Protein AF-0000000083249489 (afdb_homodimer)

Secondary structure (DSSP, 8-state):
--GGGGB--GGGHHHHHHHHHH-SEEEEEEE-TTS-EEEEEEE-EEETTEEEEEE-SSSHHHHHHHH--EEEEEEEEEEEEE-GGGT-SS-STT-EEEEEEEEEEEEEEE---HHHHHHHHHHHHHHH-TT--SPPP-TT-TTTHHHHHHSEEEEEEEEEEEEEEESSTT--HHHHHHHHHHHHHH--TTHHHHHHHHHHH-GGGG----/--SGGGB--GGGHHHHHHHHHH-SEEEEEEE-TTS-EEEEEEE-EEETTEEEEEE-SSSHHHHHHHH--EEEEEEEEEEEEE-GGGT-SS-STT-EEEEEEEEEEEEEEE---HHHHHHHHHHHHHHH-TT--SPPP-TT-TTTHHHHHHSEEEEEEEEEEEEEEESSTT--HHHHHHHHHHHHHH--TTHHHHHHHHHHH-GGGG----

pLDDT: mean 90.34, std 13.52, range [25.52, 98.69]

Foldseek 3Di:
DPVCLQKDDPVCVVVLVVVQLVDQKWWKWFAAPVRDIDIDIAGWFQDPQKIKDWDACDDRVNRRCVVFFKMKIKDKDWQDWQAPCLQPVPDRVVTDTFMKMKMFIFTKDKDDDLQVLLVGVQRSCCRPPVVDDDDRRGCPDPVCVVVSNRMIMMMTNGDDMIMGGDLCLVPDDRSNVSRLVVLVVVVDGNSVVSNVSNQVSNPVPPPPPD/DPVCLQKDDPVCVVVLVVVQLVDQKWWKWFAAPVRDIDIDIAGWFQDPQKIKDWDACDDRVNRRCVVFFKMKIKDKDWQDWQAPCLQPVPDRVVTDTFMKMKMFIFTKDKDDDLQVLLVGVQRSCCRPPVVDDDDRRGCPDPVCVVVSNRMIMMMTNGDDMIMGGDLCLVDDDRSNVSRLVVLVVVVDGNSVVSNVVNQVSNPVPPPPPD

Organism: NCBI:txid582686

Solvent-accessible surface area (backbone atoms only — not comparable to full-atom values): 22451 Å² total; per-residue (Å²): 132,75,75,54,84,29,45,53,47,80,89,38,45,65,59,48,51,52,50,58,67,68,46,67,51,33,34,41,17,32,39,39,95,86,66,42,29,38,61,46,75,47,59,49,27,77,54,96,82,27,40,31,36,70,46,64,71,80,39,73,66,43,55,22,46,73,74,40,38,54,31,19,38,32,37,73,48,79,46,40,75,40,55,18,45,43,70,29,68,47,49,55,78,70,39,48,68,28,32,43,34,41,33,34,33,27,37,52,41,81,59,76,54,53,59,57,45,21,50,47,53,37,47,34,40,50,68,75,37,65,88,58,55,44,55,80,59,36,49,84,37,80,84,40,36,66,54,58,71,68,46,33,34,38,37,33,48,64,75,44,78,48,30,37,52,42,50,62,61,84,51,53,69,68,53,41,49,27,44,52,50,41,33,62,71,66,59,48,81,47,25,68,59,44,52,53,48,26,56,70,66,24,63,87,72,60,59,70,85,119,131,75,76,55,82,29,45,53,48,79,90,39,45,65,59,48,52,51,49,60,66,68,46,65,52,33,35,39,17,33,39,38,93,87,67,40,30,39,59,43,76,44,58,51,28,79,55,95,81,27,38,31,37,69,47,64,71,80,39,74,67,43,55,22,47,73,74,40,39,54,30,18,38,30,39,73,48,78,45,40,74,42,56,17,45,44,69,30,69,47,48,55,78,70,40,48,67,28,32,42,34,41,34,36,33,26,38,53,42,79,60,77,53,53,58,58,46,21,51,46,53,37,46,32,40,51,68,74,37,66,87,59,54,44,55,80,60,37,49,85,38,79,83,41,34,65,56,58,72,68,45,32,34,38,34,32,49,66,75,43,78,48,30,37,54,43,49,60,61,84,50,52,70,67,53,41,49,27,44,52,50,42,34,61,70,65,58,48,82,45,25,66,58,44,52,54,47,25,55,68,65,24,60,88,71,60,61,72,84,119

Radius of gyration: 22.49 Å; Cα contacts (8 Å, |Δi|>4): 799; chains: 2; bounding box: 63×65×50 Å

Structure (mmCIF, N/CA/C/O backbone):
data_AF-0000000083249489-model_v1
#
loop_
_entity.id
_entity.type
_entity.pdbx_description
1 polymer "Nitroimidazol reductase NimA-like FMN-containing flavoprotein (Pyridoxamine 5'-phosphate oxidase superfamily)"
#
loop_
_atom_site.group_PDB
_atom_site.id
_atom_site.type_symbol
_atom_site.label_atom_id
_atom_site.label_alt_id
_atom_site.label_comp_id
_atom_site.label_asym_id
_atom_site.label_entity_id
_atom_site.label_seq_id
_atom_site.pdbx_PDB_ins_code
_atom_site.Cartn_x
_atom_site.Cartn_y
_atom_site.Cartn_z
_atom_site.occupancy
_atom_site.B_iso_or_equiv
_atom_site.auth_seq_id
_atom_site.auth_comp_id
_atom_site.auth_asym_id
_atom_site.auth_atom_id
_atom_site.pdbx_PDB_model_num
ATOM 1 N N . MET A 1 1 ? 13.078 23.312 -2.523 1 29.75 1 MET A N 1
ATOM 2 C CA . MET A 1 1 ? 13.852 22.219 -1.967 1 29.75 1 MET A CA 1
ATOM 3 C C . MET A 1 1 ? 13.273 20.875 -2.381 1 29.75 1 MET A C 1
ATOM 5 O O . MET A 1 1 ? 12.164 20.516 -1.97 1 29.75 1 MET A O 1
ATOM 9 N N . ARG A 1 2 ? 13.57 20.375 -3.51 1 40.81 2 ARG A N 1
ATOM 10 C CA . ARG A 1 2 ? 13.305 19.094 -4.164 1 40.81 2 ARG A CA 1
ATOM 11 C C . ARG A 1 2 ? 13.656 17.922 -3.25 1 40.81 2 ARG A C 1
ATOM 13 O O . ARG A 1 2 ? 14.789 17.812 -2.783 1 40.81 2 ARG A O 1
ATOM 20 N N . ARG A 1 3 ? 12.734 17.406 -2.361 1 53.47 3 ARG A N 1
ATOM 21 C CA . ARG A 1 3 ? 12.992 16.438 -1.305 1 53.47 3 ARG A CA 1
ATOM 22 C C . ARG A 1 3 ? 13.844 15.281 -1.819 1 53.47 3 ARG A C 1
ATOM 24 O O . ARG A 1 3 ? 13.461 14.117 -1.697 1 53.47 3 ARG A O 1
ATOM 31 N N . GLN A 1 4 ? 14.828 15.719 -2.559 1 62.69 4 GLN A N 1
ATOM 32 C CA . GLN A 1 4 ? 15.867 14.844 -3.107 1 62.69 4 GLN A CA 1
ATOM 33 C C . GLN A 1 4 ? 16.609 14.117 -1.995 1 62.69 4 GLN A C 1
ATOM 35 O O . GLN A 1 4 ? 17.188 13.047 -2.221 1 62.69 4 GLN A O 1
ATOM 40 N N . GLU A 1 5 ? 16.438 14.688 -0.736 1 64.06 5 GLU A N 1
ATOM 41 C CA . GLU A 1 5 ? 17.234 14.117 0.348 1 64.06 5 GLU A CA 1
ATOM 42 C C . GLU A 1 5 ? 16.719 12.734 0.741 1 64.06 5 GLU A C 1
ATOM 44 O O . GLU A 1 5 ? 17.469 11.938 1.321 1 64.06 5 GLU A O 1
ATOM 49 N N . PHE A 1 6 ? 15.578 12.5 0.392 1 75.25 6 PHE A N 1
ATOM 50 C CA . PHE A 1 6 ? 15.031 11.203 0.771 1 75.25 6 PHE A CA 1
ATOM 51 C C . PHE A 1 6 ? 15.133 10.219 -0.383 1 75.25 6 PHE A C 1
ATOM 53 O O . PHE A 1 6 ? 14.828 9.031 -0.223 1 75.25 6 PHE A O 1
ATOM 60 N N . GLN A 1 7 ? 15.68 10.766 -1.501 1 74.88 7 GLN A N 1
ATOM 61 C CA . GLN A 1 7 ? 15.742 9.922 -2.689 1 74.88 7 GLN A CA 1
ATOM 62 C C . GLN A 1 7 ? 16.969 9.016 -2.656 1 74.88 7 GLN A C 1
ATOM 64 O O . GLN A 1 7 ? 18.062 9.453 -2.281 1 74.88 7 GLN A O 1
ATOM 69 N N . MET A 1 8 ? 16.688 7.758 -2.908 1 78.56 8 MET A N 1
ATOM 70 C CA . MET A 1 8 ? 17.781 6.797 -2.996 1 78.56 8 MET A CA 1
ATOM 71 C C . MET A 1 8 ? 18.531 6.953 -4.312 1 78.56 8 MET A C 1
ATOM 73 O O . MET A 1 8 ? 17.938 7.234 -5.348 1 78.56 8 MET A O 1
ATOM 77 N N . HIS A 1 9 ? 19.734 6.859 -4.109 1 73.94 9 HIS A N 1
ATOM 78 C CA . HIS A 1 9 ? 20.609 7.008 -5.27 1 73.94 9 HIS A CA 1
ATOM 79 C C . HIS A 1 9 ? 21.203 5.664 -5.688 1 73.94 9 HIS A C 1
ATOM 81 O O . HIS A 1 9 ? 20.953 4.645 -5.039 1 73.94 9 HIS A O 1
ATOM 87 N N . ASP A 1 10 ? 21.844 5.656 -6.77 1 69 10 ASP A N 1
ATOM 88 C CA . ASP A 1 10 ? 22.391 4.449 -7.379 1 69 10 ASP A CA 1
ATOM 89 C C . ASP A 1 10 ? 23.188 3.635 -6.367 1 69 10 ASP A C 1
ATOM 91 O O . ASP A 1 10 ? 23.156 2.402 -6.387 1 69 10 ASP A O 1
ATOM 95 N N . GLU A 1 11 ? 23.781 4.375 -5.504 1 67.31 11 GLU A N 1
ATOM 96 C CA . GLU A 1 11 ? 24.625 3.697 -4.52 1 67.31 11 GLU A CA 1
ATOM 97 C C . GLU A 1 11 ? 23.781 2.9 -3.527 1 67.31 11 GLU A C 1
ATOM 99 O O . GLU A 1 11 ? 24.297 2.016 -2.84 1 67.31 11 GLU A O 1
ATOM 104 N N . GLN A 1 12 ? 22.609 3.227 -3.623 1 78.5 12 GLN A N 1
ATOM 105 C CA . GLN A 1 12 ? 21.734 2.559 -2.658 1 78.5 12 GLN A CA 1
ATOM 106 C C . GLN A 1 12 ? 20.734 1.659 -3.359 1 78.5 12 GLN A C 1
ATOM 108 O O . GLN A 1 12 ? 19.625 1.432 -2.846 1 78.5 12 GLN A O 1
ATOM 113 N N . GLU A 1 13 ? 21.234 1.221 -4.516 1 84 13 GLU A N 1
ATOM 114 C CA . GLU A 1 13 ? 20.422 0.322 -5.32 1 84 13 GLU A CA 1
ATOM 115 C C . GLU A 1 13 ? 20.141 -0.98 -4.578 1 84 13 GLU A C 1
ATOM 117 O O . GLU A 1 13 ? 19.047 -1.54 -4.691 1 84 13 GLU A O 1
ATOM 122 N N . GLU A 1 14 ? 21.094 -1.368 -3.775 1 88.69 14 GLU A N 1
ATOM 123 C CA . GLU A 1 14 ? 20.938 -2.615 -3.031 1 88.69 14 GLU A CA 1
ATOM 124 C C . GLU A 1 14 ? 19.844 -2.498 -1.975 1 88.69 14 GLU A C 1
ATOM 126 O O . GLU A 1 14 ? 19.109 -3.453 -1.728 1 88.69 14 GLU A O 1
ATOM 131 N N . ASP A 1 15 ? 19.719 -1.341 -1.372 1 91.44 15 ASP A N 1
ATOM 132 C CA . ASP A 1 15 ? 18.656 -1.11 -0.382 1 91.44 15 ASP A CA 1
ATOM 133 C C . ASP A 1 15 ? 17.281 -1.153 -1.026 1 91.44 15 ASP A C 1
ATOM 135 O O . ASP A 1 15 ? 16.344 -1.711 -0.455 1 91.44 15 ASP A O 1
ATOM 139 N N . THR A 1 16 ? 17.297 -0.634 -2.213 1 92.69 16 THR A N 1
ATOM 140 C CA . THR A 1 16 ? 16.031 -0.618 -2.953 1 92.69 16 THR A CA 1
ATOM 141 C C . THR A 1 16 ? 15.617 -2.033 -3.344 1 92.69 16 THR A C 1
ATOM 143 O O . THR A 1 16 ? 14.461 -2.416 -3.172 1 92.69 16 THR A O 1
ATOM 146 N N . LYS A 1 17 ? 16.547 -2.793 -3.768 1 92.19 17 LYS A N 1
ATOM 147 C CA . LYS A 1 17 ? 16.266 -4.176 -4.145 1 92.19 17 LYS A CA 1
ATOM 148 C C . LYS A 1 17 ? 15.852 -5.004 -2.936 1 92.19 17 LYS A C 1
ATOM 150 O O . LYS A 1 17 ? 14.898 -5.785 -3.01 1 92.19 17 LYS A O 1
ATOM 155 N N . ALA A 1 18 ? 16.562 -4.785 -1.861 1 94.06 18 ALA A N 1
ATOM 156 C CA . ALA A 1 18 ? 16.25 -5.508 -0.633 1 94.06 18 ALA A CA 1
ATOM 157 C C . ALA A 1 18 ? 14.836 -5.184 -0.155 1 94.06 18 ALA A C 1
ATOM 159 O O . ALA A 1 18 ? 14.117 -6.066 0.32 1 94.06 18 ALA A O 1
ATOM 160 N N . PHE A 1 19 ? 14.508 -3.951 -0.3 1 95.75 19 PHE A N 1
ATOM 161 C CA . PHE A 1 19 ? 13.18 -3.535 0.131 1 95.75 19 PHE A CA 1
ATOM 162 C C . PHE A 1 19 ? 12.102 -4.145 -0.761 1 95.75 19 PHE A C 1
ATOM 164 O O . PHE A 1 19 ? 11.07 -4.598 -0.271 1 95.75 19 PHE A O 1
ATOM 171 N N . LEU A 1 20 ? 12.336 -4.199 -2.066 1 95.69 20 LEU A N 1
ATOM 172 C CA . LEU A 1 20 ? 11.422 -4.844 -2.998 1 95.69 20 LEU A CA 1
ATOM 173 C C . LEU A 1 20 ? 11.234 -6.316 -2.652 1 95.69 20 LEU A C 1
ATOM 175 O O . LEU A 1 20 ? 10.133 -6.859 -2.787 1 95.69 20 LEU A O 1
ATOM 179 N N . GLU A 1 21 ? 12.242 -6.918 -2.211 1 94.56 21 GLU A N 1
ATOM 180 C CA . GLU A 1 21 ? 12.18 -8.328 -1.844 1 94.56 21 GLU A CA 1
ATOM 181 C C . GLU A 1 21 ? 11.422 -8.531 -0.536 1 94.56 21 GLU A C 1
ATOM 183 O O . GLU A 1 21 ? 10.734 -9.539 -0.357 1 94.56 21 GLU A O 1
ATOM 188 N N . GLU A 1 22 ? 11.484 -7.609 0.303 1 95.38 22 GLU A N 1
ATOM 189 C CA . GLU A 1 22 ? 10.844 -7.676 1.616 1 95.38 22 GLU A CA 1
ATOM 190 C C . GLU A 1 22 ? 9.328 -7.586 1.5 1 95.38 22 GLU A C 1
ATOM 192 O O . GLU A 1 22 ? 8.602 -8.289 2.207 1 95.38 22 GLU A O 1
ATOM 197 N N . MET A 1 23 ? 8.852 -6.773 0.645 1 97.38 23 MET A N 1
ATOM 198 C CA . MET A 1 23 ? 7.422 -6.504 0.544 1 97.38 23 MET A CA 1
ATOM 199 C C . MET A 1 23 ? 6.715 -7.605 -0.244 1 97.38 23 MET A C 1
ATOM 201 O O . MET A 1 23 ? 7.219 -8.062 -1.271 1 97.38 23 MET A O 1
ATOM 205 N N . SER A 1 24 ? 5.52 -8.016 0.199 1 97.56 24 SER A N 1
ATOM 206 C CA . SER A 1 24 ? 4.805 -9.133 -0.417 1 97.56 24 SER A CA 1
ATOM 207 C C . SER A 1 24 ? 3.898 -8.648 -1.544 1 97.56 24 SER A C 1
ATOM 209 O O . SER A 1 24 ? 3.586 -9.414 -2.463 1 97.56 24 SER A O 1
ATOM 211 N N . PHE A 1 25 ? 3.428 -7.441 -1.419 1 98.44 25 PHE A N 1
ATOM 212 C CA . PHE A 1 25 ? 2.533 -6.891 -2.432 1 98.44 25 PHE A CA 1
ATOM 213 C C . PHE A 1 25 ? 2.807 -5.41 -2.648 1 98.44 25 PHE A C 1
ATOM 215 O O . PHE A 1 25 ? 3.547 -4.789 -1.882 1 98.44 25 PHE A O 1
ATOM 222 N N . GLY A 1 26 ? 2.352 -4.879 -3.715 1 98.62 26 GLY A N 1
ATOM 223 C CA . GLY A 1 26 ? 2.424 -3.473 -4.074 1 98.62 26 GLY A CA 1
ATOM 224 C C . GLY A 1 26 ? 1.205 -2.986 -4.836 1 98.62 26 GLY A C 1
ATOM 225 O O . GLY A 1 26 ? 0.136 -3.598 -4.762 1 98.62 26 GLY A O 1
ATOM 226 N N . PHE A 1 27 ? 1.382 -1.822 -5.391 1 98.69 27 PHE A N 1
ATOM 227 C CA . PHE A 1 27 ? 0.265 -1.189 -6.082 1 98.69 27 PHE A CA 1
ATOM 228 C C . PHE A 1 27 ? 0.628 -0.884 -7.531 1 98.69 27 PHE A C 1
ATOM 230 O O . PHE A 1 27 ? 1.562 -0.125 -7.793 1 98.69 27 PHE A O 1
ATOM 237 N N . LEU A 1 28 ? -0.169 -1.454 -8.391 1 97.94 28 LEU A N 1
ATOM 238 C CA . LEU A 1 28 ? -0.006 -1.23 -9.82 1 97.94 28 LEU A CA 1
ATOM 239 C C . LEU A 1 28 ? -0.837 -0.038 -10.281 1 97.94 28 LEU A C 1
ATOM 241 O O . LEU A 1 28 ? -2.041 0.025 -10.023 1 97.94 28 LEU A O 1
ATOM 245 N N . GLY A 1 29 ? -0.143 0.89 -10.867 1 97.25 29 GLY A N 1
ATOM 246 C CA . GLY A 1 29 ? -0.818 2.025 -11.477 1 97.25 29 GLY A CA 1
ATOM 247 C C . GLY A 1 29 ? -0.912 1.923 -12.984 1 97.25 29 GLY A C 1
ATOM 248 O O . GLY A 1 29 ? 0.091 1.68 -13.664 1 97.25 29 GLY A O 1
ATOM 249 N N . LEU A 1 30 ? -2.131 2.094 -13.484 1 95.62 30 LEU A N 1
ATOM 250 C CA . LEU A 1 30 ? -2.438 2.037 -14.914 1 95.62 30 LEU A CA 1
ATOM 251 C C . LEU A 1 30 ? -3.283 3.234 -15.336 1 95.62 30 LEU A C 1
ATOM 253 O O . LEU A 1 30 ? -3.734 4.012 -14.484 1 95.62 30 LEU A O 1
ATOM 257 N N . VAL A 1 31 ? -3.402 3.393 -16.641 1 93.88 31 VAL A N 1
ATOM 258 C CA . VAL A 1 31 ? -4.355 4.332 -17.219 1 93.88 31 VAL A CA 1
ATOM 259 C C . VAL A 1 31 ? -5.375 3.576 -18.062 1 93.88 31 VAL A C 1
ATOM 261 O O . VAL A 1 31 ? -5.008 2.801 -18.953 1 93.88 31 VAL A O 1
ATOM 264 N N . ASP A 1 32 ? -6.602 3.785 -17.703 1 89.88 32 ASP A N 1
ATOM 265 C CA . ASP A 1 32 ? -7.613 3.045 -18.453 1 89.88 32 ASP A CA 1
ATOM 266 C C . ASP A 1 32 ? -7.875 3.688 -19.812 1 89.88 32 ASP A C 1
ATOM 268 O O . ASP A 1 32 ? -7.207 4.656 -20.188 1 89.88 32 ASP A O 1
ATOM 272 N N . GLU A 1 33 ? -8.844 3.123 -20.547 1 88.06 33 GLU A N 1
ATOM 273 C CA . GLU A 1 33 ? -9.117 3.551 -21.906 1 88.06 33 GLU A CA 1
ATOM 274 C C . GLU A 1 33 ? -9.648 4.98 -21.938 1 88.06 33 GLU A C 1
ATOM 276 O O . GLU A 1 33 ? -9.492 5.684 -22.953 1 88.06 33 GLU A O 1
ATOM 281 N N . ASP A 1 34 ? -10.188 5.453 -20.859 1 87.88 34 ASP A N 1
ATOM 282 C CA . ASP A 1 34 ? -10.766 6.789 -20.781 1 87.88 34 ASP A CA 1
ATOM 283 C C . ASP A 1 34 ? -9.75 7.801 -20.25 1 87.88 34 ASP A C 1
ATOM 285 O O . ASP A 1 34 ? -10.086 8.969 -20.047 1 87.88 34 ASP A O 1
ATOM 289 N N . GLY A 1 35 ? -8.602 7.312 -19.984 1 89.56 35 GLY A N 1
ATOM 290 C CA . GLY A 1 35 ? -7.543 8.195 -19.531 1 89.56 35 GLY A CA 1
ATOM 291 C C . GLY A 1 35 ? -7.539 8.383 -18.016 1 89.56 35 GLY A C 1
ATOM 292 O O . GLY A 1 35 ? -6.84 9.25 -17.5 1 89.56 35 GLY A O 1
ATOM 293 N N . ALA A 1 36 ? -8.328 7.602 -17.344 1 91.75 36 ALA A N 1
ATOM 294 C CA . ALA A 1 36 ? -8.406 7.699 -15.883 1 91.75 36 ALA A CA 1
ATOM 295 C C . ALA A 1 36 ? -7.398 6.762 -15.219 1 91.75 36 ALA A C 1
ATOM 297 O O . ALA A 1 36 ? -7.172 5.645 -15.688 1 91.75 36 ALA A O 1
ATOM 298 N N . PRO A 1 37 ? -6.828 7.223 -14.141 1 95 37 PRO A N 1
ATOM 299 C CA . PRO A 1 37 ? -5.898 6.34 -13.43 1 95 37 PRO A CA 1
ATOM 300 C C . PRO A 1 37 ? -6.605 5.199 -12.703 1 95 37 PRO A C 1
ATOM 302 O O . PRO A 1 37 ? -7.727 5.375 -12.219 1 95 37 PRO A O 1
ATOM 305 N N . ILE A 1 38 ? -5.93 4.086 -12.68 1 94.06 38 ILE A N 1
ATOM 306 C CA . ILE A 1 38 ? -6.344 2.92 -11.906 1 94.06 38 ILE A CA 1
ATOM 307 C C . ILE A 1 38 ? -5.188 2.439 -11.031 1 94.06 38 ILE A C 1
ATOM 309 O O . ILE A 1 38 ? -4.039 2.408 -11.477 1 94.06 38 ILE A O 1
ATOM 313 N N . VAL A 1 39 ? -5.531 2.123 -9.836 1 97.06 39 VAL A N 1
ATOM 314 C CA . VAL A 1 39 ? -4.535 1.549 -8.938 1 97.06 39 VAL A CA 1
ATOM 315 C C . VAL A 1 39 ? -5.055 0.233 -8.359 1 97.06 39 VAL A C 1
ATOM 317 O O . VAL A 1 39 ? -6.18 0.169 -7.855 1 97.06 39 VAL A O 1
ATOM 320 N N . THR A 1 40 ? -4.273 -0.773 -8.445 1 95.69 40 THR A N 1
ATOM 321 C CA . THR A 1 40 ? -4.684 -2.09 -7.973 1 95.69 40 THR A CA 1
ATOM 322 C C . THR A 1 40 ? -3.576 -2.738 -7.148 1 95.69 40 THR A C 1
ATOM 324 O O . THR A 1 40 ? -2.426 -2.803 -7.59 1 95.69 40 THR A O 1
ATOM 327 N N . PRO A 1 41 ? -3.947 -3.15 -5.949 1 97.75 41 PRO A N 1
ATOM 328 C CA . PRO A 1 41 ? -2.953 -3.91 -5.188 1 97.75 41 PRO A CA 1
ATOM 329 C C . PRO A 1 41 ? -2.805 -5.348 -5.676 1 97.75 41 PRO A C 1
ATOM 331 O O . PRO A 1 41 ? -3.795 -5.977 -6.059 1 97.75 41 PRO A O 1
ATOM 334 N N . LEU A 1 42 ? -1.595 -5.859 -5.707 1 97.69 42 LEU A N 1
ATOM 335 C CA . LEU A 1 42 ? -1.375 -7.246 -6.105 1 97.69 42 LEU A CA 1
ATOM 336 C C . LEU A 1 42 ? -0.004 -7.734 -5.645 1 97.69 42 LEU A C 1
ATOM 338 O O . LEU A 1 42 ? 0.88 -6.926 -5.355 1 97.69 42 LEU A O 1
ATOM 342 N N . ASN A 1 43 ? 0.122 -9.023 -5.52 1 98.44 43 ASN A N 1
ATOM 343 C CA . ASN A 1 43 ? 1.421 -9.625 -5.242 1 98.44 43 ASN A CA 1
ATOM 344 C C . ASN A 1 43 ? 2.352 -9.539 -6.449 1 98.44 43 ASN A C 1
ATOM 346 O O . ASN A 1 43 ? 1.891 -9.469 -7.59 1 98.44 43 ASN A O 1
ATOM 350 N N . TYR A 1 44 ? 3.645 -9.539 -6.168 1 98.5 44 TYR A N 1
ATOM 351 C CA . TYR A 1 44 ? 4.645 -9.406 -7.223 1 98.5 44 TYR A CA 1
ATOM 352 C C . TYR A 1 44 ? 5.938 -10.109 -6.84 1 98.5 44 TYR A C 1
ATOM 354 O O . TYR A 1 44 ? 6.141 -10.461 -5.672 1 98.5 44 TYR A O 1
ATOM 362 N N . ALA A 1 45 ? 6.746 -10.352 -7.824 1 97.88 45 ALA A N 1
ATOM 363 C CA . ALA A 1 45 ? 8.133 -10.766 -7.621 1 97.88 45 ALA A CA 1
ATOM 364 C C . ALA A 1 45 ? 9.086 -9.938 -8.469 1 97.88 45 ALA A C 1
ATOM 366 O O . ALA A 1 45 ? 8.742 -9.523 -9.578 1 97.88 45 ALA A O 1
ATOM 367 N N . TYR A 1 46 ? 10.156 -9.586 -7.887 1 95.44 46 TYR A N 1
ATOM 368 C CA . TYR A 1 46 ? 11.25 -8.922 -8.594 1 95.44 46 TYR A CA 1
ATOM 369 C C . TYR A 1 46 ? 12.375 -9.898 -8.898 1 95.44 46 TYR A C 1
ATOM 371 O O . TYR A 1 46 ? 13.016 -10.422 -7.984 1 95.44 46 TYR A O 1
ATOM 379 N N . ALA A 1 47 ? 12.586 -10.219 -10.148 1 91.31 47 ALA A N 1
ATOM 380 C CA . ALA A 1 47 ? 13.578 -11.195 -10.57 1 91.31 47 ALA A CA 1
ATOM 381 C C . ALA A 1 47 ? 14.281 -10.75 -11.852 1 91.31 47 ALA A C 1
ATOM 383 O O . ALA A 1 47 ? 13.633 -10.336 -12.812 1 91.31 47 ALA A O 1
ATOM 384 N N . ASP A 1 48 ? 15.633 -10.805 -11.812 1 88.69 48 ASP A N 1
ATOM 385 C CA . ASP A 1 48 ? 16.469 -10.477 -12.969 1 88.69 48 ASP A CA 1
ATOM 386 C C . ASP A 1 48 ? 16.188 -9.055 -13.461 1 88.69 48 ASP A C 1
ATOM 388 O O . ASP A 1 48 ? 16.031 -8.828 -14.656 1 88.69 48 ASP A O 1
ATOM 392 N N . GLY A 1 49 ? 15.969 -8.18 -12.57 1 91.25 49 GLY A N 1
ATOM 393 C CA . GLY A 1 49 ? 15.797 -6.773 -12.898 1 91.25 49 GLY A CA 1
ATOM 394 C C . GLY A 1 49 ? 14.414 -6.453 -13.445 1 91.25 49 GLY A C 1
ATOM 395 O O . GLY A 1 49 ? 14.195 -5.363 -13.977 1 91.25 49 GLY A O 1
ATOM 396 N N . LYS A 1 50 ? 13.555 -7.441 -13.352 1 96 50 LYS A N 1
ATOM 397 C CA . LYS A 1 50 ? 12.188 -7.27 -13.828 1 96 50 LYS A CA 1
ATOM 398 C C . LYS A 1 50 ? 11.18 -7.523 -12.719 1 96 50 LYS A C 1
ATOM 400 O O . LYS A 1 50 ? 11.477 -8.227 -11.75 1 96 50 LYS A O 1
ATOM 405 N N . LEU A 1 51 ? 10.07 -6.859 -12.883 1 97.94 51 LEU A N 1
ATOM 406 C CA . LEU A 1 51 ? 8.961 -7.098 -11.961 1 97.94 51 LEU A CA 1
ATOM 407 C C . LEU A 1 51 ? 7.887 -7.961 -12.609 1 97.94 51 LEU A C 1
ATOM 409 O O . LEU A 1 51 ? 7.484 -7.703 -13.75 1 97.94 51 LEU A O 1
ATOM 413 N N . TYR A 1 52 ? 7.426 -9.016 -11.906 1 98.19 52 TYR A N 1
ATOM 414 C CA . TYR A 1 52 ? 6.418 -9.93 -12.438 1 98.19 52 TYR A CA 1
ATOM 415 C C . TYR A 1 52 ? 5.184 -9.961 -11.547 1 98.19 52 TYR A C 1
ATOM 417 O O . TYR A 1 52 ? 5.297 -9.898 -10.32 1 98.19 52 TYR A O 1
ATOM 425 N N . PHE A 1 53 ? 4.09 -10.062 -12.195 1 97.88 53 PHE A N 1
ATOM 426 C CA . PHE A 1 53 ? 2.852 -10.398 -11.5 1 97.88 53 PHE A CA 1
ATOM 427 C C . PHE A 1 53 ? 1.944 -11.242 -12.383 1 97.88 53 PHE A C 1
ATOM 429 O O . PHE A 1 53 ? 2.203 -11.406 -13.578 1 97.88 53 PHE A O 1
ATOM 436 N N . HIS A 1 54 ? 0.89 -11.82 -11.727 1 96.31 54 HIS A N 1
ATOM 437 C CA . HIS A 1 54 ? -0.041 -12.648 -12.484 1 96.31 54 HIS A CA 1
ATOM 438 C C . HIS A 1 54 ? -1.48 -12.188 -12.281 1 96.31 54 HIS A C 1
ATOM 440 O O . HIS A 1 54 ? -1.758 -11.383 -11.391 1 96.31 54 HIS A O 1
ATOM 446 N N . GLY A 1 55 ? -2.305 -12.633 -13.148 1 90.62 55 GLY A N 1
ATOM 447 C CA . GLY A 1 55 ? -3.729 -12.344 -13.07 1 90.62 55 GLY A CA 1
ATOM 448 C C . GLY A 1 55 ? -4.547 -13.078 -14.117 1 90.62 55 GLY A C 1
ATOM 449 O O . GLY A 1 55 ? -4.047 -14 -14.766 1 90.62 55 GLY A O 1
ATOM 450 N N . SER A 1 56 ? -5.816 -12.672 -14.062 1 86.19 56 SER A N 1
ATOM 451 C CA . SER A 1 56 ? -6.703 -13.234 -15.07 1 86.19 56 SER A CA 1
ATOM 452 C C . SER A 1 56 ? -6.426 -12.641 -16.453 1 86.19 56 SER A C 1
ATOM 454 O O . SER A 1 56 ? -5.988 -11.492 -16.547 1 86.19 56 SER A O 1
ATOM 456 N N . ARG A 1 57 ? -6.773 -13.32 -17.438 1 83.75 57 ARG A N 1
ATOM 457 C CA . ARG A 1 57 ? -6.551 -12.891 -18.812 1 83.75 57 ARG A CA 1
ATOM 458 C C . ARG A 1 57 ? -7.586 -11.852 -19.234 1 83.75 57 ARG A C 1
ATOM 460 O O . ARG A 1 57 ? -7.395 -11.141 -20.234 1 83.75 57 ARG A O 1
ATOM 467 N N . ILE A 1 58 ? -8.703 -11.68 -18.625 1 75.19 58 ILE A N 1
ATOM 468 C CA . ILE A 1 58 ? -9.812 -10.867 -19.109 1 75.19 58 ILE A CA 1
ATOM 469 C C . ILE A 1 58 ? -10.117 -9.758 -18.109 1 75.19 58 ILE A C 1
ATOM 471 O O . ILE A 1 58 ? -11 -8.93 -18.328 1 75.19 58 ILE A O 1
ATOM 475 N N . GLY A 1 59 ? -9.43 -9.414 -17.203 1 77.31 59 GLY A N 1
ATOM 476 C CA . GLY A 1 59 ? -9.75 -8.438 -16.172 1 77.31 59 GLY A CA 1
ATOM 477 C C . GLY A 1 59 ? -9.391 -7.016 -16.547 1 77.31 59 GLY A C 1
ATOM 478 O O . GLY A 1 59 ? -8.852 -6.777 -17.641 1 77.31 59 GLY A O 1
ATOM 479 N N . GLU A 1 60 ? -9.875 -6.059 -15.75 1 75.69 60 GLU A N 1
ATOM 480 C CA . GLU A 1 60 ? -9.672 -4.629 -15.953 1 75.69 60 GLU A CA 1
ATOM 481 C C . GLU A 1 60 ? -8.203 -4.309 -16.219 1 75.69 60 GLU A C 1
ATOM 483 O O . GLU A 1 60 ? -7.883 -3.514 -17.094 1 75.69 60 GLU A O 1
ATOM 488 N N . LYS A 1 61 ? -7.359 -4.902 -15.5 1 79.56 61 LYS A N 1
ATOM 489 C CA . LYS A 1 61 ? -5.934 -4.621 -15.648 1 79.56 61 LYS A CA 1
ATOM 490 C C . LYS A 1 61 ? -5.438 -5.035 -17.031 1 79.56 61 LYS A C 1
ATOM 492 O O . LYS A 1 61 ? -4.672 -4.301 -17.672 1 79.56 61 LYS A O 1
ATOM 497 N N . MET A 1 62 ? -5.879 -6.16 -17.484 1 81.81 62 MET A N 1
ATOM 498 C CA . MET A 1 62 ? -5.434 -6.668 -18.766 1 81.81 62 MET A CA 1
ATOM 499 C C . MET A 1 62 ? -5.957 -5.801 -19.906 1 81.81 62 MET A C 1
ATOM 501 O O . MET A 1 62 ? -5.242 -5.547 -20.875 1 81.81 62 MET A O 1
ATOM 505 N N . THR A 1 63 ? -7.113 -5.367 -19.75 1 80.94 63 THR A N 1
ATOM 506 C CA . THR A 1 63 ? -7.688 -4.469 -20.75 1 80.94 63 THR A CA 1
ATOM 507 C C . THR A 1 63 ? -6.891 -3.172 -20.828 1 80.94 63 THR A C 1
ATOM 509 O O . THR A 1 63 ? -6.562 -2.707 -21.922 1 80.94 63 THR A O 1
ATOM 512 N N . ALA A 1 64 ? -6.566 -2.654 -19.703 1 81.88 64 ALA A N 1
ATOM 513 C CA . ALA A 1 64 ? -5.789 -1.421 -19.656 1 81.88 64 ALA A CA 1
ATOM 514 C C . ALA A 1 64 ? -4.395 -1.63 -20.25 1 81.88 64 ALA A C 1
ATOM 516 O O . ALA A 1 64 ? -3.877 -0.76 -20.953 1 81.88 64 ALA A O 1
ATOM 517 N N . LEU A 1 65 ? -3.838 -2.771 -19.938 1 83.94 65 LEU A N 1
ATOM 518 C CA . LEU A 1 65 ? -2.486 -3.074 -20.391 1 83.94 65 LEU A CA 1
ATOM 519 C C . LEU A 1 65 ? -2.443 -3.213 -21.906 1 83.94 65 LEU A C 1
ATOM 521 O O . LEU A 1 65 ? -1.434 -2.885 -22.547 1 83.94 65 LEU A O 1
ATOM 525 N N . ARG A 1 66 ? -3.482 -3.668 -22.438 1 79.5 66 ARG A N 1
ATOM 526 C CA . ARG A 1 66 ? -3.564 -3.803 -23.891 1 79.5 66 ARG A CA 1
ATOM 527 C C . ARG A 1 66 ? -3.656 -2.436 -24.562 1 79.5 66 ARG A C 1
ATOM 529 O O . ARG A 1 66 ? -3.207 -2.264 -25.688 1 79.5 66 ARG A O 1
ATOM 536 N N . ALA A 1 67 ? -4.191 -1.495 -23.797 1 74.44 67 ALA A N 1
ATOM 537 C CA . ALA A 1 67 ? -4.371 -0.151 -24.344 1 74.44 67 ALA A CA 1
ATOM 538 C C . ALA A 1 67 ? -3.082 0.66 -24.234 1 74.44 67 ALA A C 1
ATOM 540 O O . ALA A 1 67 ? -2.855 1.579 -25.031 1 74.44 67 ALA A O 1
ATOM 541 N N . GLY A 1 68 ? -2.301 0.425 -23.219 1 75.25 68 GLY A N 1
ATOM 542 C CA . GLY A 1 68 ? -1.052 1.133 -23 1 75.25 68 GLY A CA 1
ATOM 543 C C . GLY A 1 68 ? -0.066 0.35 -22.141 1 75.25 68 GLY A C 1
ATOM 544 O O . GLY A 1 68 ? -0.453 -0.286 -21.172 1 75.25 68 GLY A O 1
ATOM 545 N N . SER A 1 69 ? 1.152 0.572 -22.531 1 84.5 69 SER A N 1
ATOM 546 C CA . SER A 1 69 ? 2.162 -0.277 -21.906 1 84.5 69 SER A CA 1
ATOM 547 C C . SER A 1 69 ? 2.834 0.432 -20.734 1 84.5 69 SER A C 1
ATOM 549 O O . SER A 1 69 ? 3.523 -0.2 -19.922 1 84.5 69 SER A O 1
ATOM 551 N N . LYS A 1 70 ? 2.584 1.766 -20.656 1 93.94 70 LYS A N 1
ATOM 552 C CA . LYS A 1 70 ? 3.23 2.484 -19.562 1 93.94 70 LYS A CA 1
ATOM 553 C C . LYS A 1 70 ? 2.533 2.205 -18.234 1 93.94 70 LYS A C 1
ATOM 555 O O . LYS A 1 70 ? 1.316 2.365 -18.125 1 93.94 70 LYS A O 1
ATOM 560 N N . VAL A 1 71 ? 3.328 1.775 -17.297 1 97 71 VAL A N 1
ATOM 561 C CA . VAL A 1 71 ? 2.773 1.444 -15.992 1 97 71 VAL A CA 1
ATOM 562 C C . VAL A 1 71 ? 3.697 1.964 -14.891 1 97 71 VAL A C 1
ATOM 564 O O . VAL A 1 71 ? 4.832 2.359 -15.164 1 97 71 VAL A O 1
ATOM 567 N N . THR A 1 72 ? 3.178 2.102 -13.766 1 97.56 72 THR A N 1
ATOM 568 C CA . THR A 1 72 ? 3.945 2.377 -12.555 1 97.56 72 THR A CA 1
ATOM 569 C C . THR A 1 72 ? 3.586 1.386 -11.453 1 97.56 72 THR A C 1
ATOM 571 O O . THR A 1 72 ? 2.475 0.854 -11.422 1 97.56 72 THR A O 1
ATOM 574 N N . PHE A 1 73 ? 4.547 1.007 -10.695 1 98.12 73 PHE A N 1
ATOM 575 C CA . PHE A 1 73 ? 4.367 0.093 -9.578 1 98.12 73 PHE A CA 1
ATOM 576 C C . PHE A 1 73 ? 5.039 0.64 -8.32 1 98.12 73 PHE A C 1
ATOM 578 O O . PHE A 1 73 ? 6.199 1.056 -8.359 1 98.12 73 PHE A O 1
ATOM 585 N N . ALA A 1 74 ? 4.262 0.644 -7.191 1 98.5 74 ALA A N 1
ATOM 586 C CA . ALA A 1 74 ? 4.816 1.225 -5.973 1 98.5 74 ALA A CA 1
ATOM 587 C C . ALA A 1 74 ? 4.633 0.283 -4.785 1 98.5 74 ALA A C 1
ATOM 589 O O . ALA A 1 74 ? 3.604 -0.388 -4.672 1 98.5 74 ALA A O 1
ATOM 590 N N . VAL A 1 75 ? 5.613 0.2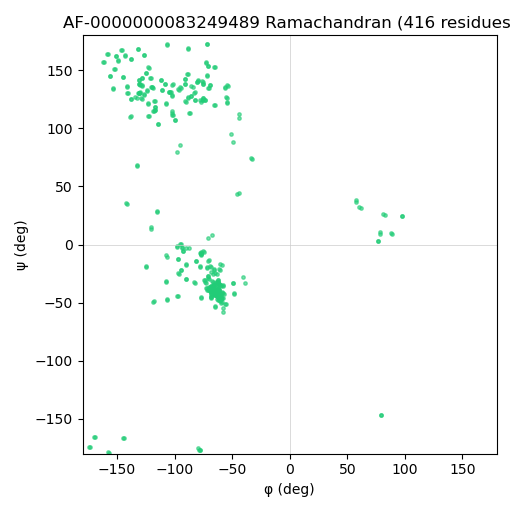23 -3.93 1 98.44 75 VAL A N 1
ATOM 591 C CA . VAL A 1 75 ? 5.551 -0.421 -2.623 1 98.44 75 VAL A CA 1
ATOM 592 C C . VAL A 1 75 ? 5.945 0.577 -1.535 1 98.44 75 VAL A C 1
ATOM 594 O O . VAL A 1 75 ? 6.727 1.498 -1.782 1 98.44 75 VAL A O 1
ATOM 597 N N . ALA A 1 76 ? 5.348 0.409 -0.406 1 98.44 76 ALA A N 1
ATOM 598 C CA . ALA A 1 76 ? 5.688 1.277 0.718 1 98.44 76 ALA A CA 1
ATOM 599 C C . ALA A 1 76 ? 5.453 0.569 2.049 1 98.44 76 ALA A C 1
ATOM 601 O O . ALA A 1 76 ? 4.621 -0.336 2.141 1 98.44 76 ALA A O 1
ATOM 602 N N . LYS A 1 77 ? 6.18 0.927 2.998 1 98.06 77 LYS A N 1
ATOM 603 C CA . LYS A 1 77 ? 6.039 0.481 4.379 1 98.06 77 LYS A CA 1
ATOM 604 C C . LYS A 1 77 ? 6.23 1.642 5.355 1 98.06 77 LYS A C 1
ATOM 606 O O . LYS A 1 77 ? 7.195 2.4 5.242 1 98.06 77 LYS A O 1
ATOM 611 N N . GLU A 1 78 ? 5.266 1.805 6.16 1 97.88 78 GLU A N 1
ATOM 612 C CA . GLU A 1 78 ? 5.363 2.771 7.25 1 97.88 78 GLU A CA 1
ATOM 613 C C . GLU A 1 78 ? 5.977 2.141 8.492 1 97.88 78 GLU A C 1
ATOM 615 O O . GLU A 1 78 ? 5.504 1.105 8.969 1 97.88 78 GLU A O 1
ATOM 620 N N . TYR A 1 79 ? 7.02 2.727 9.039 1 97.44 79 TYR A N 1
ATOM 621 C CA . TYR A 1 79 ? 7.73 2.164 10.18 1 97.44 79 TYR A CA 1
ATOM 622 C C . TYR A 1 79 ? 7.254 2.799 11.484 1 97.44 79 TYR A C 1
ATOM 624 O O . TYR A 1 79 ? 7.035 2.104 12.477 1 97.44 79 TYR A O 1
ATOM 632 N N . ALA A 1 80 ? 7.121 4.148 11.422 1 97.5 80 ALA A N 1
ATOM 633 C CA . ALA A 1 80 ? 6.73 4.82 12.656 1 97.5 80 ALA A CA 1
ATOM 634 C C . ALA A 1 80 ? 6 6.129 12.359 1 97.5 80 ALA A C 1
ATOM 636 O O . ALA A 1 80 ? 6.43 6.902 11.5 1 97.5 80 ALA A O 1
ATOM 637 N N . ILE A 1 81 ? 4.922 6.281 13.07 1 97.5 81 ILE A N 1
ATOM 638 C CA . ILE A 1 81 ? 4.328 7.609 13.172 1 97.5 81 ILE A CA 1
ATOM 639 C C . ILE A 1 81 ? 5.055 8.422 14.234 1 97.5 81 ILE A C 1
ATOM 641 O O . ILE A 1 81 ? 5.219 7.961 15.367 1 97.5 81 ILE A O 1
ATOM 645 N N . ILE A 1 82 ? 5.531 9.562 13.844 1 97.75 82 ILE A N 1
ATOM 646 C CA . ILE A 1 82 ? 6.23 10.453 14.758 1 97.75 82 ILE A CA 1
ATOM 647 C C . ILE A 1 82 ? 5.281 11.555 15.234 1 97.75 82 ILE A C 1
ATOM 649 O O . ILE A 1 82 ? 4.953 12.469 14.477 1 97.75 82 ILE A O 1
ATOM 653 N N . PRO A 1 83 ? 4.871 11.461 16.438 1 97.88 83 PRO A N 1
ATOM 654 C CA . PRO A 1 83 ? 3.959 12.492 16.938 1 97.88 83 PRO A CA 1
ATOM 655 C C . PRO A 1 83 ? 4.609 13.875 17 1 97.88 83 PRO A C 1
ATOM 657 O O . PRO A 1 83 ? 5.824 13.977 17.188 1 97.88 83 PRO A O 1
ATOM 660 N N . SER A 1 84 ? 3.768 14.859 16.891 1 97.75 84 SER A N 1
ATOM 661 C CA . SER A 1 84 ? 4.277 16.234 16.891 1 97.75 84 SER A CA 1
ATOM 662 C C . SER A 1 84 ? 4.98 16.562 18.203 1 97.75 84 SER A C 1
ATOM 664 O O . SER A 1 84 ? 5.992 17.266 18.219 1 97.75 84 SER A O 1
ATOM 666 N N . TYR A 1 85 ? 4.512 15.992 19.328 1 97.19 85 TYR A N 1
ATOM 667 C CA . TYR A 1 85 ? 4.953 16.422 20.656 1 97.19 85 TYR A CA 1
ATOM 668 C C . TYR A 1 85 ? 6.332 15.852 20.969 1 97.19 85 TYR A C 1
ATOM 670 O O . TYR A 1 85 ? 6.93 16.188 22 1 97.19 85 TYR A O 1
ATOM 678 N N . PHE A 1 86 ? 6.871 14.922 20.078 1 96.88 86 PHE A N 1
ATOM 679 C CA . PHE A 1 86 ? 8.258 14.523 20.266 1 96.88 86 PHE A CA 1
ATOM 680 C C . PHE A 1 86 ? 9.188 15.734 20.203 1 96.88 86 PHE A C 1
ATOM 682 O O . PHE A 1 86 ? 10.18 15.805 20.922 1 96.88 86 PHE A O 1
ATOM 689 N N . SER A 1 87 ? 8.812 16.703 19.328 1 95.06 87 SER A N 1
ATOM 690 C CA . SER A 1 87 ? 9.734 17.828 19.125 1 95.06 87 SER A CA 1
ATOM 691 C C . SER A 1 87 ? 9.039 19.156 19.375 1 95.06 87 SER A C 1
ATOM 693 O O . SER A 1 87 ? 9.695 20.188 19.531 1 95.06 87 SER A O 1
ATOM 695 N N . ASP A 1 88 ? 7.754 19.203 19.344 1 95.56 88 ASP A N 1
ATOM 696 C CA . ASP A 1 88 ? 6.98 20.406 19.594 1 95.56 88 ASP A CA 1
ATOM 697 C C . ASP A 1 88 ? 5.762 20.109 20.469 1 95.56 88 ASP A C 1
ATOM 699 O O . ASP A 1 88 ? 4.809 19.469 20 1 95.56 88 ASP A O 1
ATOM 703 N N . PRO A 1 89 ? 5.723 20.547 21.672 1 93.81 89 PRO A N 1
ATOM 704 C CA . PRO A 1 89 ? 4.629 20.203 22.578 1 93.81 89 PRO A CA 1
ATOM 705 C C . PRO A 1 89 ? 3.338 20.953 22.266 1 93.81 89 PRO A C 1
ATOM 707 O O . PRO A 1 89 ? 2.295 20.656 22.859 1 93.81 89 PRO A O 1
ATOM 710 N N . LEU A 1 90 ? 3.365 21.844 21.375 1 95 90 LEU A N 1
ATOM 711 C CA . LEU A 1 90 ? 2.193 22.688 21.141 1 95 90 LEU A CA 1
ATOM 712 C C . LEU A 1 90 ? 1.666 22.5 19.719 1 95 90 LEU A C 1
ATOM 714 O O . LEU A 1 90 ? 0.473 22.266 19.516 1 95 90 LEU A O 1
ATOM 718 N N . MET A 1 91 ? 2.559 22.578 18.781 1 95.88 91 MET A N 1
ATOM 719 C CA . MET A 1 91 ? 2.152 22.625 17.375 1 95.88 91 MET A CA 1
ATOM 720 C C . MET A 1 91 ? 2.027 21.219 16.797 1 95.88 91 MET A C 1
ATOM 722 O O . MET A 1 91 ? 2.826 20.344 17.109 1 95.88 91 MET A O 1
ATOM 726 N N . ALA A 1 92 ? 1.06 21.031 15.836 1 97 92 ALA A N 1
ATOM 727 C CA . ALA A 1 92 ? 0.821 19.766 15.156 1 97 92 ALA A CA 1
ATOM 728 C C . ALA A 1 92 ? 1.803 19.562 14.008 1 97 92 ALA A C 1
ATOM 730 O O . ALA A 1 92 ? 2.018 18.438 13.547 1 97 92 ALA A O 1
ATOM 731 N N . CYS A 1 93 ? 2.5 20.516 13.57 1 94.62 93 CYS A N 1
ATOM 732 C CA . CYS A 1 93 ? 3.17 20.609 12.281 1 94.62 93 CYS A CA 1
ATOM 733 C C . CYS A 1 93 ? 4.285 19.578 12.164 1 94.62 93 CYS A C 1
ATOM 735 O O . CYS A 1 93 ? 4.488 19 11.094 1 94.62 93 CYS A O 1
ATOM 737 N N . PRO A 1 94 ? 4.973 19.281 13.297 1 94.81 94 PRO A N 1
ATOM 738 C CA . PRO A 1 94 ? 6.113 18.375 13.141 1 94.81 94 PRO A CA 1
ATOM 739 C C . PRO A 1 94 ? 5.691 16.922 12.992 1 94.81 94 PRO A C 1
ATOM 741 O O . PRO A 1 94 ? 6.531 16.047 12.742 1 94.81 94 PRO A O 1
ATOM 744 N N . ALA A 1 95 ? 4.395 16.641 13.203 1 97.12 95 ALA A N 1
ATOM 745 C CA . ALA A 1 95 ? 3.938 15.266 13.047 1 97.12 95 ALA A CA 1
ATOM 746 C C . ALA A 1 95 ? 4.277 14.727 11.656 1 97.12 95 ALA A C 1
ATOM 748 O O . ALA A 1 95 ? 4.137 15.438 10.656 1 97.12 95 ALA A O 1
ATOM 749 N N . THR A 1 96 ? 4.777 13.562 11.609 1 96.56 96 THR A N 1
ATOM 750 C CA . THR A 1 96 ? 5.156 12.953 10.344 1 96.56 96 THR A CA 1
ATOM 751 C C . THR A 1 96 ? 5.191 11.43 10.453 1 96.56 96 THR A C 1
ATOM 753 O O . THR A 1 96 ? 4.73 10.867 11.453 1 96.56 96 THR A O 1
ATOM 756 N N . SER A 1 97 ? 5.531 10.789 9.406 1 97.31 97 SER A N 1
ATOM 757 C CA . SER A 1 97 ? 5.73 9.344 9.375 1 97.31 97 SER A CA 1
ATOM 758 C C . SER A 1 97 ? 7.062 8.984 8.734 1 97.31 97 SER A C 1
ATOM 760 O O . SER A 1 97 ? 7.523 9.672 7.812 1 97.31 97 SER A O 1
ATOM 762 N N . TYR A 1 98 ? 7.715 8.078 9.312 1 97.38 98 TYR A N 1
ATOM 763 C CA . TYR A 1 98 ? 8.914 7.508 8.711 1 97.38 98 TYR A CA 1
ATOM 764 C C . TYR A 1 98 ? 8.586 6.242 7.934 1 97.38 98 TYR A C 1
ATOM 766 O O . TYR A 1 98 ? 7.867 5.371 8.422 1 97.38 98 TYR A O 1
ATOM 774 N N . PHE A 1 99 ? 9.148 6.195 6.77 1 97.81 99 PHE A N 1
ATOM 775 C CA . PHE A 1 99 ? 8.727 5.137 5.863 1 97.81 99 PHE A CA 1
ATOM 776 C C . PHE A 1 99 ? 9.789 4.859 4.809 1 97.81 99 PHE A C 1
ATOM 778 O O . PHE A 1 99 ? 10.727 5.645 4.645 1 97.81 99 PHE A O 1
ATOM 785 N N . LYS A 1 100 ? 9.664 3.723 4.152 1 97 100 LYS A N 1
ATOM 786 C CA . LYS A 1 100 ? 10.305 3.41 2.881 1 97 100 LYS A CA 1
ATOM 787 C C . LYS A 1 100 ? 9.281 3.311 1.757 1 97 100 LYS A C 1
ATOM 789 O O . LYS A 1 100 ? 8.18 2.779 1.953 1 97 100 LYS A O 1
ATOM 794 N N . SER A 1 101 ? 9.68 3.793 0.636 1 97.31 101 SER A N 1
ATOM 795 C CA . SER A 1 101 ? 8.891 3.57 -0.57 1 97.31 101 SER A CA 1
ATOM 796 C C . SER A 1 101 ? 9.781 3.398 -1.793 1 97.31 101 SER A C 1
ATOM 798 O O . SER A 1 101 ? 10.859 3.994 -1.87 1 97.31 101 SER A O 1
ATOM 800 N N . VAL A 1 102 ? 9.383 2.559 -2.68 1 96.88 102 VAL A N 1
ATOM 801 C CA . VAL A 1 102 ? 10.016 2.379 -3.98 1 96.88 102 VAL A CA 1
ATOM 802 C C . VAL A 1 102 ? 8.961 2.41 -5.082 1 96.88 102 VAL A C 1
ATOM 804 O O . VAL A 1 102 ? 7.918 1.768 -4.969 1 96.88 102 VAL A O 1
ATOM 807 N N . ARG A 1 103 ? 9.211 3.164 -6.031 1 96.31 103 ARG A N 1
ATOM 808 C CA . ARG A 1 103 ? 8.359 3.238 -7.215 1 96.31 103 ARG A CA 1
ATOM 809 C C . ARG A 1 103 ? 9.141 2.859 -8.469 1 96.31 103 ARG A C 1
ATOM 811 O O . ARG A 1 103 ? 10.273 3.297 -8.664 1 96.31 103 ARG A O 1
ATOM 818 N N . ILE A 1 104 ? 8.523 2.057 -9.281 1 96.12 104 ILE A N 1
ATOM 819 C CA . ILE A 1 104 ? 9.086 1.627 -10.555 1 96.12 104 ILE A CA 1
ATOM 820 C C . ILE A 1 104 ? 8.18 2.082 -11.695 1 96.12 104 ILE A C 1
ATOM 822 O O . ILE A 1 104 ? 7.016 1.683 -11.773 1 96.12 104 ILE A O 1
ATOM 826 N N . ASP A 1 105 ? 8.75 2.945 -12.477 1 96.06 105 ASP A N 1
ATOM 827 C CA . ASP A 1 105 ? 8.094 3.287 -13.734 1 96.06 105 ASP A CA 1
ATOM 828 C C . ASP A 1 105 ? 8.672 2.469 -14.891 1 96.06 105 ASP A C 1
ATOM 830 O O . ASP A 1 105 ? 9.891 2.32 -15.008 1 96.06 105 ASP A O 1
ATOM 834 N N . GLY A 1 106 ? 7.676 1.934 -15.688 1 96.44 106 GLY A N 1
ATOM 835 C CA . GLY A 1 106 ? 8.195 1.106 -16.766 1 96.44 106 GLY A CA 1
ATOM 836 C C . GLY A 1 106 ? 7.141 0.725 -17.781 1 96.44 106 GLY A C 1
ATOM 837 O O . GLY A 1 106 ? 6.105 1.388 -17.891 1 96.44 106 GLY A O 1
ATOM 838 N N . GLU A 1 107 ? 7.555 -0.267 -18.578 1 96.5 107 GLU A N 1
ATOM 839 C CA . GLU A 1 107 ? 6.676 -0.793 -19.609 1 96.5 107 GLU A CA 1
ATOM 840 C C . GLU A 1 107 ? 6.223 -2.213 -19.281 1 96.5 107 GLU A C 1
ATOM 842 O O . GLU A 1 107 ? 7.039 -3.062 -18.922 1 96.5 107 GLU A O 1
ATOM 847 N N . ALA A 1 108 ? 4.906 -2.42 -19.438 1 96.12 108 ALA A N 1
ATOM 848 C CA . ALA A 1 108 ? 4.34 -3.742 -19.188 1 96.12 108 ALA A CA 1
ATOM 849 C C . ALA A 1 108 ? 4.312 -4.582 -20.453 1 96.12 108 ALA A C 1
ATOM 851 O O . ALA A 1 108 ? 4.008 -4.07 -21.547 1 96.12 108 ALA A O 1
ATOM 852 N N . VAL A 1 109 ? 4.664 -5.82 -20.312 1 95.12 109 VAL A N 1
ATOM 853 C CA . VAL A 1 109 ? 4.645 -6.789 -21.391 1 95.12 109 VAL A CA 1
ATOM 854 C C . VAL A 1 109 ? 3.891 -8.039 -20.969 1 95.12 109 VAL A C 1
ATOM 856 O O . VAL A 1 109 ? 4.184 -8.617 -19.906 1 95.12 109 VAL A O 1
ATOM 859 N N . ILE A 1 110 ? 2.887 -8.43 -21.75 1 94.81 110 ILE A N 1
ATOM 860 C CA . ILE A 1 110 ? 2.225 -9.703 -21.5 1 94.81 110 ILE A CA 1
ATOM 861 C C . ILE A 1 110 ? 3.133 -10.852 -21.938 1 94.81 110 ILE A C 1
ATOM 863 O O . ILE A 1 110 ? 3.537 -10.922 -23.094 1 94.81 110 ILE A O 1
ATOM 867 N N . VAL A 1 111 ? 3.395 -11.758 -21 1 95.88 111 VAL A N 1
ATOM 868 C CA . VAL A 1 111 ? 4.355 -12.828 -21.25 1 95.88 111 VAL A CA 1
ATOM 869 C C . VAL A 1 111 ? 3.652 -14 -21.938 1 95.88 111 VAL A C 1
ATOM 871 O O . VAL A 1 111 ? 2.684 -14.547 -21.406 1 95.88 111 VAL A O 1
ATOM 874 N N . ASP A 1 112 ? 4.215 -14.438 -23.062 1 94.38 112 ASP A N 1
ATOM 875 C CA . ASP A 1 112 ? 3.633 -15.555 -23.812 1 94.38 112 ASP A CA 1
ATOM 876 C C . ASP A 1 112 ? 4.48 -16.812 -23.656 1 94.38 112 ASP A C 1
ATOM 878 O O . ASP A 1 112 ? 3.951 -17.922 -23.625 1 94.38 112 ASP A O 1
ATOM 882 N N . ASP A 1 113 ? 5.758 -16.656 -23.516 1 96.69 113 ASP A N 1
ATOM 883 C CA . ASP A 1 113 ? 6.672 -17.781 -23.406 1 96.69 113 ASP A CA 1
ATOM 884 C C . ASP A 1 113 ? 6.418 -18.594 -22.141 1 96.69 113 ASP A C 1
ATOM 886 O O . ASP A 1 113 ? 6.586 -18.078 -21.031 1 96.69 113 ASP A O 1
ATOM 890 N N . PRO A 1 114 ? 6.094 -19.859 -22.297 1 97.38 114 PRO A N 1
ATOM 891 C CA . PRO A 1 114 ? 5.781 -20.672 -21.109 1 97.38 114 PRO A CA 1
ATOM 892 C C . PRO A 1 114 ? 6.965 -20.797 -20.156 1 97.38 114 PRO A C 1
ATOM 894 O O . PRO A 1 114 ? 6.77 -20.906 -18.938 1 97.38 114 PRO A O 1
ATOM 897 N N . ARG A 1 115 ? 8.094 -20.766 -20.641 1 97.56 115 ARG A N 1
ATOM 898 C CA . ARG A 1 115 ? 9.266 -20.875 -19.781 1 97.56 115 ARG A CA 1
ATOM 899 C C . ARG A 1 115 ? 9.43 -19.625 -18.938 1 97.56 115 ARG A C 1
ATOM 901 O O . ARG A 1 115 ? 9.781 -19.703 -17.75 1 97.56 115 ARG A O 1
ATOM 908 N N . GLU A 1 116 ? 9.188 -18.516 -19.484 1 97.25 116 GLU A N 1
ATOM 909 C CA .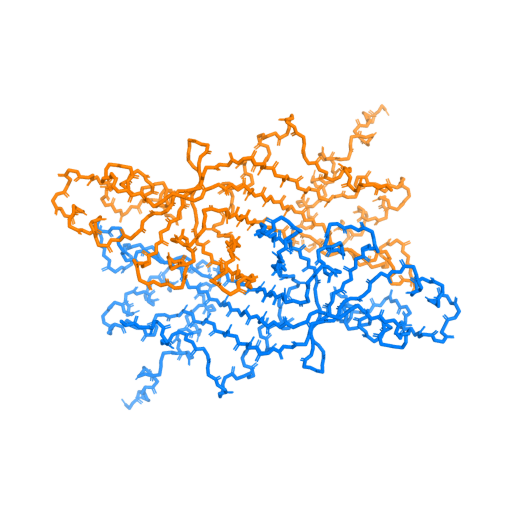 GLU A 1 116 ? 9.242 -17.281 -18.719 1 97.25 116 GLU A CA 1
ATOM 910 C C . GLU A 1 116 ? 8.094 -17.203 -17.703 1 97.25 116 GLU A C 1
ATOM 912 O O . GLU A 1 116 ? 8.281 -16.719 -16.578 1 97.25 116 GLU A O 1
ATOM 917 N N . LYS A 1 117 ? 6.949 -17.672 -18.156 1 97.69 117 LYS A N 1
ATOM 918 C CA . LYS A 1 117 ? 5.836 -17.719 -17.203 1 97.69 117 LYS A CA 1
ATOM 919 C C . LYS A 1 117 ? 6.188 -18.578 -15.992 1 97.69 117 LYS A C 1
ATOM 921 O O . LYS A 1 117 ? 5.926 -18.203 -14.852 1 97.69 117 LYS A O 1
ATOM 926 N N . ALA A 1 118 ? 6.75 -19.719 -16.297 1 97.94 118 ALA A N 1
ATOM 927 C CA . ALA A 1 118 ? 7.133 -20.625 -15.219 1 97.94 118 ALA A CA 1
ATOM 928 C C . ALA A 1 118 ? 8.148 -19.969 -14.281 1 97.94 118 ALA A C 1
ATOM 930 O O . ALA A 1 118 ? 8.031 -20.078 -13.062 1 97.94 118 ALA A O 1
ATOM 931 N N . LEU A 1 119 ? 9.094 -19.328 -14.836 1 97.31 119 LEU A N 1
ATOM 932 C CA . LEU A 1 119 ? 10.109 -18.641 -14.055 1 97.31 119 LEU A CA 1
ATOM 933 C C . LEU A 1 119 ? 9.477 -17.578 -13.164 1 97.31 119 LEU A C 1
ATOM 935 O O . LEU A 1 119 ? 9.805 -17.469 -11.984 1 97.31 119 LEU A O 1
ATOM 939 N N . ALA A 1 120 ? 8.625 -16.812 -13.695 1 97.69 120 ALA A N 1
ATOM 940 C CA . ALA A 1 120 ? 7.945 -15.734 -12.969 1 97.69 120 ALA A CA 1
ATOM 941 C C . ALA A 1 120 ? 7.117 -16.281 -11.82 1 97.69 120 ALA A C 1
ATOM 943 O O . ALA A 1 120 ? 7.199 -15.789 -10.695 1 97.69 120 ALA A O 1
ATOM 944 N N . LEU A 1 121 ? 6.348 -17.297 -12.133 1 98.06 121 LEU A N 1
ATOM 945 C CA . LEU A 1 121 ? 5.48 -17.875 -11.109 1 98.06 121 LEU A CA 1
ATOM 946 C C . LEU A 1 121 ? 6.301 -18.578 -10.039 1 98.06 121 LEU A C 1
ATOM 948 O O . LEU A 1 121 ? 5.934 -18.562 -8.859 1 98.06 121 LEU A O 1
ATOM 952 N N . GLU A 1 122 ? 7.352 -19.188 -10.43 1 98.06 122 GLU A N 1
ATOM 953 C CA . GLU A 1 122 ? 8.266 -19.766 -9.453 1 98.06 122 GLU A CA 1
ATOM 954 C C . GLU A 1 122 ? 8.859 -18.703 -8.547 1 98.06 122 GLU A C 1
ATOM 956 O O . GLU A 1 122 ? 9 -18.906 -7.336 1 98.06 122 GLU A O 1
ATOM 961 N N . ALA A 1 123 ? 9.258 -17.625 -9.102 1 97.81 123 ALA A N 1
ATOM 962 C CA . ALA A 1 123 ? 9.781 -16.516 -8.305 1 97.81 123 ALA A CA 1
ATOM 963 C C . ALA A 1 123 ? 8.75 -16.031 -7.297 1 97.81 123 ALA A C 1
ATOM 965 O O . ALA A 1 123 ? 9.086 -15.719 -6.148 1 97.81 123 ALA A O 1
ATOM 966 N N . LEU A 1 124 ? 7.516 -15.945 -7.715 1 97.94 124 LEU A N 1
ATOM 967 C CA . LEU A 1 124 ? 6.43 -15.578 -6.812 1 97.94 124 LEU A CA 1
ATOM 968 C C . LEU A 1 124 ? 6.316 -16.578 -5.668 1 97.94 124 LEU A C 1
ATOM 970 O O . LEU A 1 124 ? 6.211 -16.188 -4.504 1 97.94 124 LEU A O 1
ATOM 974 N N . MET A 1 125 ? 6.371 -17.828 -6.047 1 97.94 125 MET A N 1
ATOM 975 C CA . MET A 1 125 ? 6.246 -18.875 -5.031 1 97.94 125 MET A CA 1
ATOM 976 C C . MET A 1 125 ? 7.422 -18.828 -4.062 1 97.94 125 MET A C 1
ATOM 978 O O . MET A 1 125 ? 7.238 -18.953 -2.85 1 97.94 125 MET A O 1
ATOM 982 N N . ARG A 1 126 ? 8.57 -18.672 -4.527 1 97.12 126 ARG A N 1
ATOM 983 C CA . ARG A 1 126 ? 9.75 -18.625 -3.678 1 97.12 126 ARG A CA 1
ATOM 984 C C . ARG A 1 126 ? 9.672 -17.453 -2.697 1 97.12 126 ARG A C 1
ATOM 986 O O . ARG A 1 126 ? 10.148 -17.547 -1.564 1 97.12 126 ARG A O 1
ATOM 993 N N . LYS A 1 127 ? 9.117 -16.453 -3.135 1 96.81 127 LYS A N 1
ATOM 994 C CA . LYS A 1 127 ? 9.008 -15.266 -2.295 1 96.81 127 LYS A CA 1
ATOM 995 C C . LYS A 1 127 ? 7.898 -15.43 -1.26 1 96.81 127 LYS A C 1
ATOM 997 O O . LYS A 1 127 ? 8.094 -15.117 -0.081 1 96.81 127 LYS A O 1
ATOM 1002 N N . LEU A 1 128 ? 6.719 -15.93 -1.688 1 97 128 LEU A N 1
ATOM 1003 C CA . LEU A 1 128 ? 5.52 -15.891 -0.86 1 97 128 LEU A CA 1
ATOM 1004 C C . LEU A 1 128 ? 5.352 -17.188 -0.085 1 97 128 LEU A C 1
ATOM 1006 O O . LEU A 1 128 ? 4.621 -17.234 0.907 1 97 128 LEU A O 1
ATOM 1010 N N . GLN A 1 129 ? 5.926 -18.203 -0.53 1 97.62 129 GLN A N 1
ATOM 1011 C CA . GLN A 1 129 ? 5.977 -19.5 0.131 1 97.62 129 GLN A CA 1
ATOM 1012 C C . GLN A 1 129 ? 7.395 -20.062 0.136 1 97.62 129 GLN A C 1
ATOM 1014 O O . GLN A 1 129 ? 7.656 -21.109 -0.465 1 97.62 129 GLN A O 1
ATOM 1019 N N . PRO A 1 130 ? 8.203 -19.391 0.886 1 96.5 130 PRO A N 1
ATOM 1020 C CA . PRO A 1 130 ? 9.633 -19.719 0.82 1 96.5 130 PRO A CA 1
ATOM 1021 C C . PRO A 1 130 ? 9.953 -21.078 1.412 1 96.5 130 PRO A C 1
ATOM 1023 O O . PRO A 1 130 ? 11.016 -21.641 1.134 1 96.5 130 PRO A O 1
ATOM 1026 N N . GLU A 1 131 ? 9.102 -21.656 2.225 1 96.12 131 GLU A N 1
ATOM 1027 C CA . GLU A 1 131 ? 9.336 -22.953 2.844 1 96.12 131 GLU A CA 1
ATOM 1028 C C . GLU A 1 131 ? 9.109 -24.094 1.849 1 96.12 131 GLU A C 1
ATOM 1030 O O . GLU A 1 131 ? 9.422 -25.25 2.135 1 96.12 131 GLU A O 1
ATOM 1035 N N . GLY A 1 132 ? 8.625 -23.75 0.721 1 96.75 132 GLY A N 1
ATOM 1036 C CA . GLY A 1 132 ? 8.336 -24.766 -0.278 1 96.75 132 GLY A CA 1
ATOM 1037 C C . GLY A 1 132 ? 7.031 -25.5 -0.022 1 96.75 132 GLY A C 1
ATOM 1038 O O . GLY A 1 132 ? 6.031 -24.875 0.354 1 96.75 132 GLY A O 1
ATOM 1039 N N . GLY A 1 133 ? 6.965 -26.703 -0.349 1 96.25 133 GLY A N 1
ATOM 1040 C CA . GLY A 1 133 ? 5.758 -27.5 -0.158 1 96.25 133 GLY A CA 1
ATOM 1041 C C . GLY A 1 133 ? 4.91 -27.609 -1.412 1 96.25 133 GLY A C 1
ATOM 1042 O O . GLY A 1 133 ? 3.689 -27.75 -1.333 1 96.25 133 GLY A O 1
ATOM 1043 N N . TYR A 1 134 ? 5.551 -27.453 -2.492 1 97.62 134 TYR A N 1
ATOM 1044 C CA . TYR A 1 134 ? 4.938 -27.609 -3.807 1 97.62 134 TYR A CA 1
ATOM 1045 C C . TYR A 1 134 ? 5.949 -28.109 -4.828 1 97.62 134 TYR A C 1
ATOM 1047 O O . TYR A 1 134 ? 7.16 -28.031 -4.602 1 97.62 134 TYR A O 1
ATOM 1055 N N . LYS A 1 135 ? 5.414 -28.672 -5.844 1 97.12 135 LYS A N 1
ATOM 1056 C CA . LYS A 1 135 ? 6.273 -29.047 -6.961 1 97.12 135 LYS A CA 1
ATOM 1057 C C . LYS A 1 135 ? 6.773 -27.812 -7.711 1 97.12 135 LYS A C 1
ATOM 1059 O O . LYS A 1 135 ? 5.996 -26.906 -8.008 1 97.12 135 LYS A O 1
ATOM 1064 N N . THR A 1 136 ? 8.055 -27.859 -7.988 1 96.94 136 THR A N 1
ATOM 1065 C CA . THR A 1 136 ? 8.633 -26.734 -8.711 1 96.94 136 THR A CA 1
ATOM 1066 C C . THR A 1 136 ? 7.871 -26.484 -10.008 1 96.94 136 THR A C 1
ATOM 1068 O O . THR A 1 136 ? 7.523 -27.422 -10.727 1 96.94 136 THR A O 1
ATOM 1071 N N . ILE A 1 137 ? 7.656 -25.234 -10.234 1 97.69 137 ILE A N 1
ATOM 1072 C CA . ILE A 1 137 ? 6.934 -24.875 -11.453 1 97.69 137 ILE A CA 1
ATOM 1073 C C . ILE A 1 137 ? 7.871 -24.953 -12.656 1 97.69 137 ILE A C 1
ATOM 1075 O O . ILE A 1 137 ? 8.906 -24.281 -12.688 1 97.69 137 ILE A O 1
ATOM 1079 N N . ASP A 1 138 ? 7.418 -25.75 -13.586 1 96.94 138 ASP A N 1
ATOM 1080 C CA . ASP A 1 138 ? 8.219 -26.016 -14.781 1 96.94 138 ASP A CA 1
ATOM 1081 C C . ASP A 1 138 ? 7.336 -26.094 -16.016 1 96.94 138 ASP A C 1
ATOM 1083 O O . ASP A 1 138 ? 6.289 -26.734 -16.016 1 96.94 138 ASP A O 1
ATOM 1087 N N . ALA A 1 139 ? 7.852 -25.422 -17.094 1 96.94 139 ALA A N 1
ATOM 1088 C CA . ALA A 1 139 ? 7.051 -25.344 -18.312 1 96.94 139 ALA A CA 1
ATOM 1089 C C . ALA A 1 139 ? 6.914 -26.719 -18.969 1 96.94 139 ALA A C 1
ATOM 1091 O O . ALA A 1 139 ? 5.953 -26.969 -19.703 1 96.94 139 ALA A O 1
ATOM 1092 N N . ASP A 1 140 ? 7.836 -27.594 -18.703 1 96.5 140 ASP A N 1
ATOM 1093 C CA . ASP A 1 140 ? 7.836 -28.906 -19.344 1 96.5 140 ASP A CA 1
ATOM 1094 C C . ASP A 1 140 ? 7.098 -29.938 -18.484 1 96.5 140 ASP A C 1
ATOM 1096 O O . ASP A 1 140 ? 6.934 -31.094 -18.891 1 96.5 140 ASP A O 1
ATOM 1100 N N . ASP A 1 141 ? 6.68 -29.562 -17.297 1 96.56 141 ASP A N 1
ATOM 1101 C CA . ASP A 1 141 ? 5.898 -30.438 -16.438 1 96.56 141 ASP A CA 1
ATOM 1102 C C . ASP A 1 141 ? 4.449 -30.531 -16.906 1 96.56 141 ASP A C 1
ATOM 1104 O O . ASP A 1 141 ? 3.75 -29.516 -17 1 96.56 141 ASP A O 1
ATOM 1108 N N . PRO A 1 142 ? 3.941 -31.75 -17.172 1 96.19 142 PRO A N 1
ATOM 1109 C CA . PRO A 1 142 ? 2.592 -31.906 -17.719 1 96.19 142 PRO A CA 1
ATOM 1110 C C . PRO A 1 142 ? 1.507 -31.406 -16.766 1 96.19 142 PRO A C 1
ATOM 1112 O O . PRO A 1 142 ? 0.406 -31.062 -17.203 1 96.19 142 PRO A O 1
ATOM 1115 N N . ASP A 1 143 ? 1.816 -31.406 -15.508 1 95.38 143 ASP A N 1
ATOM 1116 C CA . ASP A 1 143 ? 0.837 -30.938 -14.539 1 95.38 143 ASP A CA 1
ATOM 1117 C C . ASP A 1 143 ? 0.695 -29.406 -14.609 1 95.38 143 ASP A C 1
ATOM 1119 O O . ASP A 1 143 ? -0.39 -28.875 -14.383 1 95.38 143 ASP A O 1
ATOM 1123 N N . TYR A 1 144 ? 1.777 -28.672 -14.922 1 96.5 144 TYR A N 1
ATOM 1124 C CA . TYR A 1 144 ? 1.79 -27.219 -14.898 1 96.5 144 TYR A CA 1
ATOM 1125 C C . TYR A 1 144 ? 1.537 -26.656 -16.297 1 96.5 144 TYR A C 1
ATOM 1127 O O . TYR A 1 144 ? 1.001 -25.547 -16.438 1 96.5 144 TYR A O 1
ATOM 1135 N N . ALA A 1 145 ? 1.836 -27.375 -17.312 1 95.81 145 ALA A N 1
ATOM 1136 C CA . ALA A 1 145 ? 1.809 -26.875 -18.688 1 95.81 145 ALA A CA 1
ATOM 1137 C C . ALA A 1 145 ? 0.439 -26.297 -19.031 1 95.81 145 ALA A C 1
ATOM 1139 O O . ALA A 1 145 ? 0.336 -25.156 -19.469 1 95.81 145 ALA A O 1
ATOM 1140 N N . PRO A 1 146 ? -0.642 -27.078 -18.781 1 94.75 146 PRO A N 1
ATOM 1141 C CA . PRO A 1 146 ? -1.945 -26.5 -19.109 1 94.75 146 PRO A CA 1
ATOM 1142 C C . PRO A 1 146 ? -2.301 -25.297 -18.25 1 94.75 146 PRO A C 1
ATOM 1144 O O . PRO A 1 146 ? -2.98 -24.375 -18.703 1 94.75 146 PRO A O 1
ATOM 1147 N N . ARG A 1 147 ? -1.913 -25.266 -16.984 1 94 147 ARG A N 1
ATOM 1148 C CA . ARG A 1 147 ? -2.201 -24.188 -16.062 1 94 147 ARG A CA 1
ATOM 1149 C C . ARG A 1 147 ? -1.454 -22.906 -16.469 1 94 147 ARG A C 1
ATOM 1151 O O . ARG A 1 147 ? -1.991 -21.812 -16.359 1 94 147 ARG A O 1
ATOM 1158 N N . LEU A 1 148 ? -0.26 -23.109 -16.953 1 95.44 148 LEU A N 1
ATOM 1159 C CA . LEU A 1 148 ? 0.537 -21.984 -17.422 1 95.44 148 LEU A CA 1
ATOM 1160 C C . LEU A 1 148 ? -0.131 -21.312 -18.609 1 95.44 148 LEU A C 1
ATOM 1162 O O . LEU A 1 148 ? -0.056 -20.078 -18.766 1 95.44 148 LEU A O 1
ATOM 1166 N N . LYS A 1 149 ? -0.836 -22.094 -19.406 1 92.62 149 LYS A N 1
ATOM 1167 C CA . LYS A 1 149 ? -1.547 -21.547 -20.562 1 92.62 149 LYS A CA 1
ATOM 1168 C C . LYS A 1 149 ? -2.746 -20.719 -20.125 1 92.62 149 LYS A C 1
ATOM 1170 O O . LYS A 1 149 ? -3.102 -19.734 -20.781 1 92.62 149 LYS A O 1
ATOM 1175 N N . GLY A 1 150 ? -3.324 -21.016 -19.031 1 92.06 150 GLY A N 1
ATOM 1176 C CA . GLY A 1 150 ? -4.566 -20.406 -18.594 1 92.06 150 GLY A CA 1
ATOM 1177 C C . GLY A 1 150 ? -4.348 -19.156 -17.766 1 92.06 150 GLY A C 1
ATOM 1178 O O . GLY A 1 150 ? -5.273 -18.359 -17.578 1 92.06 150 GLY A O 1
ATOM 1179 N N . VAL A 1 151 ? -3.164 -18.984 -17.266 1 94.25 151 VAL A N 1
ATOM 1180 C CA . VAL A 1 151 ? -2.896 -17.859 -16.375 1 94.25 151 VAL A CA 1
ATOM 1181 C C . VAL A 1 151 ? -2.17 -16.75 -17.141 1 94.25 151 VAL A C 1
ATOM 1183 O O . VAL A 1 151 ? -1.325 -17.031 -17.984 1 94.25 151 VAL A O 1
ATOM 1186 N N . ALA A 1 152 ? -2.557 -15.523 -16.906 1 94.88 152 ALA A N 1
ATOM 1187 C CA . ALA A 1 152 ? -1.817 -14.398 -17.469 1 94.88 152 ALA A CA 1
ATOM 1188 C C . ALA A 1 152 ? -0.641 -14.016 -16.562 1 94.88 152 ALA A C 1
ATOM 1190 O O . ALA A 1 152 ? -0.758 -14.031 -15.336 1 94.88 152 ALA A O 1
ATOM 1191 N N . VAL A 1 153 ? 0.474 -13.781 -17.172 1 96.75 153 VAL A N 1
ATOM 1192 C CA . VAL A 1 153 ? 1.656 -13.25 -16.5 1 96.75 153 VAL A CA 1
ATOM 1193 C C . VAL A 1 153 ? 2.111 -11.969 -17.203 1 96.75 153 VAL A C 1
ATOM 1195 O O . VAL A 1 153 ? 2.162 -11.906 -18.422 1 96.75 153 VAL A O 1
ATOM 1198 N N . VAL A 1 154 ? 2.367 -10.969 -16.391 1 97.12 154 VAL A N 1
ATOM 1199 C CA . VAL A 1 154 ? 2.826 -9.688 -16.922 1 97.12 154 VAL A CA 1
ATOM 1200 C C . VAL A 1 154 ? 4.199 -9.352 -16.344 1 97.12 154 VAL A C 1
ATOM 1202 O O . VAL A 1 154 ? 4.438 -9.547 -15.156 1 97.12 154 VAL A O 1
ATOM 1205 N N . ARG A 1 155 ? 5.02 -8.93 -17.188 1 97.25 155 ARG A N 1
ATOM 1206 C CA . ARG A 1 155 ? 6.336 -8.422 -16.797 1 97.25 155 ARG A CA 1
ATOM 1207 C C . ARG A 1 155 ? 6.414 -6.91 -16.969 1 97.25 155 ARG A C 1
ATOM 1209 O O . ARG A 1 155 ? 5.902 -6.359 -17.953 1 97.25 155 ARG A O 1
ATOM 1216 N N . ILE A 1 156 ? 7.012 -6.242 -16.031 1 97.44 156 ILE A N 1
ATOM 1217 C CA . ILE A 1 156 ? 7.324 -4.82 -16.172 1 97.44 156 ILE A CA 1
ATOM 1218 C C . ILE A 1 156 ? 8.828 -4.641 -16.375 1 97.44 156 ILE A C 1
ATOM 1220 O O . ILE A 1 156 ? 9.633 -5.078 -15.539 1 97.44 156 ILE A O 1
ATOM 1224 N N . ASP A 1 157 ? 9.156 -4.043 -17.469 1 97.06 157 ASP A N 1
ATOM 1225 C CA . ASP A 1 157 ? 10.523 -3.605 -17.703 1 97.06 157 ASP A CA 1
ATOM 1226 C C . ASP A 1 157 ? 10.766 -2.211 -17.141 1 97.06 157 ASP A C 1
ATOM 1228 O O . ASP A 1 157 ? 10.266 -1.22 -17.672 1 97.06 157 ASP A O 1
ATOM 1232 N N . PRO A 1 158 ? 11.625 -2.141 -16.094 1 95.69 158 PRO A N 1
ATOM 1233 C CA . PRO A 1 158 ? 11.789 -0.848 -15.422 1 95.69 158 PRO A CA 1
ATOM 1234 C C . PRO A 1 158 ? 12.5 0.181 -16.297 1 95.69 158 PRO A C 1
ATOM 1236 O O . PRO A 1 158 ? 13.477 -0.151 -16.984 1 95.69 158 PRO A O 1
ATOM 1239 N N . ILE A 1 159 ? 12.031 1.359 -16.297 1 94.25 159 ILE A N 1
ATOM 1240 C CA . ILE A 1 159 ? 12.68 2.506 -16.922 1 94.25 159 ILE A CA 1
ATOM 1241 C C . ILE A 1 159 ? 13.266 3.416 -15.844 1 94.25 159 ILE A C 1
ATOM 1243 O O . ILE A 1 159 ? 14.414 3.861 -15.953 1 94.25 159 ILE A O 1
ATOM 1247 N N . ASN A 1 160 ? 12.484 3.717 -14.82 1 92.19 160 ASN A N 1
ATOM 1248 C CA . ASN A 1 160 ? 12.914 4.504 -13.672 1 92.19 160 ASN A CA 1
ATOM 1249 C C . ASN A 1 160 ? 12.555 3.816 -12.352 1 92.19 160 ASN A C 1
ATOM 1251 O O . ASN A 1 160 ? 11.445 3.303 -12.195 1 92.19 160 ASN A O 1
ATOM 1255 N N . VAL A 1 161 ? 13.547 3.732 -11.484 1 92.19 161 VAL A N 1
ATOM 1256 C CA . VAL A 1 161 ? 13.32 3.223 -10.133 1 92.19 161 VAL A CA 1
ATOM 1257 C C . VAL A 1 161 ? 13.617 4.32 -9.117 1 92.19 161 VAL A C 1
ATOM 1259 O O . VAL A 1 161 ? 14.742 4.82 -9.039 1 92.19 161 VAL A O 1
ATOM 1262 N N . ILE A 1 162 ? 12.578 4.668 -8.383 1 91.19 162 ILE A N 1
ATOM 1263 C CA . ILE A 1 162 ? 12.695 5.758 -7.422 1 91.19 162 ILE A CA 1
ATOM 1264 C C . ILE A 1 162 ? 12.469 5.223 -6.008 1 91.19 162 ILE A C 1
ATOM 1266 O O . ILE A 1 162 ? 11.383 4.738 -5.688 1 91.19 162 ILE A O 1
ATOM 1270 N N . GLY A 1 163 ? 13.5 5.305 -5.23 1 93.88 163 GLY A N 1
ATOM 1271 C CA . GLY A 1 163 ? 13.391 4.973 -3.82 1 93.88 163 GLY A CA 1
ATOM 1272 C C . GLY A 1 163 ? 13.367 6.195 -2.918 1 93.88 163 GLY A C 1
ATOM 1273 O O . GLY A 1 163 ? 14.141 7.137 -3.123 1 93.88 163 GLY A O 1
ATOM 1274 N N . LYS A 1 164 ? 12.43 6.262 -1.998 1 94.12 164 LYS A N 1
ATOM 1275 C CA . LYS A 1 164 ? 12.359 7.297 -0.972 1 94.12 164 LYS A CA 1
ATOM 1276 C C . LYS A 1 164 ? 12.359 6.688 0.427 1 94.12 164 LYS A C 1
ATOM 1278 O O . LYS A 1 164 ? 11.414 5.992 0.807 1 94.12 164 LYS A O 1
ATOM 1283 N N . PHE A 1 165 ? 13.406 6.879 1.119 1 95.12 165 PHE A N 1
ATOM 1284 C CA . PHE A 1 165 ? 13.57 6.418 2.492 1 95.12 165 PHE A CA 1
ATOM 1285 C C . PHE A 1 165 ? 13.68 7.598 3.451 1 95.12 165 PHE A C 1
ATOM 1287 O O . PHE A 1 165 ? 14.742 8.211 3.562 1 95.12 165 PHE A O 1
ATOM 1294 N N . LYS A 1 166 ? 12.57 7.871 4.191 1 94.75 166 LYS A N 1
ATOM 1295 C CA . LYS A 1 166 ? 12.5 9.023 5.086 1 94.75 166 LYS A CA 1
ATOM 1296 C C . LYS A 1 166 ? 12.688 8.609 6.539 1 94.75 166 LYS A C 1
ATOM 1298 O O . LYS A 1 166 ? 11.836 7.934 7.113 1 94.75 166 LYS A O 1
ATOM 1303 N N . PHE A 1 167 ? 13.82 9.07 7.082 1 95.19 167 PHE A N 1
ATOM 1304 C CA . PHE A 1 167 ? 14.102 8.742 8.469 1 95.19 167 PHE A CA 1
ATOM 1305 C C . PHE A 1 167 ? 14.734 9.922 9.195 1 95.19 167 PHE A C 1
ATOM 1307 O O . PHE A 1 167 ? 15.656 9.742 9.992 1 95.19 167 PHE A O 1
ATOM 1314 N N . GLY A 1 168 ? 14.305 11.109 8.828 1 91.25 168 GLY A N 1
ATOM 1315 C CA . GLY A 1 168 ? 14.695 12.32 9.547 1 91.25 168 GLY A CA 1
ATOM 1316 C C . GLY A 1 168 ? 16.047 12.844 9.125 1 91.25 168 GLY A C 1
ATOM 1317 O O . GLY A 1 168 ? 16.719 13.539 9.898 1 91.25 168 GLY A O 1
ATOM 1318 N N . GLN A 1 169 ? 16.453 12.539 7.93 1 85.31 169 GLN A N 1
ATOM 1319 C CA . GLN A 1 169 ? 17.75 12.961 7.398 1 85.31 169 GLN A CA 1
ATOM 1320 C C . GLN A 1 169 ? 17.859 14.484 7.355 1 85.31 169 GLN A C 1
ATOM 1322 O O . GLN A 1 169 ? 18.953 15.039 7.371 1 85.31 169 GLN A O 1
ATOM 1327 N N . ASN A 1 170 ? 16.688 15.109 7.352 1 83.19 170 ASN A N 1
ATOM 1328 C CA . ASN A 1 170 ? 16.672 16.562 7.207 1 83.19 170 ASN A CA 1
ATOM 1329 C C . ASN A 1 170 ? 16.641 17.25 8.57 1 83.19 170 ASN A C 1
ATOM 1331 O O . ASN A 1 170 ? 16.688 18.484 8.641 1 83.19 170 ASN A O 1
ATOM 1335 N N . LEU A 1 171 ? 16.594 16.547 9.578 1 88.5 171 LEU A N 1
ATOM 1336 C CA . LEU A 1 171 ? 16.438 17.125 10.898 1 88.5 171 LEU A CA 1
ATOM 1337 C C . LEU A 1 171 ? 17.781 17.656 11.414 1 88.5 171 LEU A C 1
ATOM 1339 O O . LEU A 1 171 ? 18.812 17.031 11.211 1 88.5 171 LEU A O 1
ATOM 1343 N N . LYS A 1 172 ? 17.641 18.828 12.086 1 87.69 172 LYS A N 1
ATOM 1344 C CA . LYS A 1 172 ? 18.781 19.328 12.852 1 87.69 172 LYS A CA 1
ATOM 1345 C C . LYS A 1 172 ? 19 18.484 14.109 1 87.69 172 LYS A C 1
ATOM 1347 O O . LYS A 1 172 ? 18.188 17.625 14.438 1 87.69 172 LYS A O 1
ATOM 1352 N N . GLU A 1 173 ? 20.016 18.75 14.727 1 87.94 173 GLU A N 1
ATOM 1353 C CA . GLU A 1 173 ? 20.469 17.906 15.844 1 87.94 173 GLU A CA 1
ATOM 1354 C C . GLU A 1 173 ? 19.406 17.844 16.938 1 87.94 173 GLU A C 1
ATOM 1356 O O . GLU A 1 173 ? 19.031 16.766 17.391 1 87.94 173 GLU A O 1
ATOM 1361 N N . LYS A 1 174 ? 18.922 18.953 17.344 1 90 174 LYS A N 1
ATOM 1362 C CA . LYS A 1 174 ? 18.016 18.984 18.484 1 90 174 LYS A CA 1
ATOM 1363 C C . LYS A 1 174 ? 16.719 18.25 18.172 1 90 174 LYS A C 1
ATOM 1365 O O . LYS A 1 174 ? 16.328 17.328 18.906 1 90 174 LYS A O 1
ATOM 1370 N N . PRO A 1 175 ? 16.047 18.562 17.109 1 91.56 175 PRO A N 1
ATOM 1371 C CA . PRO A 1 175 ? 14.836 17.781 16.797 1 91.56 175 PRO A CA 1
ATOM 1372 C C . PRO A 1 175 ? 15.125 16.312 16.547 1 91.56 175 PRO A C 1
ATOM 1374 O O . PRO A 1 175 ? 14.297 15.453 16.875 1 91.56 175 PRO A O 1
ATOM 1377 N N . ARG A 1 176 ? 16.203 16.016 15.984 1 93.12 176 ARG A N 1
ATOM 1378 C CA . ARG A 1 176 ? 16.562 14.617 15.758 1 93.12 176 ARG A CA 1
ATOM 1379 C C . ARG A 1 176 ? 16.688 13.859 17.078 1 93.12 176 ARG A C 1
ATOM 1381 O O . ARG A 1 176 ? 16.156 12.75 17.219 1 93.12 176 ARG A O 1
ATOM 1388 N N . HIS A 1 177 ? 17.344 14.5 17.984 1 93.75 177 HIS A N 1
ATOM 1389 C CA . HIS A 1 177 ? 17.5 13.883 19.297 1 93.75 177 HIS A CA 1
ATOM 1390 C C . HIS A 1 177 ? 16.156 13.711 19.984 1 93.75 177 HIS A C 1
ATOM 1392 O O . HIS A 1 177 ? 15.93 12.719 20.672 1 93.75 177 HIS A O 1
ATOM 1398 N N . ALA A 1 178 ? 15.344 14.633 19.812 1 96.06 178 ALA A N 1
ATOM 1399 C CA . ALA A 1 178 ? 14.008 14.555 20.391 1 96.06 178 ALA A CA 1
ATOM 1400 C C . ALA A 1 178 ? 13.227 13.375 19.828 1 96.06 178 ALA A C 1
ATOM 1402 O O . ALA A 1 178 ? 12.57 12.641 20.562 1 96.06 178 ALA A O 1
ATOM 1403 N N . VAL A 1 179 ? 13.352 13.195 18.547 1 96.25 179 VAL A N 1
ATOM 1404 C CA . VAL A 1 179 ? 12.656 12.102 17.891 1 96.25 179 VAL A CA 1
ATOM 1405 C C . VAL A 1 179 ? 13.25 10.766 18.328 1 96.25 179 VAL A C 1
ATOM 1407 O O . VAL A 1 179 ? 12.516 9.836 18.672 1 96.25 179 VAL A O 1
ATOM 1410 N N . GLU A 1 180 ? 14.555 10.734 18.359 1 96.06 180 GLU A N 1
ATOM 1411 C CA . GLU A 1 180 ? 15.211 9.516 18.797 1 96.06 180 GLU A CA 1
ATOM 1412 C C . GLU A 1 180 ? 14.828 9.164 20.234 1 96.06 180 GLU A C 1
ATOM 1414 O O . GLU A 1 180 ? 14.516 8.016 20.547 1 96.06 180 GLU A O 1
ATOM 1419 N N . GLY A 1 181 ? 14.867 10.172 21.047 1 97 181 GLY A N 1
ATOM 1420 C CA . GLY A 1 181 ? 14.469 9.969 22.438 1 97 181 GLY A CA 1
ATOM 1421 C C . GLY A 1 181 ? 13.023 9.539 22.578 1 97 181 GLY A C 1
ATOM 1422 O O . GLY A 1 181 ? 12.711 8.664 23.391 1 97 181 GLY A O 1
ATOM 1423 N N . GLY A 1 182 ? 12.148 10.125 21.844 1 97.31 182 GLY A N 1
ATOM 1424 C CA . GLY A 1 182 ? 10.742 9.758 21.859 1 97.31 182 GLY A CA 1
ATOM 1425 C C . GLY A 1 182 ? 10.5 8.32 21.422 1 97.31 182 GLY A C 1
ATOM 1426 O O . GLY A 1 182 ? 9.695 7.609 22.047 1 97.31 182 GLY A O 1
ATOM 1427 N N . LEU A 1 183 ? 11.172 7.891 20.422 1 97.38 183 LEU A N 1
ATOM 1428 C CA . LEU A 1 183 ? 11.047 6.52 19.938 1 97.38 183 LEU A CA 1
ATOM 1429 C C . LEU A 1 183 ? 11.555 5.531 20.984 1 97.38 183 LEU A C 1
ATOM 1431 O O . LEU A 1 183 ? 10.93 4.488 21.203 1 97.38 183 LEU A O 1
ATOM 1435 N N . LEU A 1 184 ? 12.633 5.922 21.531 1 96.88 184 LEU A N 1
ATOM 1436 C CA . LEU A 1 184 ? 13.211 5.059 22.562 1 96.88 184 LEU A CA 1
ATOM 1437 C C . LEU A 1 184 ? 12.258 4.922 23.75 1 96.88 184 LEU A C 1
ATOM 1439 O O . LEU A 1 184 ? 12.047 3.816 24.25 1 96.88 184 LEU A O 1
ATOM 1443 N N . GLU A 1 185 ? 11.703 5.93 24.188 1 97.38 185 GLU A N 1
ATOM 1444 C CA . GLU A 1 185 ? 10.805 5.945 25.328 1 97.38 185 GLU A CA 1
ATOM 1445 C C . GLU A 1 185 ? 9.5 5.219 25.031 1 97.38 185 GLU A C 1
ATOM 1447 O O . GLU A 1 185 ? 8.992 4.461 25.859 1 97.38 185 GLU A O 1
ATOM 1452 N N . ARG A 1 186 ? 8.891 5.496 23.859 1 95.88 186 ARG A N 1
ATOM 1453 C CA . ARG A 1 186 ? 7.641 4.855 23.484 1 95.88 186 ARG A CA 1
ATOM 1454 C C . ARG A 1 186 ? 7.812 3.346 23.359 1 95.88 186 ARG A C 1
ATOM 1456 O O . ARG A 1 186 ? 6.984 2.576 23.844 1 95.88 186 ARG A O 1
ATOM 1463 N N . GLY A 1 187 ? 8.891 2.887 22.625 1 95.44 187 GLY A N 1
ATOM 1464 C CA . GLY A 1 187 ? 9.203 1.473 22.484 1 95.44 187 GLY A CA 1
ATOM 1465 C C . GLY A 1 187 ? 8.094 0.688 21.797 1 95.44 187 GLY A C 1
ATOM 1466 O O . GLY A 1 187 ? 7.809 -0.447 22.188 1 95.44 187 GLY A O 1
ATOM 1467 N N . GLY A 1 188 ? 7.461 1.339 20.969 1 92.81 188 GLY A N 1
ATOM 1468 C CA . GLY A 1 188 ? 6.371 0.686 20.25 1 92.81 188 GLY A CA 1
ATOM 1469 C C . GLY A 1 188 ? 6.84 -0.195 19.109 1 92.81 188 GLY A C 1
ATOM 1470 O O . GLY A 1 188 ? 8.039 -0.445 18.969 1 92.81 188 GLY A O 1
ATOM 1471 N N . GLU A 1 189 ? 5.812 -0.719 18.422 1 90.12 189 GLU A N 1
ATOM 1472 C CA . GLU A 1 189 ? 6.094 -1.581 17.281 1 90.12 189 GLU A CA 1
ATOM 1473 C C . GLU A 1 189 ? 7.016 -0.886 16.281 1 90.12 189 GLU A C 1
ATOM 1475 O O . GLU A 1 189 ? 6.738 0.238 15.852 1 90.12 189 GLU A O 1
ATOM 1480 N N . TYR A 1 190 ? 8.117 -1.357 15.93 1 94.69 190 TYR A N 1
ATOM 1481 C CA . TYR A 1 190 ? 9.102 -0.961 14.922 1 94.69 190 TYR A CA 1
ATOM 1482 C C . TYR A 1 190 ? 9.922 0.23 15.406 1 94.69 190 TYR A C 1
ATOM 1484 O O . TYR A 1 190 ? 10.695 0.805 14.633 1 94.69 190 TYR A O 1
ATOM 1492 N N . ASP A 1 191 ? 9.742 0.744 16.625 1 97.12 191 ASP A N 1
ATOM 1493 C CA . ASP A 1 191 ? 10.5 1.901 17.094 1 97.12 191 ASP A CA 1
ATOM 1494 C C . ASP A 1 191 ? 12 1.604 17.109 1 97.12 191 ASP A C 1
ATOM 1496 O O . ASP A 1 191 ? 12.805 2.439 16.703 1 97.12 191 ASP A O 1
ATOM 1500 N N . ALA A 1 192 ? 12.297 0.424 17.609 1 96.81 192 ALA A N 1
ATOM 1501 C CA . ALA A 1 192 ? 13.711 0.036 17.641 1 96.81 192 ALA A CA 1
ATOM 1502 C C . ALA A 1 192 ? 14.281 -0.02 16.219 1 96.81 192 ALA A C 1
ATOM 1504 O O . ALA A 1 192 ? 15.383 0.475 15.969 1 96.81 192 ALA A O 1
ATOM 1505 N N . GLU A 1 193 ? 13.547 -0.625 15.359 1 96.88 193 GLU A N 1
ATOM 1506 C CA . GLU A 1 193 ? 13.977 -0.707 13.961 1 96.88 193 GLU A CA 1
ATOM 1507 C C . GLU A 1 193 ? 14.078 0.681 13.336 1 96.88 193 GLU A C 1
ATOM 1509 O O . GLU A 1 193 ? 14.992 0.95 12.555 1 96.88 193 GLU A O 1
ATOM 1514 N N . THR A 1 194 ? 13.172 1.546 13.672 1 97.06 194 THR A N 1
ATOM 1515 C CA . THR A 1 194 ? 13.188 2.914 13.164 1 97.06 194 THR A CA 1
ATOM 1516 C C . THR A 1 194 ? 14.453 3.643 13.609 1 97.06 194 THR A C 1
ATOM 1518 O O . THR A 1 194 ? 15.094 4.332 12.8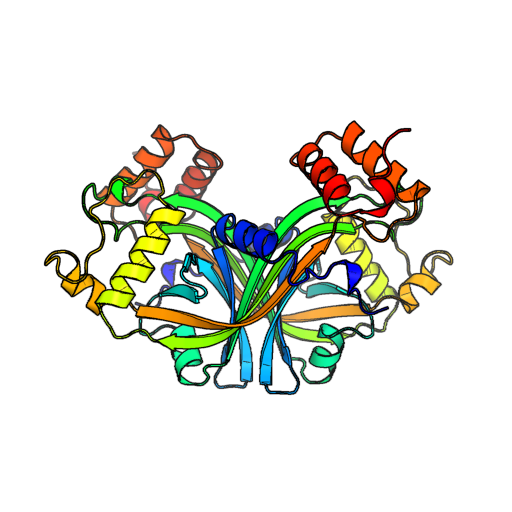12 1 97.06 194 THR A O 1
ATOM 1521 N N . LEU A 1 195 ? 14.812 3.453 14.789 1 96.25 195 LEU A N 1
ATOM 1522 C CA . LEU A 1 195 ? 16.031 4.066 15.312 1 96.25 195 LEU A CA 1
ATOM 1523 C C . LEU A 1 195 ? 17.25 3.588 14.547 1 96.25 195 LEU A C 1
ATOM 1525 O O . LEU A 1 195 ? 18.141 4.383 14.219 1 96.25 195 LEU A O 1
ATOM 1529 N N . GLU A 1 196 ? 17.312 2.326 14.266 1 95.25 196 GLU A N 1
ATOM 1530 C CA . GLU A 1 196 ? 18.406 1.772 13.492 1 95.25 196 GLU A CA 1
ATOM 1531 C C . GLU A 1 196 ? 18.469 2.377 12.094 1 95.25 196 GLU A C 1
ATOM 1533 O O . GLU A 1 196 ? 19.547 2.684 11.586 1 95.25 196 GLU A O 1
ATOM 1538 N N . LEU A 1 197 ? 17.344 2.578 11.531 1 94.5 197 LEU A N 1
ATOM 1539 C CA . LEU A 1 197 ? 17.266 3.129 10.18 1 94.5 197 LEU A CA 1
ATOM 1540 C C . LEU A 1 197 ? 17.641 4.609 10.18 1 94.5 197 LEU A C 1
ATOM 1542 O O . LEU A 1 197 ? 18.25 5.102 9.227 1 94.5 197 LEU A O 1
ATOM 1546 N N . MET A 1 198 ? 17.25 5.344 11.211 1 93.75 198 MET A N 1
ATOM 1547 C CA . MET A 1 198 ? 17.688 6.73 11.336 1 93.75 198 MET A CA 1
ATOM 1548 C C . MET A 1 198 ? 19.203 6.824 11.367 1 93.75 198 MET A C 1
ATOM 1550 O O . MET A 1 198 ? 19.797 7.699 10.719 1 93.75 198 MET A O 1
ATOM 1554 N N . ARG A 1 199 ? 19.797 5.941 12.078 1 90.19 199 ARG A N 1
ATOM 1555 C CA . ARG A 1 199 ? 21.25 5.934 12.172 1 90.19 199 ARG A CA 1
ATOM 1556 C C . ARG A 1 199 ? 21.875 5.594 10.828 1 90.19 199 ARG A C 1
ATOM 1558 O O . ARG A 1 199 ? 22.906 6.164 10.461 1 90.19 199 ARG A O 1
ATOM 1565 N N . ARG A 1 200 ? 21.297 4.723 10.141 1 88.94 200 ARG A N 1
ATOM 1566 C CA . ARG A 1 200 ? 21.844 4.238 8.875 1 88.94 200 ARG A CA 1
ATOM 1567 C C . ARG A 1 200 ? 21.75 5.309 7.797 1 88.94 200 ARG A C 1
ATOM 1569 O O . ARG A 1 200 ? 22.688 5.473 7 1 88.94 200 ARG A O 1
ATOM 1576 N N . TYR A 1 201 ? 20.703 6.09 7.754 1 85.81 201 TYR A N 1
ATOM 1577 C CA . TYR A 1 201 ? 20.453 6.953 6.602 1 85.81 201 TYR A CA 1
ATOM 1578 C C . TYR A 1 201 ? 20.734 8.414 6.945 1 85.81 201 TYR A C 1
ATOM 1580 O O . TYR A 1 201 ? 20.688 9.281 6.074 1 85.81 201 TYR A O 1
ATOM 1588 N N . CYS A 1 202 ? 20.938 8.758 8.156 1 73.19 202 CYS A N 1
ATOM 1589 C CA . CYS A 1 202 ? 21.312 10.117 8.531 1 73.19 202 CYS A CA 1
ATOM 1590 C C . CYS A 1 202 ? 22.812 10.25 8.672 1 73.19 202 CYS A C 1
ATOM 1592 O O . CYS A 1 202 ? 23.375 9.984 9.742 1 73.19 202 CYS A O 1
ATOM 1594 N N . PRO A 1 203 ? 23.625 10.516 7.598 1 58.28 203 PRO A N 1
ATOM 1595 C CA . PRO A 1 203 ? 25.094 10.484 7.605 1 58.28 203 PRO A CA 1
ATOM 1596 C C . PRO A 1 203 ? 25.703 11.43 8.641 1 58.28 203 PRO A C 1
ATOM 1598 O O . PRO A 1 203 ? 26.766 11.141 9.195 1 58.28 203 PRO A O 1
ATOM 1601 N N . ALA A 1 204 ? 25.422 12.82 8.625 1 53.88 204 ALA A N 1
ATOM 1602 C CA . ALA A 1 204 ? 26.219 13.602 9.555 1 53.88 204 ALA A CA 1
ATOM 1603 C C . ALA A 1 204 ? 26.422 12.852 10.875 1 53.88 204 ALA A C 1
ATOM 1605 O O . ALA A 1 204 ? 27.375 13.117 11.609 1 53.88 204 ALA A O 1
ATOM 1606 N N . HIS A 1 205 ? 25.469 12.055 11.336 1 48.66 205 HIS A N 1
ATOM 1607 C CA . HIS A 1 205 ? 25.5 11.625 12.727 1 48.66 205 HIS A CA 1
ATOM 1608 C C . HIS A 1 205 ? 26.344 10.359 12.891 1 48.66 205 HIS A C 1
ATOM 1610 O O . HIS A 1 205 ? 26.328 9.727 13.945 1 48.66 205 HIS A O 1
ATOM 1616 N N . GLN A 1 206 ? 26.781 9.898 11.852 1 43.31 206 GLN A N 1
ATOM 1617 C CA . GLN A 1 206 ? 27.766 8.82 11.969 1 43.31 206 GLN A CA 1
ATOM 1618 C C . GLN A 1 206 ? 29.094 9.344 12.492 1 43.31 206 GLN A C 1
ATOM 1620 O O . GLN A 1 206 ? 30.125 8.695 12.32 1 43.31 206 GLN A O 1
ATOM 1625 N N . GLN A 1 207 ? 29.25 10.602 12.883 1 35.91 207 GLN A N 1
ATOM 1626 C CA . GLN A 1 207 ? 30.578 10.852 13.422 1 35.91 207 GLN A CA 1
ATOM 1627 C C . GLN A 1 207 ? 30.906 9.875 14.547 1 35.91 207 GLN A C 1
ATOM 1629 O O . GLN A 1 207 ? 30.047 9.562 15.375 1 35.91 207 GLN A O 1
ATOM 1634 N N . PRO A 1 208 ? 32.062 9.141 14.461 1 34.5 208 PRO A N 1
ATOM 1635 C CA . PRO A 1 208 ? 32.625 8.359 15.562 1 34.5 208 PRO A CA 1
ATOM 1636 C C . PRO A 1 208 ? 32.594 9.117 16.891 1 34.5 208 PRO A C 1
ATOM 1638 O O . PRO A 1 208 ? 32.688 10.344 16.922 1 34.5 208 PRO A O 1
ATOM 1641 N N . PHE A 1 209 ? 31.797 8.688 17.859 1 31.58 209 PHE A N 1
ATOM 1642 C CA . PHE A 1 209 ? 32.219 9.086 19.203 1 31.58 209 PHE A CA 1
ATOM 1643 C C . PHE A 1 209 ? 33.75 9.156 19.281 1 31.58 209 PHE A C 1
ATOM 1645 O O . PHE A 1 209 ? 34.406 8.133 19.172 1 31.58 209 PHE A O 1
ATOM 1652 N N . ASP A 1 210 ? 34.344 10.133 18.703 1 25.52 210 ASP A N 1
ATOM 1653 C CA . ASP A 1 210 ? 35.625 10.312 19.359 1 25.52 210 ASP A CA 1
ATOM 1654 C C . ASP A 1 210 ? 35.469 10.57 20.844 1 25.52 210 ASP A C 1
ATOM 1656 O O . ASP A 1 210 ? 34.594 11.336 21.266 1 25.52 210 ASP A O 1
ATOM 1660 N N . MET B 1 1 ? -16.484 -15.258 -14.961 1 30.42 1 MET B N 1
ATOM 1661 C CA . MET B 1 1 ? -16.969 -14.992 -13.609 1 30.42 1 MET B CA 1
ATOM 1662 C C . MET B 1 1 ? -16.281 -13.773 -13.008 1 30.42 1 MET B C 1
ATOM 1664 O O . MET B 1 1 ? -15.07 -13.781 -12.797 1 30.42 1 MET B O 1
ATOM 1668 N N . ARG B 1 2 ? -16.734 -12.609 -13.203 1 40.41 2 ARG B N 1
ATOM 1669 C CA . ARG B 1 2 ? -16.328 -11.297 -12.695 1 40.41 2 ARG B CA 1
ATOM 1670 C C . ARG B 1 2 ? -16.203 -11.312 -11.18 1 40.41 2 ARG B C 1
ATOM 1672 O O . ARG B 1 2 ? -17.125 -11.734 -10.477 1 40.41 2 ARG B O 1
ATOM 1679 N N . ARG B 1 3 ? -15.016 -11.523 -10.57 1 54 3 ARG B N 1
ATOM 1680 C CA . ARG B 1 3 ? -14.758 -11.734 -9.148 1 54 3 ARG B CA 1
ATOM 1681 C C . ARG B 1 3 ? -15.539 -10.75 -8.289 1 54 3 ARG B C 1
ATOM 1683 O O . ARG B 1 3 ? -14.961 -10.031 -7.473 1 54 3 ARG B O 1
ATOM 1690 N N . GLN B 1 4 ? -16.797 -10.633 -8.703 1 63.56 4 GLN B N 1
ATOM 1691 C CA . GLN B 1 4 ? -17.797 -9.82 -8.008 1 63.56 4 GLN B CA 1
ATOM 1692 C C . GLN B 1 4 ? -18.016 -10.32 -6.586 1 63.56 4 GLN B C 1
ATOM 1694 O O . GLN B 1 4 ? -18.453 -9.562 -5.719 1 63.56 4 GLN B O 1
ATOM 1699 N N . GLU B 1 5 ? -17.531 -11.609 -6.367 1 64.94 5 GLU B N 1
ATOM 1700 C CA . GLU B 1 5 ? -17.828 -12.195 -5.066 1 64.94 5 GLU B CA 1
ATOM 1701 C C . GLU B 1 5 ? -17.016 -11.531 -3.959 1 64.94 5 GLU B C 1
ATOM 1703 O O . GLU B 1 5 ? -17.391 -11.578 -2.787 1 64.94 5 GLU B O 1
ATOM 1708 N N . PHE B 1 6 ? -16.031 -10.938 -4.344 1 75.56 6 PHE B N 1
ATOM 1709 C CA . PHE B 1 6 ? -15.195 -10.312 -3.326 1 75.56 6 PHE B CA 1
ATOM 1710 C C . PHE B 1 6 ? -15.516 -8.828 -3.191 1 75.56 6 PHE B C 1
ATOM 1712 O O . PHE B 1 6 ? -14.992 -8.156 -2.301 1 75.56 6 PHE B O 1
ATOM 1719 N N . GLN B 1 7 ? -16.469 -8.414 -4.07 1 75.38 7 GLN B N 1
ATOM 1720 C CA . GLN B 1 7 ? -16.781 -6.988 -4.078 1 75.38 7 GLN B CA 1
ATOM 1721 C C . GLN B 1 7 ? -17.766 -6.637 -2.969 1 75.38 7 GLN B C 1
ATOM 1723 O O . GLN B 1 7 ? -18.734 -7.375 -2.727 1 75.38 7 GLN B O 1
ATOM 1728 N N . MET B 1 8 ? -17.391 -5.602 -2.248 1 78.88 8 MET B N 1
ATOM 1729 C CA . MET B 1 8 ? -18.281 -5.102 -1.212 1 78.88 8 MET B CA 1
ATOM 1730 C C . MET B 1 8 ? -19.438 -4.316 -1.826 1 78.88 8 MET B C 1
ATOM 1732 O O . MET B 1 8 ? -19.266 -3.611 -2.82 1 78.88 8 MET B O 1
ATOM 1736 N N . HIS B 1 9 ? -20.484 -4.594 -1.249 1 74.25 9 HIS B N 1
ATOM 1737 C CA . HIS B 1 9 ? -21.703 -3.941 -1.735 1 74.25 9 HIS B CA 1
ATOM 1738 C C . HIS B 1 9 ? -22.172 -2.869 -0.761 1 74.25 9 HIS B C 1
ATOM 1740 O O . HIS B 1 9 ? -21.578 -2.678 0.299 1 74.25 9 HIS B O 1
ATOM 1746 N N . ASP B 1 10 ? -23.125 -2.146 -1.162 1 69.12 10 ASP B N 1
ATOM 1747 C CA . ASP B 1 10 ? -23.656 -1.006 -0.413 1 69.12 10 ASP B CA 1
ATOM 1748 C C . ASP B 1 10 ? -23.938 -1.388 1.037 1 69.12 10 ASP B C 1
ATOM 1750 O O . ASP B 1 10 ? -23.719 -0.59 1.95 1 69.12 10 ASP B O 1
ATOM 1754 N N . GLU B 1 11 ? -24.312 -2.605 1.152 1 67.62 11 GLU B N 1
ATOM 1755 C CA . GLU B 1 11 ? -24.672 -3.055 2.494 1 67.62 11 GLU B CA 1
ATOM 1756 C C . GLU B 1 11 ? -23.453 -3.168 3.387 1 67.62 11 GLU B C 1
ATOM 1758 O O . GLU B 1 11 ? -23.562 -3.213 4.613 1 67.62 11 GLU B O 1
ATOM 1763 N N . GLN B 1 12 ? -22.438 -3.125 2.707 1 78.56 12 GLN B N 1
ATOM 1764 C CA . GLN B 1 12 ? -21.203 -3.293 3.477 1 78.56 12 GLN B CA 1
ATOM 1765 C C . GLN B 1 12 ? -20.344 -2.031 3.432 1 78.56 12 GLN B C 1
ATOM 1767 O O . GLN B 1 12 ? -19.125 -2.102 3.539 1 78.56 12 GLN B O 1
ATOM 1772 N N . GLU B 1 13 ? -21.125 -0.962 3.275 1 84 13 GLU B N 1
ATOM 1773 C CA . GLU B 1 13 ? -20.484 0.345 3.232 1 84 13 GLU B CA 1
ATOM 1774 C C . GLU B 1 13 ? -19.766 0.652 4.547 1 84 13 GLU B C 1
ATOM 1776 O O . GLU B 1 13 ? -18.703 1.265 4.555 1 84 13 GLU B O 1
ATOM 1781 N N . GLU B 1 14 ? -20.328 0.14 5.613 1 88.69 14 GLU B N 1
ATOM 1782 C CA . GLU B 1 14 ? -19.75 0.393 6.93 1 88.69 14 GLU B CA 1
ATOM 1783 C C . GLU B 1 14 ? -18.406 -0.307 7.082 1 88.69 14 GLU B C 1
ATOM 1785 O O . GLU B 1 14 ? -17.484 0.229 7.711 1 88.69 14 GLU B O 1
ATOM 1790 N N . ASP B 1 15 ? -18.266 -1.479 6.504 1 91.44 15 ASP B N 1
ATOM 1791 C CA . ASP B 1 15 ? -17 -2.209 6.551 1 91.44 15 ASP B CA 1
ATOM 1792 C C . ASP B 1 15 ? -15.914 -1.474 5.766 1 91.44 15 ASP B C 1
ATOM 1794 O O . ASP B 1 15 ? -14.766 -1.403 6.207 1 91.44 15 ASP B O 1
ATOM 1798 N N . THR B 1 16 ? -16.406 -0.907 4.707 1 92.81 16 THR B N 1
ATOM 1799 C CA . THR B 1 16 ? -15.484 -0.156 3.865 1 92.81 16 THR B CA 1
ATOM 1800 C C . THR B 1 16 ? -15 1.103 4.582 1 92.81 16 THR B C 1
ATOM 1802 O O . THR B 1 16 ? -13.805 1.399 4.59 1 92.81 16 THR B O 1
ATOM 1805 N N . LYS B 1 17 ? -15.883 1.762 5.219 1 92.19 17 LYS B N 1
ATOM 1806 C CA . LYS B 1 17 ? -15.539 2.967 5.969 1 92.19 17 LYS B CA 1
ATOM 1807 C C . LYS B 1 17 ? -14.617 2.641 7.141 1 92.19 17 LYS B C 1
ATOM 1809 O O . LYS B 1 17 ? -13.633 3.344 7.383 1 92.19 17 LYS B O 1
ATOM 1814 N N . ALA B 1 18 ? -14.961 1.572 7.816 1 94.06 18 ALA B N 1
ATOM 1815 C CA . ALA B 1 18 ? -14.148 1.149 8.953 1 94.06 18 ALA B CA 1
ATOM 1816 C C . ALA B 1 18 ? -12.727 0.807 8.516 1 94.06 18 ALA B C 1
ATOM 1818 O O . ALA B 1 18 ? -11.758 1.118 9.219 1 94.06 18 ALA B O 1
ATOM 1819 N N . PHE B 1 19 ? -12.664 0.187 7.391 1 95.81 19 PHE B N 1
ATOM 1820 C CA . PHE B 1 19 ? -11.352 -0.193 6.883 1 95.81 19 PHE B CA 1
ATOM 1821 C C . PHE B 1 19 ? -10.547 1.041 6.492 1 95.81 19 PHE B C 1
ATOM 1823 O O . PHE B 1 19 ? -9.344 1.121 6.773 1 95.81 19 PHE B O 1
ATOM 1830 N N . LEU B 1 20 ? -11.18 2.037 5.871 1 95.75 20 LEU B N 1
ATOM 1831 C CA . LEU B 1 20 ? -10.531 3.295 5.531 1 95.75 20 LEU B CA 1
ATOM 1832 C C . LEU B 1 20 ? -10.008 3.994 6.785 1 95.75 20 LEU B C 1
ATOM 1834 O O . LEU B 1 20 ? -8.945 4.613 6.758 1 95.75 20 LEU B O 1
ATOM 1838 N N . GLU B 1 21 ? -10.703 3.867 7.828 1 94.5 21 GLU B N 1
ATOM 1839 C CA . GLU B 1 21 ? -10.297 4.492 9.086 1 94.5 21 GLU B CA 1
ATOM 1840 C C . GLU B 1 21 ? -9.133 3.744 9.727 1 94.5 21 GLU B C 1
ATOM 1842 O O . GLU B 1 21 ? -8.281 4.352 10.367 1 94.5 21 GLU B O 1
ATOM 1847 N N . GLU B 1 22 ? -9.055 2.518 9.516 1 95.38 22 GLU B N 1
ATOM 1848 C CA . GLU B 1 22 ? -8.031 1.666 10.102 1 95.38 22 GLU B CA 1
ATOM 1849 C C . GLU B 1 22 ? -6.664 1.934 9.469 1 95.38 22 GLU B C 1
ATOM 1851 O O . GLU B 1 22 ? -5.645 1.952 10.164 1 95.38 22 GLU B O 1
ATOM 1856 N N . MET B 1 23 ? -6.633 2.15 8.219 1 97.38 23 MET B N 1
ATOM 1857 C CA . MET B 1 23 ? -5.375 2.283 7.492 1 97.38 23 MET B CA 1
ATOM 1858 C C . MET B 1 23 ? -4.801 3.688 7.652 1 97.38 23 MET B C 1
ATOM 1860 O O . MET B 1 23 ? -5.535 4.676 7.582 1 97.38 23 MET B O 1
ATOM 1864 N N . SER B 1 24 ? -3.475 3.811 7.824 1 97.62 24 SER B N 1
ATOM 1865 C CA . SER B 1 24 ? -2.834 5.094 8.086 1 97.62 24 SER B CA 1
ATOM 1866 C C . SER B 1 24 ? -2.432 5.789 6.793 1 97.62 24 SER B C 1
ATOM 1868 O O . SER B 1 24 ? -2.312 7.016 6.75 1 97.62 24 SER B O 1
ATOM 1870 N N . PHE B 1 25 ? -2.143 4.996 5.789 1 98.44 25 PHE B N 1
ATOM 1871 C CA . PHE B 1 25 ? -1.729 5.559 4.508 1 98.44 25 PHE B CA 1
ATOM 1872 C C . PHE B 1 25 ? -2.291 4.742 3.35 1 98.44 25 PHE B C 1
ATOM 1874 O O . PHE B 1 25 ? -2.828 3.652 3.555 1 98.44 25 PHE B O 1
ATOM 1881 N N . GLY B 1 26 ? -2.307 5.297 2.197 1 98.62 26 GLY B N 1
ATOM 1882 C CA . GLY B 1 26 ? -2.717 4.668 0.951 1 98.62 26 GLY B CA 1
ATOM 1883 C C . GLY B 1 26 ? -1.905 5.129 -0.244 1 98.62 26 GLY B C 1
ATOM 1884 O O . GLY B 1 26 ? -0.788 5.625 -0.088 1 98.62 26 GLY B O 1
ATOM 1885 N N . PHE B 1 27 ? -2.436 4.785 -1.396 1 98.69 27 PHE B N 1
ATOM 1886 C CA . PHE B 1 27 ? -1.722 5.086 -2.631 1 98.69 27 PHE B CA 1
ATOM 1887 C C . PHE B 1 27 ? -2.578 5.934 -3.562 1 98.69 27 PHE B C 1
ATOM 1889 O O . PHE B 1 27 ? -3.658 5.512 -3.98 1 98.69 27 PHE B O 1
ATOM 1896 N N . LEU B 1 28 ? -2.021 7.078 -3.863 1 97.94 28 LEU B N 1
ATOM 1897 C CA . LEU B 1 28 ? -2.676 8 -4.785 1 97.94 28 LEU B CA 1
ATOM 1898 C C . LEU B 1 28 ? -2.244 7.727 -6.223 1 97.94 28 LEU B C 1
ATOM 1900 O O . LEU B 1 28 ? -1.047 7.68 -6.52 1 97.94 28 LEU B O 1
ATOM 1904 N N . GLY B 1 29 ? -3.23 7.473 -7.031 1 97.19 29 GLY B N 1
ATOM 1905 C CA . GLY B 1 29 ? -2.984 7.324 -8.453 1 97.19 29 GLY B CA 1
ATOM 1906 C C . GLY B 1 29 ? -3.375 8.547 -9.258 1 97.19 29 GLY B C 1
ATOM 1907 O O . GLY B 1 29 ? -4.492 9.047 -9.133 1 97.19 29 GLY B O 1
ATOM 1908 N N . LEU B 1 30 ? -2.432 9.008 -10.062 1 95.62 30 LEU B N 1
ATOM 1909 C CA . LEU B 1 30 ? -2.605 10.172 -10.93 1 95.62 30 LEU B CA 1
ATOM 1910 C C . LEU B 1 30 ? -2.143 9.867 -12.344 1 95.62 30 LEU B C 1
ATOM 1912 O O . LEU B 1 30 ? -1.567 8.805 -12.602 1 95.62 30 LEU B O 1
ATOM 1916 N N . VAL B 1 31 ? -2.486 10.773 -13.25 1 93.81 31 VAL B N 1
ATOM 1917 C CA . VAL B 1 31 ? -1.936 10.766 -14.602 1 93.81 31 VAL B CA 1
ATOM 1918 C C . VAL B 1 31 ? -1.14 12.047 -14.844 1 93.81 31 VAL B C 1
ATOM 1920 O O . VAL B 1 31 ? -1.65 13.156 -14.633 1 93.81 31 VAL B O 1
ATOM 1923 N N . ASP B 1 32 ? 0.07 11.836 -15.195 1 89.88 32 ASP B N 1
ATOM 1924 C CA . ASP B 1 32 ? 0.888 13.023 -15.383 1 89.88 32 ASP B CA 1
ATOM 1925 C C . ASP B 1 32 ? 0.584 13.695 -16.719 1 89.88 32 ASP B C 1
ATOM 1927 O O . ASP B 1 32 ? -0.307 13.25 -17.453 1 89.88 32 ASP B O 1
ATOM 1931 N N . GLU B 1 33 ? 1.33 14.766 -17.031 1 88 33 GLU B N 1
ATOM 1932 C CA . GLU B 1 33 ? 1.068 15.578 -18.219 1 88 33 GLU B CA 1
ATOM 1933 C C . GLU B 1 33 ? 1.324 14.789 -19.5 1 88 33 GLU B C 1
ATOM 1935 O O . GLU B 1 33 ? 0.734 15.078 -20.531 1 88 33 GLU B O 1
ATOM 1940 N N . ASP B 1 34 ? 2.105 13.742 -19.422 1 87.75 34 ASP B N 1
ATOM 1941 C CA . ASP B 1 34 ? 2.453 12.938 -20.594 1 87.75 34 ASP B CA 1
ATOM 1942 C C . ASP B 1 34 ? 1.522 11.734 -20.719 1 87.75 34 ASP B C 1
ATOM 1944 O O . ASP B 1 34 ? 1.717 10.883 -21.594 1 87.75 34 ASP B O 1
ATOM 1948 N N . GLY B 1 35 ? 0.627 11.656 -19.812 1 89.56 35 GLY B N 1
ATOM 1949 C CA . GLY B 1 35 ? -0.344 10.578 -19.875 1 89.56 35 GLY B CA 1
ATOM 1950 C C . GLY B 1 35 ? 0.12 9.32 -19.156 1 89.56 35 GLY B C 1
ATOM 1951 O O . GLY B 1 35 ? -0.499 8.258 -19.297 1 89.56 35 GLY B O 1
ATOM 1952 N N . ALA B 1 36 ? 1.203 9.43 -18.453 1 91.81 36 ALA B N 1
ATOM 1953 C CA . ALA B 1 36 ? 1.739 8.273 -17.734 1 91.81 36 ALA B CA 1
ATOM 1954 C C . ALA B 1 36 ? 1.168 8.203 -16.312 1 91.81 36 ALA B C 1
ATOM 1956 O O . ALA B 1 36 ? 0.987 9.234 -15.656 1 91.81 36 ALA B O 1
ATOM 1957 N N . PRO B 1 37 ? 0.912 6.996 -15.867 1 95.06 37 PRO B N 1
ATOM 1958 C CA . PRO B 1 37 ? 0.418 6.863 -14.492 1 95.06 37 PRO B CA 1
ATOM 1959 C C . PRO B 1 37 ? 1.497 7.145 -13.445 1 95.06 37 PRO B C 1
ATOM 1961 O O . PRO B 1 37 ? 2.672 6.84 -13.672 1 95.06 37 PRO B O 1
ATOM 1964 N N . ILE B 1 38 ? 1.048 7.727 -12.375 1 94.06 38 ILE B N 1
ATOM 1965 C CA . ILE B 1 38 ? 1.875 7.945 -11.188 1 94.06 38 ILE B CA 1
ATOM 1966 C C . ILE B 1 38 ? 1.161 7.406 -9.953 1 94.06 38 ILE B C 1
ATOM 1968 O O . ILE B 1 38 ? -0.05 7.582 -9.797 1 94.06 38 ILE B O 1
ATOM 1972 N N . VAL B 1 39 ? 1.927 6.742 -9.141 1 97.06 39 VAL B N 1
ATOM 1973 C CA . VAL B 1 39 ? 1.383 6.266 -7.875 1 97.06 39 VAL B CA 1
ATOM 1974 C C . VAL B 1 39 ? 2.262 6.742 -6.723 1 97.06 39 VAL B C 1
ATOM 1976 O O . VAL B 1 39 ? 3.482 6.574 -6.754 1 97.06 39 VAL B O 1
ATOM 1979 N N . THR B 1 40 ? 1.66 7.344 -5.758 1 95.75 40 THR B N 1
ATOM 1980 C CA . THR B 1 40 ? 2.404 7.883 -4.625 1 95.75 40 THR B CA 1
ATOM 1981 C C . THR B 1 40 ? 1.748 7.488 -3.307 1 95.75 40 THR B C 1
ATOM 1983 O O . THR B 1 40 ? 0.545 7.684 -3.123 1 95.75 40 THR B O 1
ATOM 1986 N N . PRO B 1 41 ? 2.564 6.883 -2.439 1 97.75 41 PRO B N 1
ATOM 1987 C CA . PRO B 1 41 ? 2.014 6.629 -1.106 1 97.75 41 PRO B CA 1
ATOM 1988 C C . PRO B 1 41 ? 1.942 7.887 -0.245 1 97.75 41 PRO B C 1
ATOM 1990 O O . PRO B 1 41 ? 2.84 8.734 -0.306 1 97.75 41 PRO B O 1
ATOM 1993 N N . LEU B 1 42 ? 0.882 8.055 0.515 1 97.69 42 LEU B N 1
ATOM 1994 C CA . LEU B 1 42 ? 0.769 9.195 1.413 1 97.69 42 LEU B CA 1
ATOM 1995 C C . LEU B 1 42 ? -0.284 8.938 2.486 1 97.69 42 LEU B C 1
ATOM 1997 O O . LEU B 1 42 ? -1.146 8.07 2.326 1 97.69 42 LEU B O 1
ATOM 2001 N N . ASN B 1 43 ? -0.159 9.641 3.58 1 98.44 43 ASN B N 1
ATOM 2002 C CA . ASN B 1 43 ? -1.182 9.609 4.621 1 98.44 43 ASN B CA 1
ATOM 2003 C C . ASN B 1 43 ? -2.457 10.32 4.176 1 98.44 43 ASN B C 1
ATOM 2005 O O . ASN B 1 43 ? -2.412 11.211 3.328 1 98.44 43 ASN B O 1
ATOM 2009 N N . TYR B 1 44 ? -3.564 9.898 4.766 1 98.5 44 TYR B N 1
ATOM 2010 C CA . TYR B 1 44 ? -4.859 10.453 4.395 1 98.5 44 TYR B CA 1
ATOM 2011 C C . TYR B 1 44 ? -5.828 10.406 5.574 1 98.5 44 TYR B C 1
ATOM 2013 O O . TYR B 1 44 ? -5.578 9.711 6.562 1 98.5 44 TYR B O 1
ATOM 2021 N N . ALA B 1 45 ? -6.867 11.188 5.457 1 97.88 45 ALA B N 1
ATOM 2022 C CA . ALA B 1 45 ? -8.023 11.078 6.344 1 97.88 45 ALA B CA 1
ATOM 2023 C C . ALA B 1 45 ? -9.32 11.047 5.547 1 97.88 45 ALA B C 1
ATOM 2025 O O . ALA B 1 45 ? -9.438 11.695 4.504 1 97.88 45 ALA B O 1
ATOM 2026 N N . TYR B 1 46 ? -10.188 10.203 5.961 1 95.56 46 TYR B N 1
ATOM 2027 C CA . TYR B 1 46 ? -11.539 10.141 5.414 1 95.56 46 TYR B CA 1
ATOM 2028 C C . TYR B 1 46 ? -12.539 10.812 6.352 1 95.56 46 TYR B C 1
ATOM 2030 O O . TYR B 1 46 ? -12.758 10.344 7.469 1 95.56 46 TYR B O 1
ATOM 2038 N N . ALA B 1 47 ? -13.086 11.93 5.957 1 91.31 47 ALA B N 1
ATOM 2039 C CA . ALA B 1 47 ? -13.992 12.719 6.785 1 91.31 47 ALA B CA 1
ATOM 2040 C C . ALA B 1 47 ? -15.141 13.289 5.957 1 91.31 47 ALA B C 1
ATOM 2042 O O . ALA B 1 47 ? -14.914 13.859 4.891 1 91.31 47 ALA B O 1
ATOM 2043 N N . ASP B 1 48 ? -16.375 13.086 6.461 1 88.69 48 ASP B N 1
ATOM 2044 C CA . ASP B 1 48 ? -17.578 13.625 5.836 1 88.69 48 ASP B CA 1
ATOM 2045 C C . ASP B 1 48 ? -17.719 13.141 4.395 1 88.69 48 ASP B C 1
ATOM 2047 O O . ASP B 1 48 ? -18 13.938 3.492 1 88.69 48 ASP B O 1
ATOM 2051 N N . GLY B 1 49 ? -17.359 11.953 4.16 1 91.31 49 GLY B N 1
ATOM 2052 C CA . GLY B 1 49 ? -17.531 11.336 2.85 1 91.31 49 GLY B CA 1
ATOM 2053 C C . GLY B 1 49 ? -16.484 11.773 1.846 1 91.31 49 GLY B C 1
ATOM 2054 O O . GLY B 1 49 ? -16.625 11.523 0.646 1 91.31 49 GLY B O 1
ATOM 2055 N N . LYS B 1 50 ? -15.477 12.453 2.369 1 96 50 LYS B N 1
ATOM 2056 C CA . LYS B 1 50 ? -14.383 12.922 1.521 1 96 50 LYS B CA 1
ATOM 2057 C C . LYS B 1 50 ? -13.039 12.398 2.01 1 96 50 LYS B C 1
ATOM 2059 O O . LYS B 1 50 ? -12.891 12.062 3.186 1 96 50 LYS B O 1
ATOM 2064 N N . LEU B 1 51 ? -12.172 12.289 1.048 1 97.94 51 LEU B N 1
ATOM 2065 C CA . LEU B 1 51 ? -10.805 11.906 1.39 1 97.94 51 LEU B CA 1
ATOM 2066 C C . LEU B 1 51 ? -9.875 13.117 1.32 1 97.94 51 LEU B C 1
ATOM 2068 O O . LEU B 1 51 ? -9.898 13.867 0.347 1 97.94 51 LEU B O 1
ATOM 2072 N N . TYR B 1 52 ? -9.047 13.328 2.375 1 98.19 52 TYR B N 1
ATOM 2073 C CA . TYR B 1 52 ? -8.141 14.461 2.439 1 98.19 52 TYR B CA 1
ATOM 2074 C C . TYR B 1 52 ? -6.691 14 2.564 1 98.19 52 TYR B C 1
ATOM 2076 O O . TYR B 1 52 ? -6.406 13.016 3.244 1 98.19 52 TYR B O 1
ATOM 2084 N N . PHE B 1 53 ? -5.871 14.734 1.914 1 97.81 53 PHE B N 1
ATOM 2085 C CA . PHE B 1 53 ? -4.438 14.609 2.152 1 97.81 53 PHE B CA 1
ATOM 2086 C C . PHE B 1 53 ? -3.744 15.961 2.002 1 97.81 53 PHE B C 1
ATOM 2088 O O . PHE B 1 53 ? -4.352 16.922 1.538 1 97.81 53 PHE B O 1
ATOM 2095 N N . HIS B 1 54 ? -2.455 16 2.469 1 96.31 54 HIS B N 1
ATOM 2096 C CA . HIS B 1 54 ? -1.705 17.25 2.359 1 96.31 54 HIS B CA 1
ATOM 2097 C C . HIS B 1 54 ? -0.37 17.031 1.657 1 96.31 54 HIS B C 1
ATOM 2099 O O . HIS B 1 54 ? 0.054 15.883 1.463 1 96.31 54 HIS B O 1
ATOM 2105 N N . GLY B 1 55 ? 0.19 18.078 1.219 1 90.88 55 GLY B N 1
ATOM 2106 C CA . GLY B 1 55 ? 1.493 18.062 0.575 1 90.88 55 GLY B CA 1
ATOM 2107 C C . GLY B 1 55 ? 2.033 19.453 0.28 1 90.88 55 GLY B C 1
ATOM 2108 O O . GLY B 1 55 ? 1.501 20.453 0.772 1 90.88 55 GLY B O 1
ATOM 2109 N N . SER B 1 56 ? 3.17 19.359 -0.412 1 86.25 56 SER B N 1
ATOM 2110 C CA . SER B 1 56 ? 3.756 20.625 -0.845 1 86.25 56 SER B CA 1
ATOM 2111 C C . SER B 1 56 ? 2.951 21.25 -1.981 1 86.25 56 SER B C 1
ATOM 2113 O O . SER B 1 56 ? 2.332 20.531 -2.773 1 86.25 56 SER B O 1
ATOM 2115 N N . ARG B 1 57 ? 3.057 22.469 -2.125 1 83.62 57 ARG B N 1
ATOM 2116 C CA . ARG B 1 57 ? 2.328 23.219 -3.154 1 83.62 57 ARG B CA 1
ATOM 2117 C C . ARG B 1 57 ? 2.988 23.047 -4.52 1 83.62 57 ARG B C 1
ATOM 2119 O O . ARG B 1 57 ? 2.371 23.312 -5.551 1 83.62 57 ARG B O 1
ATOM 2126 N N . ILE B 1 58 ? 4.207 22.656 -4.676 1 75.38 58 ILE B N 1
ATOM 2127 C CA . ILE B 1 58 ? 4.941 22.688 -5.938 1 75.38 58 ILE B CA 1
ATOM 2128 C C . ILE B 1 58 ? 5.387 21.266 -6.309 1 75.38 58 ILE B C 1
ATOM 2130 O O . ILE B 1 58 ? 6.02 21.062 -7.348 1 75.38 58 ILE B O 1
ATOM 2134 N N . GLY B 1 59 ? 4.977 20.25 -5.836 1 77.62 59 GLY B N 1
ATOM 2135 C CA . GLY B 1 59 ? 5.465 18.906 -6.098 1 77.62 59 GLY B CA 1
ATOM 2136 C C . GLY B 1 59 ? 4.781 18.234 -7.277 1 77.62 59 GLY B C 1
ATOM 2137 O O . GLY B 1 59 ? 3.883 18.828 -7.891 1 77.62 59 GLY B O 1
ATOM 2138 N N . GLU B 1 60 ? 5.332 17.094 -7.715 1 75.75 60 GLU B N 1
ATOM 2139 C CA . GLU B 1 60 ? 4.852 16.312 -8.844 1 75.75 60 GLU B CA 1
ATOM 2140 C C . GLU B 1 60 ? 3.346 16.078 -8.75 1 75.75 60 GLU B C 1
ATOM 2142 O O . GLU B 1 60 ? 2.629 16.203 -9.75 1 75.75 60 GLU B O 1
ATOM 2147 N N . LYS B 1 61 ? 2.877 15.789 -7.617 1 79.88 61 LYS B N 1
ATOM 2148 C CA . LYS B 1 61 ? 1.456 15.5 -7.445 1 79.88 61 LYS B CA 1
ATOM 2149 C C . LYS B 1 61 ? 0.605 16.734 -7.75 1 79.88 61 LYS B C 1
ATOM 2151 O O . LYS B 1 61 ? -0.43 16.625 -8.414 1 79.88 61 LYS B O 1
ATOM 2156 N N . MET B 1 62 ? 1.066 17.859 -7.297 1 81.69 62 MET B N 1
ATOM 2157 C CA . MET B 1 62 ? 0.309 19.078 -7.488 1 81.69 62 MET B CA 1
ATOM 2158 C C . MET B 1 62 ? 0.283 19.484 -8.961 1 81.69 62 MET B C 1
ATOM 2160 O O . MET B 1 62 ? -0.74 19.953 -9.469 1 81.69 62 MET B O 1
ATOM 2164 N N . THR B 1 63 ? 1.342 19.266 -9.586 1 81 63 THR B N 1
ATOM 2165 C CA . THR B 1 63 ? 1.409 19.547 -11.016 1 81 63 THR B CA 1
ATOM 2166 C C . THR B 1 63 ? 0.431 18.656 -11.781 1 81 63 THR B C 1
ATOM 2168 O O . THR B 1 63 ? -0.306 19.141 -12.641 1 81 63 THR B O 1
ATOM 2171 N N . ALA B 1 64 ? 0.417 17.422 -11.43 1 82 64 ALA B N 1
ATOM 2172 C CA . ALA B 1 64 ? -0.492 16.484 -12.086 1 82 64 ALA B CA 1
ATOM 2173 C C . ALA B 1 64 ? -1.948 16.844 -11.805 1 82 64 ALA B C 1
ATOM 2175 O O . ALA B 1 64 ? -2.801 16.75 -12.688 1 82 64 ALA B O 1
ATOM 2176 N N . LEU B 1 65 ? -2.186 17.25 -10.586 1 83.81 65 LEU B N 1
ATOM 2177 C CA . LEU B 1 65 ? -3.545 17.562 -10.164 1 83.81 65 LEU B CA 1
ATOM 2178 C C . LEU B 1 65 ? -4.062 18.797 -10.898 1 83.81 65 LEU B C 1
ATOM 2180 O O . LEU B 1 65 ? -5.262 18.906 -11.156 1 83.81 65 LEU B O 1
ATOM 2184 N N . ARG B 1 66 ? -3.193 19.641 -11.203 1 79.31 66 ARG B N 1
ATOM 2185 C CA . ARG B 1 66 ? -3.572 20.844 -11.945 1 79.31 66 ARG B CA 1
ATOM 2186 C C . ARG B 1 66 ? -3.93 20.5 -13.391 1 79.31 66 ARG B C 1
ATOM 2188 O O . ARG B 1 66 ? -4.75 21.188 -14.008 1 79.31 66 ARG B O 1
ATOM 2195 N N . ALA B 1 67 ? -3.336 19.422 -13.844 1 74.25 67 ALA B N 1
ATOM 2196 C CA . ALA B 1 67 ? -3.562 19 -15.227 1 74.25 67 ALA B CA 1
ATOM 2197 C C . ALA B 1 67 ? -4.859 18.203 -15.359 1 74.25 67 ALA B C 1
ATOM 2199 O O . ALA B 1 67 ? -5.48 18.188 -16.422 1 74.25 67 ALA B O 1
ATOM 2200 N N . GLY B 1 68 ? -5.207 17.453 -14.352 1 75.19 68 GLY B N 1
ATOM 2201 C CA . GLY B 1 68 ? -6.406 16.641 -14.359 1 75.19 68 GLY B CA 1
ATOM 2202 C C . GLY B 1 68 ? -6.926 16.328 -12.961 1 75.19 68 GLY B C 1
ATOM 2203 O O . GLY B 1 68 ? -6.145 16.047 -12.055 1 75.19 68 GLY B O 1
ATOM 2204 N N . SER B 1 69 ? -8.227 16.297 -12.945 1 84.56 69 SER B N 1
ATOM 2205 C CA . SER B 1 69 ? -8.828 16.188 -11.617 1 84.56 69 SER B CA 1
ATOM 2206 C C . SER B 1 69 ? -9.188 14.75 -11.281 1 84.56 69 SER B C 1
ATOM 2208 O O . SER B 1 69 ? -9.469 14.438 -10.125 1 84.56 69 SER B O 1
ATOM 2210 N N . LYS B 1 70 ? -9.141 13.891 -12.336 1 93.94 70 LYS B N 1
ATOM 2211 C CA . LYS B 1 70 ? -9.5 12.5 -12.047 1 93.94 70 LYS B CA 1
ATOM 2212 C C . LYS B 1 70 ? -8.367 11.781 -11.312 1 93.94 70 LYS B C 1
ATOM 2214 O O . LYS B 1 70 ? -7.223 11.789 -11.773 1 93.94 70 LYS B O 1
ATOM 2219 N N . VAL B 1 71 ? -8.727 11.227 -10.203 1 97 71 VAL B N 1
ATOM 2220 C CA . VAL B 1 71 ? -7.73 10.531 -9.391 1 97 71 VAL B CA 1
ATOM 2221 C C . VAL B 1 71 ? -8.312 9.227 -8.859 1 97 71 VAL B C 1
ATOM 2223 O O . VAL B 1 71 ? -9.523 9 -8.938 1 97 71 VAL B O 1
ATOM 2226 N N . THR B 1 72 ? -7.473 8.367 -8.5 1 97.56 72 THR B N 1
ATOM 2227 C CA . THR B 1 72 ? -7.836 7.152 -7.77 1 97.56 72 THR B CA 1
ATOM 2228 C C . THR B 1 72 ? -6.984 7 -6.512 1 97.56 72 THR B C 1
ATOM 2230 O O . THR B 1 72 ? -5.852 7.488 -6.461 1 97.56 72 THR B O 1
ATOM 2233 N N . PHE B 1 73 ? -7.57 6.52 -5.484 1 98.19 73 PHE B N 1
ATOM 2234 C CA . PHE B 1 73 ? -6.895 6.273 -4.219 1 98.19 73 PHE B CA 1
ATOM 2235 C C . PHE B 1 73 ? -7.191 4.871 -3.705 1 98.19 73 PHE B C 1
ATOM 2237 O O . PHE B 1 73 ? -8.352 4.453 -3.658 1 98.19 73 PHE B O 1
ATOM 2244 N N . ALA B 1 74 ? -6.098 4.137 -3.326 1 98.5 74 ALA B N 1
ATOM 2245 C CA . ALA B 1 74 ? -6.301 2.756 -2.9 1 98.5 74 ALA B CA 1
ATOM 2246 C C . ALA B 1 74 ? -5.598 2.479 -1.575 1 98.5 74 ALA B C 1
ATOM 2248 O O . ALA B 1 74 ? -4.496 2.982 -1.333 1 98.5 74 ALA B O 1
ATOM 2249 N N . VAL B 1 75 ? -6.23 1.714 -0.739 1 98.44 75 VAL B N 1
ATOM 2250 C CA . VAL B 1 75 ? -5.645 1.14 0.468 1 98.44 75 VAL B CA 1
ATOM 2251 C C . VAL B 1 75 ? -5.812 -0.378 0.453 1 98.44 75 VAL B C 1
ATOM 2253 O O . VAL B 1 75 ? -6.773 -0.896 -0.126 1 98.44 75 VAL B O 1
ATOM 2256 N N . ALA B 1 76 ? -4.855 -1.036 1.022 1 98.44 76 ALA B N 1
ATOM 2257 C CA . ALA B 1 76 ? -4.941 -2.492 1.111 1 98.44 76 ALA B CA 1
ATOM 2258 C C . ALA B 1 76 ? -4.176 -3.016 2.322 1 98.44 76 ALA B C 1
ATOM 2260 O O . ALA B 1 76 ? -3.227 -2.381 2.785 1 98.44 76 ALA B O 1
ATOM 2261 N N . LYS B 1 77 ? -4.605 -4.07 2.822 1 98.06 77 LYS B N 1
ATOM 2262 C CA . LYS B 1 77 ? -3.953 -4.812 3.896 1 98.06 77 LYS B CA 1
ATOM 2263 C C . LYS B 1 77 ? -3.998 -6.316 3.633 1 98.06 77 LYS B C 1
ATOM 2265 O O . LYS B 1 77 ? -5.055 -6.863 3.314 1 98.06 77 LYS B O 1
ATOM 2270 N N . GLU B 1 78 ? -2.857 -6.883 3.654 1 97.88 78 GLU B N 1
ATOM 2271 C CA . GLU B 1 78 ? -2.746 -8.336 3.57 1 97.88 78 GLU B CA 1
ATOM 2272 C C . GLU B 1 78 ? -2.818 -8.977 4.953 1 97.88 78 GLU B C 1
ATOM 2274 O O . GLU B 1 78 ? -2.07 -8.602 5.859 1 97.88 78 GLU B O 1
ATOM 2279 N N . TYR B 1 79 ? -3.691 -9.93 5.148 1 97.5 79 TYR B N 1
ATOM 2280 C CA . TYR B 1 79 ? -3.893 -10.555 6.449 1 97.5 79 TYR B CA 1
ATOM 2281 C C . TYR B 1 79 ? -3.127 -11.867 6.547 1 97.5 79 TYR B C 1
ATOM 2283 O O . TYR B 1 79 ? -2.492 -12.156 7.566 1 97.5 79 TYR B O 1
ATOM 2291 N N . ALA B 1 80 ? -3.232 -12.656 5.441 1 97.56 80 ALA B N 1
ATOM 2292 C CA . ALA B 1 80 ? -2.568 -13.953 5.5 1 97.56 80 ALA B CA 1
ATOM 2293 C C . ALA B 1 80 ? -2.193 -14.438 4.102 1 97.56 80 ALA B C 1
ATOM 2295 O O . ALA B 1 80 ? -2.99 -14.344 3.168 1 97.56 80 ALA B O 1
ATOM 2296 N N . ILE B 1 81 ? -0.979 -14.914 4.031 1 97.56 81 ILE B N 1
ATOM 2297 C CA . ILE B 1 81 ? -0.604 -15.734 2.885 1 97.56 81 ILE B CA 1
ATOM 2298 C C . ILE B 1 81 ? -1.063 -17.172 3.107 1 97.56 81 ILE B C 1
ATOM 2300 O O . ILE B 1 81 ? -0.775 -17.766 4.148 1 97.56 81 ILE B O 1
ATOM 2304 N N . ILE B 1 82 ? -1.819 -17.672 2.178 1 97.75 82 ILE B N 1
ATOM 2305 C CA . ILE B 1 82 ? -2.314 -19.031 2.244 1 97.75 82 ILE B CA 1
ATOM 2306 C C . ILE B 1 82 ? -1.452 -19.938 1.366 1 97.75 82 ILE B C 1
ATOM 2308 O O . ILE B 1 82 ? -1.54 -19.891 0.137 1 97.75 82 ILE B O 1
ATOM 2312 N N . PRO B 1 83 ? -0.657 -20.734 1.983 1 97.88 83 PRO B N 1
ATOM 2313 C CA . PRO B 1 83 ? 0.192 -21.609 1.18 1 97.88 83 PRO B CA 1
ATOM 2314 C C . PRO B 1 83 ? -0.612 -22.641 0.383 1 97.88 83 PRO B C 1
ATOM 2316 O O . PRO B 1 83 ? -1.703 -23.031 0.801 1 97.88 83 PRO B O 1
ATOM 2319 N N . SER B 1 84 ? -0.025 -23.047 -0.709 1 97.75 84 SER B N 1
ATOM 2320 C CA . SER B 1 84 ? -0.716 -23.984 -1.58 1 97.75 84 SER B CA 1
ATOM 2321 C C . SER B 1 84 ? -0.995 -25.297 -0.859 1 97.75 84 SER B C 1
ATOM 2323 O O . SER B 1 84 ? -2.045 -25.922 -1.062 1 97.75 84 SER B O 1
ATOM 2325 N N . TYR B 1 85 ? -0.101 -25.734 0.047 1 97.19 85 TYR B N 1
ATOM 2326 C CA . TYR B 1 85 ? -0.151 -27.078 0.616 1 97.19 85 TYR B CA 1
ATOM 2327 C C . TYR B 1 85 ? -1.244 -27.172 1.673 1 97.19 85 TYR B C 1
ATOM 2329 O O . TYR B 1 85 ? -1.521 -28.266 2.182 1 97.19 85 TYR B O 1
ATOM 2337 N N . PHE B 1 86 ? -1.88 -26 2.062 1 96.94 86 PHE B N 1
ATOM 2338 C CA . PHE B 1 86 ? -3.055 -26.109 2.92 1 96.94 86 PHE B CA 1
ATOM 2339 C C . PHE B 1 86 ? -4.125 -26.969 2.26 1 96.94 86 PHE B C 1
ATOM 2341 O O . PHE B 1 86 ? -4.832 -27.734 2.939 1 96.94 86 PHE B O 1
ATOM 2348 N N . SER B 1 87 ? -4.227 -26.859 0.908 1 95.06 87 SER B N 1
ATOM 2349 C CA . SER B 1 87 ? -5.32 -27.578 0.25 1 95.06 87 SER B CA 1
ATOM 2350 C C . SER B 1 87 ? -4.801 -28.5 -0.849 1 95.06 87 SER B C 1
ATOM 2352 O O . SER B 1 87 ? -5.523 -29.375 -1.326 1 95.06 87 SER B O 1
ATOM 2354 N N . ASP B 1 88 ? -3.631 -28.297 -1.31 1 95.62 88 ASP B N 1
ATOM 2355 C CA . ASP B 1 88 ? -3.014 -29.125 -2.334 1 95.62 88 ASP B CA 1
ATOM 2356 C C . ASP B 1 88 ? -1.543 -29.391 -2.014 1 95.62 88 ASP B C 1
ATOM 2358 O O . ASP B 1 88 ? -0.709 -28.484 -2.117 1 95.62 88 ASP B O 1
ATOM 2362 N N . PRO B 1 89 ? -1.176 -30.562 -1.672 1 93.88 89 PRO B N 1
ATOM 2363 C CA . PRO B 1 89 ? 0.197 -30.859 -1.251 1 93.88 89 PRO B CA 1
ATOM 2364 C C . PRO B 1 89 ? 1.177 -30.891 -2.422 1 93.88 89 PRO B C 1
ATOM 2366 O O . PRO B 1 89 ? 2.389 -31 -2.213 1 93.88 89 PRO B O 1
ATOM 2369 N N . LEU B 1 90 ? 0.709 -30.797 -3.607 1 95 90 LEU B N 1
ATOM 2370 C CA . LEU B 1 90 ? 1.59 -30.969 -4.758 1 95 90 LEU B CA 1
ATOM 2371 C C . LEU B 1 90 ? 1.648 -29.703 -5.594 1 95 90 LEU B C 1
ATOM 2373 O O . LEU B 1 90 ? 2.734 -29.203 -5.906 1 95 90 LEU B O 1
ATOM 2377 N N . MET B 1 91 ? 0.503 -29.172 -5.883 1 95.88 91 MET B N 1
ATOM 2378 C CA . MET B 1 91 ? 0.418 -28.078 -6.848 1 95.88 91 MET B CA 1
ATOM 2379 C C . MET B 1 91 ? 0.566 -26.719 -6.156 1 95.88 91 MET B C 1
ATOM 2381 O O . MET B 1 91 ? 0.064 -26.531 -5.047 1 95.88 91 MET B O 1
ATOM 2385 N N . ALA B 1 92 ? 1.19 -25.734 -6.859 1 97 92 ALA B N 1
ATOM 2386 C CA . ALA B 1 92 ? 1.392 -24.375 -6.359 1 97 92 ALA B CA 1
ATOM 2387 C C . ALA B 1 92 ? 0.133 -23.531 -6.543 1 97 92 ALA B C 1
ATOM 2389 O O . ALA B 1 92 ? -0.036 -22.5 -5.879 1 97 92 ALA B O 1
ATOM 2390 N N . CYS B 1 93 ? -0.805 -23.906 -7.285 1 94.81 93 CYS B N 1
ATOM 2391 C CA . CYS B 1 93 ? -1.864 -23.094 -7.871 1 94.81 93 CYS B CA 1
ATOM 2392 C C . CYS B 1 93 ? -2.781 -22.531 -6.793 1 94.81 93 CYS B C 1
ATOM 2394 O O . CYS B 1 93 ? -3.225 -21.391 -6.887 1 94.81 93 CYS B O 1
ATOM 2396 N N . PRO B 1 94 ? -3.01 -23.312 -5.699 1 94.94 94 PRO B N 1
ATOM 2397 C CA . PRO B 1 94 ? -3.98 -22.797 -4.73 1 94.94 94 PRO B CA 1
ATOM 2398 C C . PRO B 1 94 ? -3.404 -21.703 -3.846 1 94.94 94 PRO B C 1
ATOM 2400 O O . PRO B 1 94 ? -4.133 -21.078 -3.061 1 94.94 94 PRO B O 1
ATOM 2403 N N . ALA B 1 95 ? -2.092 -21.484 -3.938 1 97.19 95 ALA B N 1
ATOM 2404 C CA . ALA B 1 95 ? -1.496 -20.422 -3.129 1 97.19 95 ALA B CA 1
ATOM 2405 C C . ALA B 1 95 ? -2.18 -19.078 -3.391 1 97.19 95 ALA B C 1
ATOM 2407 O O . ALA B 1 95 ? -2.492 -18.75 -4.535 1 97.19 95 ALA B O 1
ATOM 2408 N N . THR B 1 96 ? -2.465 -18.375 -2.361 1 96.56 96 THR B N 1
ATOM 2409 C CA . THR B 1 96 ? -3.139 -17.094 -2.494 1 96.56 96 THR B CA 1
ATOM 2410 C C . THR B 1 96 ? -2.895 -16.219 -1.263 1 96.56 96 THR B C 1
ATOM 2412 O O . THR B 1 96 ? -2.059 -16.547 -0.42 1 96.56 96 THR B O 1
ATOM 2415 N N . SER B 1 97 ? -3.455 -15.078 -1.254 1 97.25 97 SER B N 1
ATOM 2416 C CA . SER B 1 97 ? -3.424 -14.18 -0.107 1 97.25 97 SER B CA 1
ATOM 2417 C C . SER B 1 97 ? -4.82 -13.672 0.237 1 97.25 97 SER B C 1
ATOM 2419 O O . SER B 1 97 ? -5.652 -13.484 -0.651 1 97.25 97 SER B O 1
ATOM 2421 N N . TYR B 1 98 ? -5.094 -13.633 1.46 1 97.38 98 TYR B N 1
ATOM 2422 C CA . TYR B 1 98 ? -6.32 -13.008 1.946 1 97.38 98 TYR B CA 1
ATOM 2423 C C . TYR B 1 98 ? -6.07 -11.562 2.359 1 97.38 98 TYR B C 1
ATOM 2425 O O . TYR B 1 98 ? -5.102 -11.266 3.064 1 97.38 98 TYR B O 1
ATOM 2433 N N . PHE B 1 99 ? -6.973 -10.742 1.934 1 97.88 99 PHE B N 1
ATOM 2434 C CA . PHE B 1 99 ? -6.699 -9.32 2.084 1 97.88 99 PHE B CA 1
ATOM 2435 C C . PHE B 1 99 ? -7.992 -8.508 2.047 1 97.88 99 PHE B C 1
ATOM 2437 O O . PHE B 1 99 ? -9.047 -9.031 1.668 1 97.88 99 PHE B O 1
ATOM 2444 N N . LYS B 1 100 ? -7.906 -7.273 2.498 1 97.06 100 LYS B N 1
ATOM 2445 C CA . LYS B 1 100 ? -8.875 -6.211 2.227 1 97.06 100 LYS B CA 1
ATOM 2446 C C . LYS B 1 100 ? -8.266 -5.133 1.329 1 97.06 100 LYS B C 1
ATOM 2448 O O . LYS B 1 100 ? -7.098 -4.777 1.481 1 97.06 100 LYS B O 1
ATOM 2453 N N . SER B 1 101 ? -9.086 -4.652 0.456 1 97.31 101 SER B N 1
ATOM 2454 C CA . SER B 1 101 ? -8.711 -3.475 -0.318 1 97.31 101 SER B CA 1
ATOM 2455 C C . SER B 1 101 ? -9.914 -2.58 -0.585 1 97.31 101 SER B C 1
ATOM 2457 O O . SER B 1 101 ? -11.039 -3.068 -0.728 1 97.31 101 SER B O 1
ATOM 2459 N N . VAL B 1 102 ? -9.688 -1.305 -0.576 1 96.88 102 VAL B N 1
ATOM 2460 C CA . VAL B 1 102 ? -10.68 -0.307 -0.961 1 96.88 102 VAL B CA 1
ATOM 2461 C C . VAL B 1 102 ? -10.07 0.679 -1.952 1 96.88 102 VAL B C 1
ATOM 2463 O O . VAL B 1 102 ? -8.953 1.16 -1.747 1 96.88 102 VAL B O 1
ATOM 2466 N N . ARG B 1 103 ? -10.727 0.882 -2.982 1 96.38 103 ARG B N 1
ATOM 2467 C CA . ARG B 1 103 ? -10.336 1.868 -3.984 1 96.38 103 ARG B CA 1
ATOM 2468 C C . ARG B 1 103 ?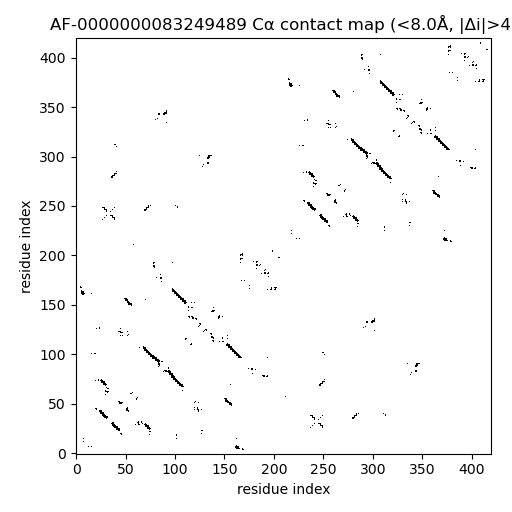 -11.406 2.938 -4.148 1 96.38 103 ARG B C 1
ATOM 2470 O O . ARG B 1 103 ? -12.594 2.627 -4.219 1 96.38 103 ARG B O 1
ATOM 2477 N N . ILE B 1 104 ? -10.977 4.156 -4.18 1 96.19 104 ILE B N 1
ATOM 2478 C CA . ILE B 1 104 ? -11.852 5.309 -4.387 1 96.19 104 ILE B CA 1
ATOM 2479 C C . ILE B 1 104 ? -11.453 6.031 -5.672 1 96.19 104 ILE B C 1
ATOM 2481 O O . ILE B 1 104 ? -10.336 6.535 -5.785 1 96.19 104 ILE B O 1
ATOM 2485 N N . ASP B 1 105 ? -12.375 5.984 -6.594 1 96.06 105 ASP B N 1
ATOM 2486 C CA . ASP B 1 105 ? -12.234 6.824 -7.777 1 96.06 105 ASP B CA 1
ATOM 2487 C C . ASP B 1 105 ? -13.016 8.125 -7.621 1 96.06 105 ASP B C 1
ATOM 2489 O O . ASP B 1 105 ? -14.164 8.117 -7.18 1 96.06 105 ASP B O 1
ATOM 2493 N N . GLY B 1 106 ? -12.266 9.227 -7.98 1 96.5 106 GLY B N 1
ATOM 2494 C CA . GLY B 1 106 ? -12.969 10.484 -7.789 1 96.5 106 GLY B CA 1
ATOM 2495 C C . GLY B 1 106 ? -12.258 11.664 -8.422 1 96.5 106 GLY B C 1
ATOM 2496 O O . GLY B 1 106 ? -11.438 11.492 -9.32 1 96.5 106 GLY B O 1
ATOM 2497 N N . GLU B 1 107 ? -12.75 12.82 -7.977 1 96.44 107 GLU B N 1
ATOM 2498 C CA . GLU B 1 107 ? -12.188 14.086 -8.453 1 96.44 107 GLU B CA 1
ATOM 2499 C C . GLU B 1 107 ? -11.43 14.805 -7.34 1 96.44 107 GLU B C 1
ATOM 2501 O O . GLU B 1 107 ? -11.93 14.93 -6.223 1 96.44 107 GLU B O 1
ATOM 2506 N N . ALA B 1 108 ? -10.227 15.258 -7.707 1 96.12 108 ALA B N 1
ATOM 2507 C CA . ALA B 1 108 ? -9.406 15.992 -6.746 1 96.12 108 ALA B CA 1
ATOM 2508 C C . ALA B 1 108 ? -9.664 17.484 -6.836 1 96.12 108 ALA B C 1
ATOM 2510 O O . ALA B 1 108 ? -9.812 18.031 -7.934 1 96.12 108 ALA B O 1
ATOM 2511 N N . VAL B 1 109 ? -9.742 18.109 -5.691 1 95.19 109 VAL B N 1
ATOM 2512 C CA . VAL B 1 109 ? -9.922 19.562 -5.574 1 95.19 109 VAL B CA 1
ATOM 2513 C C . VAL B 1 109 ? -8.875 20.141 -4.629 1 95.19 109 VAL B C 1
ATOM 2515 O O . VAL B 1 109 ? -8.711 19.656 -3.506 1 95.19 109 VAL B O 1
ATOM 2518 N N . ILE B 1 110 ? -8.148 21.141 -5.113 1 94.81 110 ILE B N 1
ATOM 2519 C CA . ILE B 1 110 ? -7.246 21.859 -4.227 1 94.81 110 ILE B CA 1
ATOM 2520 C C . ILE B 1 110 ? -8.047 22.766 -3.301 1 94.81 110 ILE B C 1
ATOM 2522 O O . ILE B 1 110 ? -8.789 23.641 -3.766 1 94.81 110 ILE B O 1
ATOM 2526 N N . VAL B 1 111 ? -7.84 22.578 -2 1 95.81 111 VAL B N 1
ATOM 2527 C CA . VAL B 1 111 ? -8.648 23.297 -1.017 1 95.81 111 VAL B CA 1
ATOM 2528 C C . VAL B 1 111 ? -8.031 24.672 -0.746 1 95.81 111 VAL B C 1
ATOM 2530 O O . VAL B 1 111 ? -6.867 24.766 -0.35 1 95.81 111 VAL B O 1
ATOM 2533 N N . ASP B 1 112 ? -8.844 25.719 -0.863 1 94.25 112 ASP B N 1
ATOM 2534 C CA . ASP B 1 112 ? -8.375 27.078 -0.628 1 94.25 112 ASP B CA 1
ATOM 2535 C C . ASP B 1 112 ? -8.914 27.641 0.688 1 94.25 112 ASP B C 1
ATOM 2537 O O . ASP B 1 112 ? -8.242 28.406 1.368 1 94.25 112 ASP B O 1
ATOM 2541 N N . ASP B 1 113 ? -10.086 27.219 1.071 1 96.69 113 ASP B N 1
ATOM 2542 C CA . ASP B 1 113 ? -10.727 27.703 2.287 1 96.69 113 ASP B CA 1
ATOM 2543 C C . ASP B 1 113 ? -9.945 27.281 3.529 1 96.69 113 ASP B C 1
ATOM 2545 O O . ASP B 1 113 ? -9.82 26.094 3.82 1 96.69 113 ASP B O 1
ATOM 2549 N N . PRO B 1 114 ? -9.484 28.266 4.301 1 97.38 114 PRO B N 1
ATOM 2550 C CA . PRO B 1 114 ? -8.68 27.922 5.477 1 97.38 114 PRO B CA 1
ATOM 2551 C C . P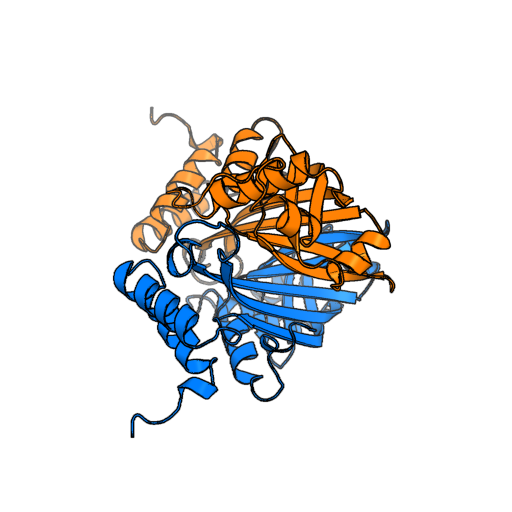RO B 1 114 ? -9.453 27.094 6.496 1 97.38 114 PRO B C 1
ATOM 2553 O O . PRO B 1 114 ? -8.859 26.266 7.195 1 97.38 114 PRO B O 1
ATOM 2556 N N . ARG B 1 115 ? -10.664 27.266 6.574 1 97.56 115 ARG B N 1
ATOM 2557 C CA . ARG B 1 115 ? -11.453 26.5 7.523 1 97.56 115 ARG B CA 1
ATOM 2558 C C . ARG B 1 115 ? -11.523 25.031 7.109 1 97.56 115 ARG B C 1
ATOM 2560 O O . ARG B 1 115 ? -11.453 24.141 7.953 1 97.56 115 ARG B O 1
ATOM 2567 N N . GLU B 1 116 ? -11.656 24.797 5.879 1 97.25 116 GLU B N 1
ATOM 2568 C CA . GLU B 1 116 ? -11.648 23.422 5.387 1 97.25 116 GLU B CA 1
ATOM 2569 C C . GLU B 1 116 ? -10.266 22.781 5.531 1 97.25 116 GLU B C 1
ATOM 2571 O O . GLU B 1 116 ? -10.148 21.609 5.852 1 97.25 116 GLU B O 1
ATOM 2576 N N . LYS B 1 117 ? -9.281 23.594 5.25 1 97.69 117 LYS B N 1
ATOM 2577 C CA . LYS B 1 117 ? -7.922 23.094 5.461 1 97.69 117 LYS B CA 1
ATOM 2578 C C . LYS B 1 117 ? -7.719 22.672 6.91 1 97.69 117 LYS B C 1
ATOM 2580 O O . LYS B 1 117 ? -7.16 21.594 7.172 1 97.69 117 LYS B O 1
ATOM 2585 N N . ALA B 1 118 ? -8.156 23.516 7.781 1 97.94 118 ALA B N 1
ATOM 2586 C CA . ALA B 1 118 ? -8.023 23.219 9.203 1 97.94 118 ALA B CA 1
ATOM 2587 C C . ALA B 1 118 ? -8.758 21.938 9.57 1 97.94 118 ALA B C 1
ATOM 2589 O O . ALA B 1 118 ? -8.227 21.094 10.297 1 97.94 118 ALA B O 1
ATOM 2590 N N . LEU B 1 119 ? -9.922 21.797 9.086 1 97.31 119 LEU B N 1
ATOM 2591 C CA . LEU B 1 119 ? -10.719 20.609 9.336 1 97.31 119 LEU B CA 1
ATOM 2592 C C . LEU B 1 119 ? -10 19.359 8.82 1 97.31 119 LEU B C 1
ATOM 2594 O O . LEU B 1 119 ? -9.938 18.344 9.516 1 97.31 119 LEU B O 1
ATOM 2598 N N . ALA B 1 120 ? -9.508 19.406 7.664 1 97.69 120 ALA B N 1
ATOM 2599 C CA . ALA B 1 120 ? -8.812 18.297 7.031 1 97.69 120 ALA B CA 1
ATOM 2600 C C . ALA B 1 120 ? -7.574 17.891 7.828 1 97.69 120 ALA B C 1
ATOM 2602 O O . ALA B 1 120 ? -7.363 16.719 8.117 1 97.69 120 ALA B O 1
ATOM 2603 N N . LEU B 1 121 ? -6.797 18.891 8.164 1 98.06 121 LEU B N 1
ATOM 2604 C CA . LEU B 1 121 ? -5.566 18.625 8.898 1 98.06 121 LEU B CA 1
ATOM 2605 C C . LEU B 1 121 ? -5.867 18.125 10.305 1 98.06 121 LEU B C 1
ATOM 2607 O O . LEU B 1 121 ? -5.141 17.281 10.844 1 98.06 121 LEU B O 1
ATOM 2611 N N . GLU B 1 122 ? -6.887 18.641 10.883 1 98.06 122 GLU B N 1
ATOM 2612 C CA . GLU B 1 122 ? -7.324 18.125 12.18 1 98.06 122 GLU B CA 1
ATOM 2613 C C . GLU B 1 122 ? -7.754 16.672 12.078 1 98.06 122 GLU B C 1
ATOM 2615 O O . GLU B 1 122 ? -7.453 15.859 12.961 1 98.06 122 GLU B O 1
ATOM 2620 N N . ALA B 1 123 ? -8.477 16.344 11.07 1 97.88 123 ALA B N 1
ATOM 2621 C CA . ALA B 1 123 ? -8.883 14.953 10.852 1 97.88 123 ALA B CA 1
ATOM 2622 C C . ALA B 1 123 ? -7.668 14.039 10.719 1 97.88 123 ALA B C 1
ATOM 2624 O O . ALA B 1 123 ? -7.66 12.93 11.242 1 97.88 123 ALA B O 1
ATOM 2625 N N . LEU B 1 124 ? -6.66 14.508 10.016 1 97.94 124 LEU B N 1
ATOM 2626 C CA . LEU B 1 124 ? -5.41 13.766 9.891 1 97.94 124 LEU B CA 1
ATOM 2627 C C . LEU B 1 124 ? -4.773 13.539 11.258 1 97.94 124 LEU B C 1
ATOM 2629 O O . LEU B 1 124 ? -4.359 12.43 11.578 1 97.94 124 LEU B O 1
ATOM 2633 N N . MET B 1 125 ? -4.746 14.609 12.016 1 97.94 125 MET B N 1
ATOM 2634 C CA . MET B 1 125 ? -4.133 14.516 13.336 1 97.94 125 MET B CA 1
ATOM 2635 C C . MET B 1 125 ? -4.922 13.57 14.234 1 97.94 125 MET B C 1
ATOM 2637 O O . MET B 1 125 ? -4.336 12.758 14.945 1 97.94 125 MET B O 1
ATOM 2641 N N . ARG B 1 126 ? -6.172 13.648 14.219 1 97.19 126 ARG B N 1
ATOM 2642 C CA . ARG B 1 126 ? -7.008 12.781 15.055 1 97.19 126 ARG B CA 1
ATOM 2643 C C . ARG B 1 126 ? -6.805 11.312 14.695 1 97.19 126 ARG B C 1
ATOM 2645 O O . ARG B 1 126 ? -6.855 10.445 15.57 1 97.19 126 ARG B O 1
ATOM 2652 N N . LYS B 1 127 ? -6.59 11.094 13.516 1 96.81 127 LYS B N 1
ATOM 2653 C CA . LYS B 1 127 ? -6.402 9.727 13.047 1 96.81 127 LYS B CA 1
ATOM 2654 C C . LYS B 1 127 ? -5.004 9.219 13.391 1 96.81 127 LYS B C 1
ATOM 2656 O O . LYS B 1 127 ? -4.848 8.094 13.883 1 96.81 127 LYS B O 1
ATOM 2661 N N . LEU B 1 128 ? -3.965 10.047 13.141 1 97.06 128 LEU B N 1
ATOM 2662 C CA . LEU B 1 128 ? -2.582 9.586 13.18 1 97.06 128 LEU B CA 1
ATOM 2663 C C . LEU B 1 128 ? -1.96 9.844 14.547 1 97.06 128 LEU B C 1
ATOM 2665 O O . LEU B 1 128 ? -0.947 9.242 14.898 1 97.06 128 LEU B O 1
ATOM 2669 N N . GLN B 1 129 ? -2.475 10.727 15.258 1 97.62 129 GLN B N 1
ATOM 2670 C CA . GLN B 1 129 ? -2.098 11.031 16.625 1 97.62 129 GLN B CA 1
ATOM 2671 C C . GLN B 1 129 ? -3.326 11.156 17.531 1 97.62 129 GLN B C 1
ATOM 2673 O O . GLN B 1 129 ? -3.602 12.227 18.062 1 97.62 129 GLN B O 1
ATOM 2678 N N . PRO B 1 130 ? -3.949 10.039 17.703 1 96.56 130 PRO B N 1
ATOM 2679 C CA . PRO B 1 130 ? -5.246 10.062 18.391 1 96.56 130 PRO B CA 1
ATOM 2680 C C . PRO B 1 130 ? -5.133 10.43 19.859 1 96.56 130 PRO B C 1
ATOM 2682 O O . PRO B 1 130 ? -6.121 10.828 20.484 1 96.56 130 PRO B O 1
ATOM 2685 N N . GLU B 1 131 ? -3.982 10.32 20.469 1 96.19 131 GLU B N 1
ATOM 2686 C CA . GLU B 1 131 ? -3.789 10.633 21.891 1 96.19 131 GLU B CA 1
ATOM 2687 C C . GLU B 1 131 ? -3.717 12.148 22.109 1 96.19 131 GLU B C 1
ATOM 2689 O O . GLU B 1 131 ? -3.725 12.609 23.25 1 96.19 131 GLU B O 1
ATOM 2694 N N . GLY B 1 132 ? -3.695 12.859 21.062 1 96.75 132 GLY B N 1
ATOM 2695 C CA . GLY B 1 132 ? -3.588 14.305 21.172 1 96.75 132 GLY B CA 1
ATOM 2696 C C . GLY B 1 132 ? -2.17 14.773 21.438 1 96.75 132 GLY B C 1
ATOM 2697 O O . GLY B 1 132 ? -1.216 14.258 20.859 1 96.75 132 GLY B O 1
ATOM 2698 N N . GLY B 1 133 ? -2.025 15.805 22.156 1 96.25 133 GLY B N 1
ATOM 2699 C CA . GLY B 1 133 ? -0.714 16.359 22.469 1 96.25 133 GLY B CA 1
ATOM 2700 C C . GLY B 1 133 ? -0.32 17.516 21.562 1 96.25 133 GLY B C 1
ATOM 2701 O O . GLY B 1 133 ? 0.866 17.734 21.312 1 96.25 133 GLY B O 1
ATOM 2702 N N . TYR B 1 134 ? -1.3 18.125 21.047 1 97.62 134 TYR B N 1
ATOM 2703 C CA . TYR B 1 134 ? -1.139 19.328 20.219 1 97.62 134 TYR B CA 1
ATOM 2704 C C . TYR B 1 134 ? -2.338 20.25 20.359 1 97.62 134 TYR B C 1
ATOM 2706 O O . TYR B 1 134 ? -3.402 19.828 20.828 1 97.62 134 TYR B O 1
ATOM 2714 N N . LYS B 1 135 ? -2.092 21.469 20.031 1 97.19 135 LYS B N 1
ATOM 2715 C CA . LYS B 1 135 ? -3.203 22.406 19.969 1 97.19 135 LYS B CA 1
ATOM 2716 C C . LYS B 1 135 ? -4.105 22.125 18.781 1 97.19 135 LYS B C 1
ATOM 2718 O O . LYS B 1 135 ? -3.621 21.906 17.656 1 97.19 135 LYS B O 1
ATOM 2723 N N . THR B 1 136 ? -5.383 22.156 19.078 1 97 136 THR B N 1
ATOM 2724 C CA . THR B 1 136 ? -6.336 21.906 18 1 97 136 THR B CA 1
ATOM 2725 C C . THR B 1 136 ? -6.09 22.844 16.812 1 97 136 THR B C 1
ATOM 2727 O O . THR B 1 136 ? -5.855 24.031 17.016 1 97 136 THR B O 1
ATOM 2730 N N . ILE B 1 137 ? -6.152 22.266 15.688 1 97.75 137 ILE B N 1
ATOM 2731 C CA . ILE B 1 137 ? -5.934 23.062 14.484 1 97.75 137 ILE B CA 1
ATOM 2732 C C . ILE B 1 137 ? -7.188 23.891 14.172 1 97.75 137 ILE B C 1
ATOM 2734 O O . ILE B 1 137 ? -8.273 23.328 13.992 1 97.75 137 ILE B O 1
ATOM 2738 N N . ASP B 1 138 ? -6.941 25.172 14.109 1 96.94 138 ASP B N 1
ATOM 2739 C CA . ASP B 1 138 ? -8.031 26.125 13.891 1 96.94 138 ASP B CA 1
ATOM 2740 C C . ASP B 1 138 ? -7.605 27.25 12.961 1 96.94 138 ASP B C 1
ATOM 2742 O O . AS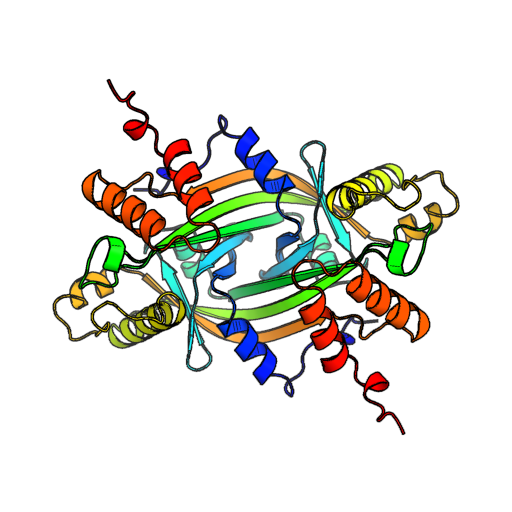P B 1 138 ? -6.516 27.812 13.109 1 96.94 138 ASP B O 1
ATOM 2746 N N . ALA B 1 139 ? -8.531 27.547 12.016 1 96.88 139 ALA B N 1
ATOM 2747 C CA . ALA B 1 139 ? -8.203 28.547 11 1 96.88 139 ALA B CA 1
ATOM 2748 C C . ALA B 1 139 ? -8.062 29.938 11.625 1 96.88 139 ALA B C 1
ATOM 2750 O O . ALA B 1 139 ? -7.367 30.797 11.086 1 96.88 139 ALA B O 1
ATOM 2751 N N . ASP B 1 140 ? -8.703 30.156 12.742 1 96.5 140 ASP B N 1
ATOM 2752 C CA . ASP B 1 140 ? -8.703 31.484 13.375 1 96.5 140 ASP B CA 1
ATOM 2753 C C . ASP B 1 140 ? -7.578 31.594 14.398 1 96.5 140 ASP B C 1
ATOM 2755 O O . ASP B 1 140 ? -7.367 32.656 14.977 1 96.5 140 ASP B O 1
ATOM 2759 N N . ASP B 1 141 ? -6.871 30.516 14.648 1 96.56 141 ASP B N 1
ATOM 2760 C CA . ASP B 1 141 ? -5.723 30.531 15.547 1 96.56 141 ASP B CA 1
ATOM 2761 C C . ASP B 1 141 ? -4.512 31.188 14.883 1 96.56 141 ASP B C 1
ATOM 2763 O O . ASP B 1 141 ? -4.051 30.719 13.836 1 96.56 141 ASP B O 1
ATOM 2767 N N . PRO B 1 142 ? -3.922 32.219 15.492 1 96.19 142 PRO B N 1
ATOM 2768 C CA . PRO B 1 142 ? -2.812 32.969 14.867 1 96.19 142 PRO B CA 1
ATOM 2769 C C . PRO B 1 142 ? -1.572 32.094 14.68 1 96.19 142 PRO B C 1
ATOM 2771 O O . PRO B 1 142 ? -0.743 32.375 13.812 1 96.19 142 PRO B O 1
ATOM 2774 N N . ASP B 1 143 ? -1.471 31.078 15.492 1 95.38 143 ASP B N 1
ATOM 2775 C CA . ASP B 1 143 ? -0.32 30.203 15.352 1 95.38 143 ASP B CA 1
ATOM 2776 C C . ASP B 1 143 ? -0.448 29.312 14.117 1 95.38 143 ASP B C 1
ATOM 2778 O O . ASP B 1 143 ? 0.553 28.984 13.484 1 95.38 143 ASP B O 1
ATOM 2782 N N . TYR B 1 144 ? -1.665 28.922 13.734 1 96.56 144 TYR B N 1
ATOM 2783 C CA . TYR B 1 144 ? -1.897 27.984 12.641 1 96.56 144 TYR B CA 1
ATOM 2784 C C . TYR B 1 144 ? -2.207 28.719 11.344 1 96.56 144 TYR B C 1
ATOM 2786 O O . TYR B 1 144 ? -1.922 28.219 10.258 1 96.56 144 TYR B O 1
ATOM 2794 N N . ALA B 1 145 ? -2.699 29.906 11.422 1 95.81 145 ALA B N 1
ATOM 2795 C CA . ALA B 1 145 ? -3.203 30.625 10.258 1 95.81 145 ALA B CA 1
ATOM 2796 C C . ALA B 1 145 ? -2.131 30.734 9.172 1 95.81 145 ALA B C 1
ATOM 2798 O O . ALA B 1 145 ? -2.363 30.359 8.023 1 95.81 145 ALA B O 1
ATOM 2799 N N . PRO B 1 146 ? -0.919 31.219 9.555 1 94.75 146 PRO B N 1
ATOM 2800 C CA . PRO B 1 146 ? 0.094 31.312 8.5 1 94.75 146 PRO B CA 1
ATOM 2801 C C . PRO B 1 146 ? 0.52 29.953 7.969 1 94.75 146 PRO B C 1
ATOM 2803 O O . PRO B 1 146 ? 0.862 29.812 6.789 1 94.75 146 PRO B O 1
ATOM 2806 N N . ARG B 1 147 ? 0.563 28.922 8.781 1 94.12 147 ARG B N 1
ATOM 2807 C CA . ARG B 1 147 ? 0.961 27.578 8.383 1 94.12 147 ARG B CA 1
ATOM 2808 C C . ARG B 1 147 ? -0.066 26.953 7.441 1 94.12 147 ARG B C 1
ATOM 2810 O O . ARG B 1 147 ? 0.296 26.25 6.492 1 94.12 147 ARG B O 1
ATOM 2817 N N . LEU B 1 148 ? -1.306 27.25 7.699 1 95.5 148 LEU B N 1
ATOM 2818 C CA . LEU B 1 148 ? -2.379 26.766 6.836 1 95.5 148 LEU B CA 1
ATOM 2819 C C . LEU B 1 148 ? -2.25 27.344 5.434 1 95.5 148 LEU B C 1
ATOM 2821 O O . LEU B 1 148 ? -2.559 26.672 4.445 1 95.5 148 LEU B O 1
ATOM 2825 N N . LYS B 1 149 ? -1.731 28.562 5.352 1 92.69 149 LYS B N 1
ATOM 2826 C CA . LYS B 1 149 ? -1.53 29.219 4.059 1 92.69 149 LYS B CA 1
ATOM 2827 C C . LYS B 1 149 ? -0.403 28.547 3.279 1 92.69 149 LYS B C 1
ATOM 2829 O O . LYS B 1 149 ? -0.443 28.469 2.049 1 92.69 149 LYS B O 1
ATOM 2834 N N . GLY B 1 150 ? 0.544 27.984 3.939 1 92.12 150 GLY B N 1
ATOM 2835 C CA . GLY B 1 150 ? 1.745 27.453 3.312 1 92.12 150 GLY B CA 1
ATOM 2836 C C . GLY B 1 150 ? 1.615 26 2.904 1 92.12 150 GLY B C 1
ATOM 2837 O O . GLY B 1 150 ? 2.42 25.5 2.119 1 92.12 150 GLY B O 1
ATOM 2838 N N . VAL B 1 151 ? 0.646 25.344 3.449 1 94.25 151 VAL B N 1
ATOM 2839 C CA . VAL B 1 151 ? 0.512 23.906 3.191 1 94.25 151 VAL B CA 1
ATOM 2840 C C . VAL B 1 151 ? -0.589 23.672 2.16 1 94.25 151 VAL B C 1
ATOM 2842 O O . VAL B 1 151 ? -1.61 24.359 2.162 1 94.25 151 VAL B O 1
ATOM 2845 N N . ALA B 1 152 ? -0.353 22.797 1.223 1 94.94 152 ALA B N 1
ATOM 2846 C CA . ALA B 1 152 ? -1.401 22.391 0.293 1 94.94 152 ALA B CA 1
ATOM 2847 C C . ALA B 1 152 ? -2.268 21.281 0.894 1 94.94 152 ALA B C 1
ATOM 2849 O O . ALA B 1 152 ? -1.756 20.375 1.555 1 94.94 152 ALA B O 1
ATOM 2850 N N . VAL B 1 153 ? -3.533 21.406 0.738 1 96.75 153 VAL B N 1
ATOM 2851 C CA . VAL B 1 153 ? -4.504 20.391 1.099 1 96.75 153 VAL B CA 1
ATOM 2852 C C . VAL B 1 153 ? -5.359 20.031 -0.115 1 96.75 153 VAL B C 1
ATOM 2854 O O . VAL B 1 153 ? -5.816 20.922 -0.838 1 96.75 153 VAL B O 1
ATOM 2857 N N . VAL B 1 154 ? -5.492 18.766 -0.333 1 97.19 154 VAL B N 1
ATOM 2858 C CA . VAL B 1 154 ? -6.297 18.281 -1.451 1 97.19 154 VAL B CA 1
ATOM 2859 C C . VAL B 1 154 ? -7.438 17.406 -0.931 1 97.19 154 VAL B C 1
ATOM 2861 O O . VAL B 1 154 ? -7.238 16.594 -0.032 1 97.19 154 VAL B O 1
ATOM 2864 N N . ARG B 1 155 ? -8.547 17.641 -1.457 1 97.25 155 ARG B N 1
ATOM 2865 C CA . ARG B 1 155 ? -9.734 16.828 -1.195 1 97.25 155 ARG B CA 1
ATOM 2866 C C . ARG B 1 155 ? -10.094 15.984 -2.41 1 97.25 155 ARG B C 1
ATOM 2868 O O . ARG B 1 155 ? -10.031 16.453 -3.547 1 97.25 155 ARG B O 1
ATOM 2875 N N . ILE B 1 156 ? -10.453 14.758 -2.193 1 97.44 156 ILE B N 1
ATOM 2876 C CA . ILE B 1 156 ? -11.016 13.914 -3.242 1 97.44 156 ILE B CA 1
ATOM 2877 C C . ILE B 1 156 ? -12.516 13.711 -3.002 1 97.44 156 ILE B C 1
ATOM 2879 O O . ILE B 1 156 ? -12.914 13.234 -1.94 1 97.44 156 ILE B O 1
ATOM 2883 N N . ASP B 1 157 ? -13.273 14.125 -3.969 1 97.06 157 ASP B N 1
ATOM 2884 C CA . ASP B 1 157 ? -14.695 13.82 -3.986 1 97.06 157 ASP B CA 1
ATOM 2885 C C . ASP B 1 157 ? -14.953 12.461 -4.641 1 97.06 157 ASP B C 1
ATOM 2887 O O . ASP B 1 157 ? -14.812 12.32 -5.859 1 97.06 157 ASP B O 1
ATOM 2891 N N . PRO B 1 158 ? -15.43 11.492 -3.826 1 95.75 158 PRO B N 1
ATOM 2892 C CA . PRO B 1 158 ? -15.57 10.141 -4.375 1 95.75 158 PRO B CA 1
ATOM 2893 C C . PRO B 1 158 ? -16.688 10.039 -5.414 1 95.75 158 PRO B C 1
ATOM 2895 O O . PRO B 1 158 ? -17.766 10.609 -5.23 1 95.75 158 PRO B O 1
ATOM 2898 N N . ILE B 1 159 ? -16.438 9.359 -6.457 1 94.31 159 ILE B N 1
ATOM 2899 C CA . ILE B 1 159 ? -17.422 9.008 -7.465 1 94.31 159 ILE B CA 1
ATOM 2900 C C . ILE B 1 159 ? -17.766 7.523 -7.359 1 94.31 159 ILE B C 1
ATOM 2902 O O . ILE B 1 159 ? -18.938 7.145 -7.383 1 94.31 159 ILE B O 1
ATOM 2906 N N . ASN B 1 160 ? -16.75 6.684 -7.27 1 92.25 160 ASN B N 1
ATOM 2907 C CA . ASN B 1 160 ? -16.906 5.246 -7.078 1 92.25 160 ASN B CA 1
ATOM 2908 C C . ASN B 1 160 ? -16.031 4.734 -5.938 1 92.25 160 ASN B C 1
ATOM 2910 O O . ASN B 1 160 ? -14.859 5.109 -5.832 1 92.25 160 ASN B O 1
ATOM 2914 N N . VAL B 1 161 ? -16.656 3.967 -5.055 1 92.25 161 VAL B N 1
ATOM 2915 C CA . VAL B 1 161 ? -15.922 3.301 -3.982 1 92.25 161 VAL B CA 1
ATOM 2916 C C . VAL B 1 161 ? -16.031 1.787 -4.141 1 92.25 161 VAL B C 1
ATOM 2918 O O . VAL B 1 161 ? -17.141 1.233 -4.105 1 92.25 161 VAL B O 1
ATOM 2921 N N . ILE B 1 162 ? -14.883 1.177 -4.324 1 91.25 162 ILE B N 1
ATOM 2922 C CA . ILE B 1 162 ? -14.852 -0.261 -4.57 1 91.25 162 ILE B CA 1
ATOM 2923 C C . ILE B 1 162 ? -14.094 -0.96 -3.443 1 91.25 162 ILE B C 1
ATOM 2925 O O . ILE B 1 162 ? -12.898 -0.721 -3.246 1 91.25 162 ILE B O 1
ATOM 2929 N N . GLY B 1 163 ? -14.805 -1.765 -2.74 1 93.94 163 GLY B N 1
ATOM 2930 C CA . GLY B 1 163 ? -14.188 -2.607 -1.729 1 93.94 163 GLY B CA 1
ATOM 2931 C C . GLY B 1 163 ? -14.07 -4.059 -2.154 1 93.94 163 GLY B C 1
ATOM 2932 O O . GLY B 1 163 ? -15 -4.621 -2.73 1 93.94 163 GLY B O 1
ATOM 2933 N N . LYS B 1 164 ? -12.891 -4.652 -1.998 1 94.19 164 LYS B N 1
ATOM 2934 C CA . LYS B 1 164 ? -12.664 -6.074 -2.227 1 94.19 164 LYS B CA 1
ATOM 2935 C C . LYS B 1 164 ? -12.109 -6.75 -0.976 1 94.19 164 LYS B C 1
ATOM 2937 O O . LYS B 1 164 ? -10.992 -6.449 -0.544 1 94.19 164 LYS B O 1
ATOM 2942 N N . PHE B 1 165 ? -12.891 -7.562 -0.387 1 95.19 165 PHE B N 1
ATOM 2943 C CA . PHE B 1 165 ? -12.516 -8.336 0.792 1 95.19 165 PHE B CA 1
ATOM 2944 C C . PHE B 1 165 ? -12.5 -9.828 0.479 1 95.19 165 PHE B C 1
ATOM 2946 O O . PHE B 1 165 ? -13.547 -10.469 0.438 1 95.19 1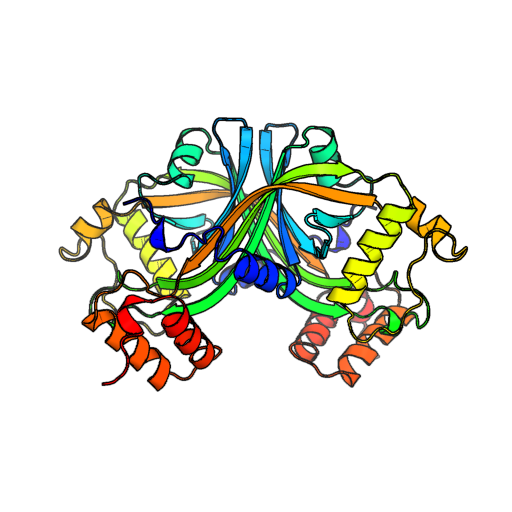65 PHE B O 1
ATOM 2953 N N . LYS B 1 166 ? -11.258 -10.383 0.314 1 94.75 166 LYS B N 1
ATOM 2954 C CA . LYS B 1 166 ? -11.094 -11.781 -0.078 1 94.75 166 LYS B CA 1
ATOM 2955 C C . LYS B 1 166 ? -10.727 -12.648 1.122 1 94.75 166 LYS B C 1
ATOM 2957 O O . LYS B 1 166 ? -9.641 -12.508 1.685 1 94.75 166 LYS B O 1
ATOM 2962 N N . PHE B 1 167 ? -11.664 -13.539 1.437 1 95.19 167 PHE B N 1
ATOM 2963 C CA . PHE B 1 167 ? -11.422 -14.43 2.564 1 95.19 167 PHE B CA 1
ATOM 2964 C C . PHE B 1 167 ? -11.969 -15.828 2.281 1 95.19 167 PHE B C 1
ATOM 2966 O O . PHE B 1 167 ? -12.547 -16.469 3.166 1 95.19 167 PHE B O 1
ATOM 2973 N N . GLY B 1 168 ? -11.867 -16.234 1.035 1 91.31 168 GLY B N 1
ATOM 2974 C CA . GLY B 1 168 ? -12.188 -17.594 0.644 1 91.31 168 GLY B CA 1
ATOM 2975 C C . GLY B 1 168 ? -13.672 -17.828 0.451 1 91.31 168 GLY B C 1
ATOM 2976 O O . GLY B 1 168 ? -14.156 -18.953 0.576 1 91.31 168 GLY B O 1
ATOM 2977 N N . GLN B 1 169 ? -14.391 -16.797 0.138 1 85.38 169 GLN B N 1
ATOM 2978 C CA . GLN B 1 169 ? -15.836 -16.859 -0.063 1 85.38 169 GLN B CA 1
ATOM 2979 C C . GLN B 1 169 ? -16.188 -17.797 -1.208 1 85.38 169 GLN B C 1
ATOM 2981 O O . GLN B 1 169 ? -17.297 -18.328 -1.261 1 85.38 169 GLN B O 1
ATOM 2986 N N . ASN B 1 170 ? -15.211 -18.016 -2.061 1 83.12 170 ASN B N 1
ATOM 2987 C CA . ASN B 1 170 ? -15.469 -18.828 -3.25 1 83.12 170 ASN B CA 1
ATOM 2988 C C . ASN B 1 170 ? -15.109 -20.297 -3.02 1 83.12 170 ASN B C 1
ATOM 2990 O O . ASN B 1 170 ? -15.328 -21.141 -3.891 1 83.12 170 ASN B O 1
ATOM 2994 N N . LEU B 1 171 ? -14.617 -20.594 -1.926 1 88.38 171 LEU B N 1
ATOM 2995 C CA . LEU B 1 171 ? -14.141 -21.953 -1.673 1 88.38 171 LEU B CA 1
ATOM 2996 C C . LEU B 1 171 ? -15.297 -22.891 -1.346 1 88.38 171 LEU B C 1
ATOM 2998 O O . LEU B 1 171 ? -16.234 -22.5 -0.644 1 88.38 171 LEU B O 1
ATOM 3002 N N . LYS B 1 172 ? -15.133 -24.109 -1.897 1 87.31 172 LYS B N 1
ATOM 3003 C CA . LYS B 1 172 ? -16.016 -25.188 -1.469 1 87.31 172 LYS B CA 1
ATOM 3004 C C . LYS B 1 172 ? -15.68 -25.641 -0.054 1 87.31 172 LYS B C 1
ATOM 3006 O O . LYS B 1 172 ? -14.68 -25.219 0.521 1 87.31 172 LYS B O 1
ATOM 3011 N N . GLU B 1 173 ? -16.484 -26.453 0.428 1 87.69 173 GLU B N 1
ATOM 3012 C CA . GLU B 1 173 ? -16.406 -26.844 1.832 1 87.69 173 GLU B CA 1
ATOM 3013 C C . GLU B 1 173 ? -15.055 -27.469 2.154 1 87.69 173 GLU B C 1
ATOM 3015 O O . GLU B 1 173 ? -14.391 -27.062 3.111 1 87.69 173 GLU B O 1
ATOM 3020 N N . LYS B 1 174 ? -14.641 -28.375 1.385 1 89.81 174 LYS B N 1
ATOM 3021 C CA . LYS B 1 174 ? -13.422 -29.125 1.697 1 89.81 174 LYS B CA 1
ATOM 3022 C C . LYS B 1 174 ? -12.195 -28.219 1.666 1 89.81 174 LYS B C 1
ATOM 3024 O O . LYS B 1 174 ? -11.461 -28.125 2.65 1 89.81 174 LYS B O 1
ATOM 3029 N N . PRO B 1 175 ? -11.969 -27.5 0.602 1 91.5 175 PRO B N 1
ATOM 3030 C CA . PRO B 1 175 ? -10.828 -26.578 0.619 1 91.5 175 PRO B CA 1
ATOM 3031 C C . PRO B 1 175 ? -10.945 -25.5 1.698 1 91.5 175 PRO B C 1
ATOM 3033 O O . PRO B 1 175 ? -9.93 -25.078 2.264 1 91.5 175 PRO B O 1
ATOM 3036 N N . ARG B 1 176 ? -12.078 -25.062 1.97 1 93.19 176 ARG B N 1
ATOM 3037 C CA . ARG B 1 176 ? -12.273 -24.062 3.018 1 93.19 176 ARG B CA 1
ATOM 3038 C C . ARG B 1 176 ? -11.836 -24.609 4.375 1 93.19 176 ARG B C 1
ATOM 3040 O O . ARG B 1 176 ? -11.133 -23.922 5.125 1 93.19 176 ARG B O 1
ATOM 3047 N N . HIS B 1 177 ? -12.266 -25.812 4.609 1 93.69 177 HIS B N 1
ATOM 3048 C CA . HIS B 1 177 ? -11.883 -26.438 5.871 1 93.69 177 HIS B CA 1
ATOM 3049 C C . HIS B 1 177 ? -10.367 -26.625 5.949 1 93.69 177 HIS B C 1
ATOM 3051 O O . HIS B 1 177 ? -9.781 -26.5 7.023 1 93.69 177 HIS B O 1
ATOM 3057 N N . ALA B 1 178 ? -9.828 -26.953 4.895 1 96 178 ALA B N 1
ATOM 3058 C CA . ALA B 1 178 ? -8.375 -27.141 4.848 1 96 178 ALA B CA 1
ATOM 3059 C C . ALA B 1 178 ? -7.652 -25.844 5.164 1 96 178 ALA B C 1
ATOM 3061 O O . ALA B 1 178 ? -6.68 -25.828 5.926 1 96 178 ALA B O 1
ATOM 3062 N N . VAL B 1 179 ? -8.156 -24.766 4.629 1 96.25 179 VAL B N 1
ATOM 3063 C CA . VAL B 1 179 ? -7.551 -23.453 4.855 1 96.25 179 VAL B CA 1
ATOM 3064 C C . VAL B 1 179 ? -7.75 -23.047 6.312 1 96.25 179 VAL B C 1
ATOM 3066 O O . VAL B 1 179 ? -6.809 -22.609 6.973 1 96.25 179 VAL B O 1
ATOM 3069 N N . GLU B 1 180 ? -8.938 -23.25 6.781 1 96.06 180 GLU B N 1
ATOM 3070 C CA . GLU B 1 180 ? -9.219 -22.922 8.172 1 96.06 180 GLU B CA 1
ATOM 3071 C C . GLU B 1 180 ? -8.336 -23.734 9.117 1 96.06 180 GLU B C 1
ATOM 3073 O O . GLU B 1 180 ? -7.766 -23.188 10.07 1 96.06 180 GLU B O 1
ATOM 3078 N N . GLY B 1 181 ? -8.258 -25 8.828 1 96.94 181 GLY B N 1
ATOM 3079 C CA . GLY B 1 181 ? -7.402 -25.859 9.633 1 96.94 181 GLY B CA 1
ATOM 3080 C C . GLY B 1 181 ? -5.941 -25.469 9.57 1 96.94 181 GLY B C 1
ATOM 3081 O O . GLY B 1 181 ? -5.246 -25.469 10.586 1 96.94 181 GLY B O 1
ATOM 3082 N N . GLY B 1 182 ? -5.457 -25.141 8.422 1 97.31 182 GLY B N 1
ATOM 3083 C CA . GLY B 1 182 ? -4.086 -24.688 8.25 1 97.31 182 GLY B CA 1
ATOM 3084 C C . GLY B 1 182 ? -3.771 -23.422 9.023 1 97.31 182 GLY B C 1
ATOM 3085 O O . GLY B 1 182 ? -2.713 -23.312 9.641 1 97.31 182 GLY B O 1
ATOM 3086 N N . LEU B 1 183 ? -4.672 -22.5 9 1 97.44 183 LEU B N 1
ATOM 3087 C CA . LEU B 1 183 ? -4.5 -21.234 9.734 1 97.44 183 LEU B CA 1
ATOM 3088 C C . LEU B 1 183 ? -4.473 -21.484 11.234 1 97.44 183 LEU B C 1
ATOM 3090 O O . LEU B 1 183 ? -3.66 -20.891 11.953 1 97.44 183 LEU B O 1
ATOM 3094 N N . LEU B 1 184 ? -5.359 -22.328 11.602 1 96.94 184 LEU B N 1
ATOM 3095 C CA . LEU B 1 184 ? -5.422 -22.656 13.023 1 96.94 184 LEU B CA 1
ATOM 3096 C C . LEU B 1 184 ? -4.129 -23.312 13.484 1 96.94 184 LEU B C 1
ATOM 3098 O O . LEU B 1 184 ? -3.596 -22.969 14.547 1 96.94 184 LEU B O 1
ATOM 3102 N N . GLU B 1 185 ? -3.617 -24.203 12.781 1 97.38 185 GLU B N 1
ATOM 3103 C CA . GLU B 1 185 ? -2.408 -24.938 13.125 1 9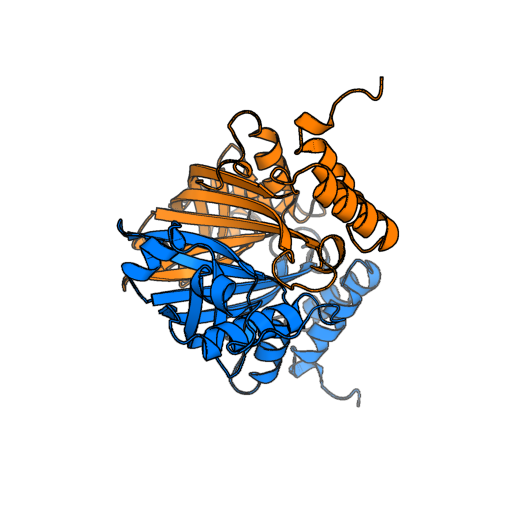7.38 185 GLU B CA 1
ATOM 3104 C C . GLU B 1 185 ? -1.177 -24.047 13.078 1 97.38 185 GLU B C 1
ATOM 3106 O O . GLU B 1 185 ? -0.317 -24.109 13.961 1 97.38 185 GLU B O 1
ATOM 3111 N N . ARG B 1 186 ? -1.048 -23.234 12.008 1 95.94 186 ARG B N 1
ATOM 3112 C CA . ARG B 1 186 ? 0.099 -22.344 11.867 1 95.94 186 ARG B CA 1
ATOM 3113 C C . ARG B 1 186 ? 0.135 -21.312 13 1 95.94 186 ARG B C 1
ATOM 3115 O O . ARG B 1 186 ? 1.189 -21.062 13.586 1 95.94 186 ARG B O 1
ATOM 3122 N N . GLY B 1 187 ? -1.035 -20.641 13.312 1 95.56 187 GLY B N 1
ATOM 3123 C CA . GLY B 1 187 ? -1.147 -19.688 14.398 1 95.56 187 GLY B CA 1
ATOM 3124 C C . GLY B 1 187 ? -0.213 -18.5 14.25 1 95.56 187 GLY B C 1
ATOM 3125 O O . GLY B 1 187 ? 0.365 -18.031 15.234 1 95.56 187 GLY B O 1
ATOM 3126 N N . GLY B 1 188 ? 0.002 -18.172 13.07 1 92.88 188 GLY B N 1
ATOM 3127 C CA . GLY B 1 188 ? 0.892 -17.047 12.812 1 92.88 188 GLY B CA 1
ATOM 3128 C C . GLY B 1 188 ? 0.221 -15.695 12.992 1 92.88 188 GLY B C 1
ATOM 3129 O O . GLY B 1 188 ? -0.903 -15.617 13.492 1 92.88 188 GLY B O 1
ATOM 3130 N N . GLU B 1 189 ? 1.042 -14.688 12.648 1 90.25 189 GLU B N 1
ATOM 3131 C CA . GLU B 1 189 ? 0.542 -13.312 12.75 1 90.25 189 GLU B CA 1
ATOM 3132 C C . GLU B 1 189 ? -0.754 -13.141 11.961 1 90.25 189 GLU B C 1
ATOM 3134 O O . GLU B 1 189 ? -0.819 -13.484 10.773 1 90.25 189 GLU B O 1
ATOM 3139 N N . TYR B 1 190 ? -1.827 -12.75 12.492 1 94.81 190 TYR B N 1
ATOM 3140 C CA . TYR B 1 190 ? -3.133 -12.398 11.953 1 94.81 190 TYR B CA 1
ATOM 3141 C C . TYR B 1 190 ? -3.932 -13.641 11.586 1 94.81 190 TYR B C 1
ATOM 3143 O O . TYR B 1 190 ? -4.996 -13.547 10.969 1 94.81 190 TYR B O 1
ATOM 3151 N N . ASP B 1 191 ? -3.438 -14.875 11.82 1 97.25 191 ASP B N 1
ATOM 3152 C CA . ASP B 1 191 ? -4.176 -16.078 11.453 1 97.25 191 ASP B CA 1
ATOM 3153 C C . ASP B 1 191 ? -5.52 -16.141 12.172 1 97.25 191 ASP B C 1
ATOM 3155 O O . ASP B 1 191 ? -6.535 -16.5 11.578 1 97.25 191 ASP B O 1
ATOM 3159 N N . ALA B 1 192 ? -5.461 -15.828 13.453 1 96.88 192 ALA B N 1
ATOM 3160 C CA . ALA B 1 192 ? -6.707 -15.82 14.211 1 96.88 192 ALA B CA 1
ATOM 3161 C C . ALA B 1 192 ? -7.691 -14.805 13.648 1 96.88 192 ALA B C 1
ATOM 3163 O O . ALA B 1 192 ? -8.875 -15.102 13.484 1 96.88 192 ALA B O 1
ATOM 3164 N N . GLU B 1 193 ? -7.191 -13.641 13.383 1 96.88 193 GLU B N 1
ATOM 3165 C CA . GLU B 1 193 ? -8.039 -12.602 12.797 1 96.88 193 GLU B CA 1
ATOM 3166 C C . GLU B 1 193 ? -8.555 -13.016 11.422 1 96.88 193 GLU B C 1
ATOM 3168 O O . GLU B 1 193 ? -9.703 -12.734 11.07 1 96.88 193 GLU B O 1
ATOM 3173 N N . THR B 1 194 ? -7.738 -13.68 10.664 1 97.12 194 THR B N 1
ATOM 3174 C CA . THR B 1 194 ? -8.133 -14.156 9.344 1 97.12 194 THR B CA 1
ATOM 3175 C C . THR B 1 194 ? -9.281 -15.156 9.453 1 97.12 194 THR B C 1
ATOM 3177 O O . THR B 1 194 ? -10.242 -15.086 8.688 1 97.12 194 THR B O 1
ATOM 3180 N N . LEU B 1 195 ? -9.203 -16 10.375 1 96.25 195 LEU B N 1
ATOM 3181 C CA . LEU B 1 195 ? -10.266 -16.969 10.602 1 96.25 195 LEU B CA 1
ATOM 3182 C C . LEU B 1 195 ? -11.578 -16.281 10.93 1 96.25 195 LEU B C 1
ATOM 3184 O O . LEU B 1 195 ? -12.641 -16.688 10.43 1 96.25 195 LEU B O 1
ATOM 3188 N N . GLU B 1 196 ? -11.516 -15.281 11.75 1 95.25 196 GLU B N 1
ATOM 3189 C CA . GLU B 1 196 ? -12.711 -14.516 12.094 1 95.25 196 GLU B CA 1
ATOM 3190 C C . GLU B 1 196 ? -13.312 -13.844 10.867 1 95.25 196 GLU B C 1
ATOM 3192 O O . GLU B 1 196 ? -14.539 -13.82 10.695 1 95.25 196 GLU B O 1
ATOM 3197 N N . LEU B 1 197 ? -12.484 -13.359 10.023 1 94.5 197 LEU B N 1
ATOM 3198 C CA . LEU B 1 197 ? -12.945 -12.672 8.82 1 94.5 197 LEU B CA 1
ATOM 3199 C C . LEU B 1 197 ? -13.523 -13.664 7.816 1 94.5 197 LEU B C 1
ATOM 3201 O O . LEU B 1 197 ? -14.477 -13.344 7.105 1 94.5 197 LEU B O 1
ATOM 3205 N N . MET B 1 198 ? -12.938 -14.852 7.707 1 93.81 198 MET B N 1
ATOM 3206 C CA . MET B 1 198 ? -13.516 -15.891 6.867 1 93.81 198 MET B CA 1
ATOM 3207 C C . MET B 1 198 ? -14.945 -16.203 7.301 1 93.81 198 MET B C 1
ATOM 3209 O O . MET B 1 198 ? -15.828 -16.359 6.461 1 93.81 198 MET B O 1
ATOM 3213 N N . ARG B 1 199 ? -15.117 -16.281 8.562 1 90.31 199 ARG B N 1
ATOM 3214 C CA . ARG B 1 199 ? -16.438 -16.578 9.094 1 90.31 199 ARG B CA 1
ATOM 3215 C C . ARG B 1 199 ? -17.422 -15.445 8.805 1 90.31 199 ARG B C 1
ATOM 3217 O O . ARG B 1 199 ? -18.578 -15.68 8.5 1 90.31 199 ARG B O 1
ATOM 3224 N N . ARG B 1 200 ? -16.953 -14.273 8.906 1 88.94 200 ARG B N 1
ATOM 3225 C CA . ARG B 1 200 ? -17.797 -13.094 8.742 1 88.94 200 ARG B CA 1
ATOM 3226 C C . ARG B 1 200 ? -18.234 -12.938 7.297 1 88.94 200 ARG B C 1
ATOM 3228 O O . ARG B 1 200 ? -19.391 -12.578 7.031 1 88.94 200 ARG B O 1
ATOM 3235 N N . TYR B 1 201 ? -17.406 -13.242 6.34 1 85.56 201 TYR B N 1
ATOM 3236 C CA . TYR B 1 201 ? -17.688 -12.883 4.957 1 85.56 201 TYR B CA 1
ATOM 3237 C C . TYR B 1 201 ? -18.062 -14.109 4.137 1 85.56 201 TYR B C 1
ATOM 3239 O O . TYR B 1 201 ? -18.406 -13.992 2.959 1 85.56 201 TYR B O 1
ATOM 3247 N N . CYS B 1 202 ? -17.922 -15.242 4.637 1 72.44 202 CYS B N 1
ATOM 3248 C CA . CYS B 1 202 ? -18.359 -16.453 3.951 1 72.44 202 CYS B CA 1
ATOM 3249 C C . CYS B 1 202 ? -19.734 -16.906 4.445 1 72.44 202 CYS B C 1
ATOM 3251 O O . CYS B 1 202 ? -19.828 -17.766 5.328 1 72.44 202 CYS B O 1
ATOM 3253 N N . PRO B 1 203 ? -20.906 -16.328 4.012 1 57.72 203 PRO B N 1
ATOM 3254 C CA . PRO B 1 203 ? -22.234 -16.562 4.586 1 57.72 203 PRO B CA 1
ATOM 3255 C C . PRO B 1 203 ? -22.641 -18.031 4.547 1 57.72 203 PRO B C 1
ATOM 3257 O O . PRO B 1 203 ? -23.359 -18.5 5.434 1 57.72 203 PRO B O 1
ATOM 3260 N N . ALA B 1 204 ? -22.641 -18.766 3.352 1 54.28 204 ALA B N 1
ATOM 3261 C CA . ALA B 1 204 ? -23.219 -20.109 3.488 1 54.28 204 ALA B CA 1
ATOM 3262 C C . ALA B 1 204 ? -22.766 -20.75 4.793 1 54.28 204 ALA B C 1
ATOM 3264 O O . ALA B 1 204 ? -23.438 -21.656 5.301 1 54.28 204 ALA B O 1
ATOM 3265 N N . HIS B 1 205 ? -21.594 -20.391 5.309 1 50.69 205 HIS B N 1
ATOM 3266 C CA . HIS B 1 205 ? -21.062 -21.234 6.379 1 50.69 205 HIS B CA 1
ATOM 3267 C C . HIS B 1 205 ? -21.531 -20.75 7.746 1 50.69 205 HIS B C 1
ATOM 3269 O O . HIS B 1 205 ? -21 -21.172 8.773 1 50.69 205 HIS B O 1
ATOM 3275 N N . GLN B 1 206 ? -22.203 -19.734 7.738 1 44.53 206 GLN B N 1
ATOM 3276 C CA . GLN B 1 206 ? -22.891 -19.328 8.961 1 44.53 206 GLN B CA 1
ATOM 3277 C C . GLN B 1 206 ? -24.016 -20.312 9.312 1 44.53 206 GLN B C 1
ATOM 3279 O O . GLN B 1 206 ? -24.922 -19.969 10.078 1 44.53 206 GLN B O 1
ATOM 3284 N N . GLN B 1 207 ? -24.172 -21.453 8.664 1 37.53 207 GLN B N 1
ATOM 3285 C CA . GLN B 1 207 ? -25.25 -22.266 9.227 1 37.53 207 GLN B CA 1
ATOM 3286 C C . GLN B 1 207 ? -25.031 -22.516 10.711 1 37.53 207 GLN B C 1
ATOM 3288 O O . GLN B 1 207 ? -23.891 -22.766 11.148 1 37.53 207 GLN B O 1
ATOM 3293 N N . PRO B 1 208 ? -26.047 -22.203 11.594 1 35.12 208 PRO B N 1
ATOM 3294 C CA . PRO B 1 208 ? -26.078 -22.609 13 1 35.12 208 PRO B CA 1
ATOM 3295 C C . PRO B 1 208 ? -25.672 -24.078 13.203 1 35.12 208 PRO B C 1
ATOM 3297 O O . PRO B 1 208 ? -25.922 -24.906 12.344 1 35.12 208 PRO B O 1
ATOM 3300 N N . PHE B 1 209 ? -24.531 -24.344 13.758 1 32.12 209 PHE B N 1
ATOM 3301 C CA . PHE B 1 209 ? -24.484 -25.672 14.375 1 32.12 209 PHE B CA 1
ATOM 3302 C C . PHE B 1 209 ? -25.844 -26.062 14.938 1 32.12 209 PHE B C 1
ATOM 3304 O O . PHE B 1 209 ? -26.328 -25.422 15.867 1 32.12 209 PHE B O 1
ATOM 3311 N N . ASP B 1 210 ? -26.766 -26.406 14.109 1 26.67 210 ASP B N 1
ATOM 3312 C CA . ASP B 1 210 ? -27.75 -27.203 14.812 1 26.67 210 ASP B CA 1
ATOM 3313 C C . ASP B 1 210 ? -27.094 -28.422 15.477 1 26.67 210 ASP B C 1
ATOM 3315 O O . ASP B 1 210 ? -26.234 -29.062 14.891 1 26.67 210 ASP B O 1
#

Nearest PDB structures (foldseek):
  2fg9-assembly1_A  TM=8.752E-01  e=2.925E-12  Bacteroides thetaiotaomicron VPI-5482
  2ol5-assembly1_B  TM=8.178E-01  e=6.193E-11  Geobacillus stearothermophilus
  1rfe-assembly1_A  TM=8.261E-01  e=1.155E-10  Mycobacterium tuberculosis H37Rv
  3f7e-assembly1_B  TM=7.538E-01  e=8.007E-08  Mycolicibacterium smegmatis
  3tgv-assembly2_D  TM=7.096E-01  e=1.589E-07  Vibrio cholerae O395

Sequence (420 aa):
MRRQEFQMHDEQEEDTKAFLEEMSFGFLGLVDEDGAPIVTPLNYAYADGKLYFHGSRIGEKMTALRAGSKVTFAVAKEYAIIPSYFSDPLMACPATSYFKSVRIDGEAVIVDDPREKALALEALMRKLQPEGGYKTIDADDPDYAPRLKGVAVVRIDPINVIGKFKFGQNLKEKPRHAVEGGLLERGGEYDAETLELMRRYCPAHQQPFDMRRQEFQMHDEQEEDTKAFLEEMSFGFLGLVDEDGAPIVTPLNYAYADGKLYFHGSRIGEKMTALRAGSKVTFAVAKEYAIIPSYFSDPLMACPATSYFKSVRIDGEAVIVDDPREKALALEALMRKLQPEGGYKTIDADDPDYAPRLKGVAVVRIDPINVIGKFKFGQNLKEKPRHAVEGGLLERGGEYDAETLELMRRYCPAHQQPFD

InterPro domains:
  IPR012349 FMN-binding split barrel [G3DSA:2.30.110.10] (1-166)
  IPR024747 Pyridoxamine 5'-phosphate oxidase-related [PF12900] (13-164)